Protein 1MPG (pdb70)

Nearest PDB structures (foldseek):
  3cvs-assembly1_B  TM=9.955E-01  e=4.004E-49  unclassified
  3ogd-assembly1_A  TM=9.744E-01  e=3.377E-45  Escherichia coli K-12
  3oh6-assembly1_A  TM=9.743E-01  e=1.324E-44  Escherichia coli K-12
  3i0w-assembly1_A  TM=7.641E-01  e=1.442E-09  Clostridium acetobutylicum
  8bvx-assembly3_C  TM=7.204E-01  e=4.349E-09  Mus musculus

InterPro domains:
  IPR000035 Alkylbase DNA glycosidase, conserved site [PS00516] (214-238)
  IPR003265 HhH-GPD domain [PF00730] (118-239)
  IPR003265 HhH-GPD domain [SM00478] (130-276)
  IPR003265 HhH-GPD domain [cd00056] (114-273)
  IPR010316 DNA-3-methyladenine glycosylase AlkA, N-terminal [PF06029] (3-112)
  IPR010316 DNA-3-methyladenine glycosylase AlkA, N-terminal [SM01009] (1-112)
  IPR011257 DNA glycosylase [SSF48150] (102-274)
  IPR023170 Helix-hairpin-helix, base-excision DNA repair, C-terminal [G3DSA:1.10.1670.10] (231-282)
  IPR037046 DNA-3-methyladenine glycosylase AlkA, N-terminal domain superfamily [G3DSA:3.30.310.20] (1-112)
  IPR051912 Alkylbase DNA Glycosylase/Transcriptional Activator [PTHR43003] (98-274)

B-factor: mean 16.56, std 8.42, range [2.85, 94.2]

Solvent-accessible surface area: 24783 Å² total; per-residue (Å²): 118,66,79,44,94,5,86,55,51,18,42,14,94,19,0,7,38,3,6,51,56,35,26,0,77,37,0,17,53,31,36,149,69,73,3,6,10,0,8,36,26,66,149,99,54,0,15,1,25,1,79,19,55,102,103,49,63,27,0,62,0,62,7,13,86,27,0,66,88,30,11,77,66,0,28,31,22,1,34,95,6,0,5,17,124,3,63,2,93,100,10,33,63,67,12,36,98,21,0,77,80,75,59,4,5,0,0,0,0,10,6,39,4,3,8,6,3,0,31,0,0,1,16,20,166,45,68,61,74,116,15,16,58,10,4,19,135,0,0,100,81,12,14,79,118,6,145,83,72,82,110,22,2,4,20,4,35,30,115,109,0,21,90,9,82,47,102,30,0,90,84,28,50,11,68,62,153,33,0,64,1,0,26,65,2,0,54,4,22,81,137,61,69,2,40,92,99,79,36,94,77,33,102,96,14,11,114,68,4,68,106,17,70,38,14,40,81,48,4,0,9,19,5,0,0,10,4,4,19,2,44,42,8,12,0,0,41,12,195,63,0,78,119,21,0,90,84,45,39,42,13,13,0,71,49,9,1,50,126,23,109,72,63,32,0,2,0,0,0,4,0,24,63,37,155,67,42,134,26,107,170,118,56,68,71,44,91,7,89,55,54,20,37,13,93,19,0,8,37,4,5,50,54,37,26,1,78,30,0,17,50,35,34,146,54,30,3,5,10,1,7,38,25,64,154,98,50,0,15,1,9,0,6,17,27,104,88,49,66,22,0,26,0,18,13,12,84,29,0,69,89,31,12,77,64,0,29,31,23,1,35,91,6,0,5,16,124,4,64,1,103,100,10,31,63,67,12,39,220,25,0,71,86,79,56,4,6,0,0,0,0,10,5,41,4,5,7,5,2,0,31,0,0,1,16,26,172,56,71,63,74,104,13,15,101,8,4,14,111,0,0,97,95,19,14,74,125,5,149,79,79,80,109,22,3,2,18,3,32,29,109,109,0,22,89,11,81,47,99,32,0,89,86,37,51,12,68,66,130,26,0,79,1,0,25,66,4,0,66,5,23,75,132,60,76,2,45,91,97,78,34,94,85,33,96,104,14,8,132,78,7,74,115,33,70,10,9,38,124,42,2,0,17,19,4,0,2,11,3,2,19,2,45,45,9,12,0,11,38,14,196,66,0,83,125,23,0,90,84,46,70,29,76,91,0,138,183,20,0,93,136,25,134,70,61,36,0,2,0,0,1,5,0,24,62,41,162,72,42,131,34,106,177,148

Structure (mmCIF, N/CA/C/O backbone):
data_1MPG
#
_entry.id   1MPG
#
_cell.length_a   58.080
_cell.length_b   75.770
_cell.length_c   60.920
_cell.angle_alpha   90.00
_cell.angle_beta   109.94
_cell.angle_gamma   90.00
#
_symmetry.space_group_name_H-M   'P 1 21 1'
#
loop_
_entity.id
_entity.type
_entity.pdbx_description
1 polymer '3-METHYLADENINE DNA GLYCOSYLASE II'
2 non-polymer GLYCEROL
3 water water
#
loop_
_atom_site.group_PDB
_atom_site.id
_atom_site.type_symbol
_atom_site.label_atom_id
_atom_site.label_alt_id
_atom_site.label_comp_id
_atom_site.label_asym_id
_atom_site.label_entity_id
_atom_site.label_seq_id
_atom_site.pdbx_PDB_ins_code
_atom_site.Cartn_x
_atom_site.Cartn_y
_atom_site.Cartn_z
_atom_site.occupancy
_atom_site.B_iso_or_equiv
_atom_site.auth_seq_id
_atom_site.auth_comp_id
_atom_site.auth_asym_id
_atom_site.auth_atom_id
_atom_site.pdbx_PDB_model_num
ATOM 1 N N . MET A 1 1 ? 12.499 -2.352 6.746 1.00 26.00 1 MET A N 1
ATOM 2 C CA . MET A 1 1 ? 11.632 -2.128 5.549 1.00 23.87 1 MET A CA 1
ATOM 3 C C . MET A 1 1 ? 12.420 -1.524 4.392 1.00 22.56 1 MET A C 1
ATOM 4 O O . MET A 1 1 ? 12.364 -2.023 3.258 1.00 25.62 1 MET A O 1
ATOM 9 N N . TYR A 1 2 ? 13.133 -0.439 4.685 1.00 14.33 2 TYR A N 1
ATOM 10 C CA . TYR A 1 2 ? 13.955 0.256 3.701 1.00 12.06 2 TYR A CA 1
ATOM 11 C C . TYR A 1 2 ? 15.382 0.171 4.211 1.00 12.20 2 TYR A C 1
ATOM 12 O O . TYR A 1 2 ? 15.612 0.108 5.422 1.00 11.21 2 TYR A O 1
ATOM 21 N N . THR A 1 3 ? 16.333 0.167 3.287 1.00 11.47 3 THR A N 1
ATOM 22 C CA . THR A 1 3 ? 17.746 0.078 3.642 1.00 13.28 3 THR A CA 1
ATOM 23 C C . THR A 1 3 ? 18.591 1.088 2.895 1.00 12.06 3 THR A C 1
ATOM 24 O O . THR A 1 3 ? 18.459 1.243 1.689 1.00 13.00 3 THR A O 1
ATOM 28 N N . LEU A 1 4 ? 19.463 1.771 3.618 1.00 11.18 4 LEU A N 1
ATOM 29 C CA . LEU A 1 4 ? 20.352 2.764 3.012 1.00 11.76 4 LEU A CA 1
ATOM 30 C C . LEU A 1 4 ? 21.765 2.375 3.420 1.00 12.35 4 LEU A C 1
ATOM 31 O O . LEU A 1 4 ? 21.991 1.902 4.541 1.00 9.46 4 LEU A O 1
ATOM 36 N N . ASN A 1 5 ? 22.704 2.574 2.509 1.00 10.25 5 ASN A N 1
ATOM 37 C CA . ASN A 1 5 ? 24.091 2.235 2.756 1.00 12.35 5 ASN A CA 1
ATOM 38 C C . ASN A 1 5 ? 24.963 3.402 3.212 1.00 13.24 5 ASN A C 1
ATOM 39 O O . ASN A 1 5 ? 24.640 4.560 2.965 1.00 11.14 5 ASN A O 1
ATOM 44 N N . TRP A 1 6 ? 26.043 3.075 3.923 1.00 11.26 6 TRP A N 1
ATOM 45 C CA . TRP A 1 6 ? 27.030 4.062 4.374 1.00 12.03 6 TRP A CA 1
ATOM 46 C C . TRP A 1 6 ? 28.422 3.429 4.133 1.00 12.68 6 TRP A C 1
ATOM 47 O O . TRP A 1 6 ? 28.547 2.198 3.992 1.00 12.54 6 TRP A O 1
ATOM 58 N N . GLN A 1 7 ? 29.448 4.276 4.057 1.00 10.57 7 GLN A N 1
ATOM 59 C CA . GLN A 1 7 ? 30.823 3.840 3.831 1.00 9.62 7 GLN A CA 1
ATOM 60 C C . GLN A 1 7 ? 31.547 3.766 5.170 1.00 11.44 7 GLN A C 1
ATOM 61 O O . GLN A 1 7 ? 31.583 4.747 5.903 1.00 10.32 7 GLN A O 1
ATOM 67 N N . PRO A 1 8 ? 32.111 2.593 5.527 1.00 13.23 8 PRO A N 1
ATOM 68 C CA . PRO A 1 8 ? 32.820 2.479 6.808 1.00 11.67 8 PRO A CA 1
ATOM 69 C C . PRO A 1 8 ? 34.059 3.371 6.810 1.00 10.76 8 PRO A C 1
ATOM 70 O O . PRO A 1 8 ? 34.638 3.653 5.746 1.00 13.24 8 PRO A O 1
ATOM 74 N N . PRO A 1 9 ? 34.477 3.835 7.994 1.00 9.78 9 PRO A N 1
ATOM 75 C CA . PRO A 1 9 ? 33.841 3.555 9.288 1.00 8.71 9 PRO A CA 1
ATOM 76 C C . PRO A 1 9 ? 32.756 4.560 9.674 1.00 8.53 9 PRO A C 1
ATOM 77 O O . PRO A 1 9 ? 32.722 5.686 9.170 1.00 9.46 9 PRO A O 1
ATOM 81 N N . TYR A 1 10 ? 31.879 4.146 10.579 1.00 9.80 10 TYR A N 1
ATOM 82 C CA . TYR A 1 10 ? 30.799 5.001 11.067 1.00 10.87 10 TYR A CA 1
ATOM 83 C C . TYR A 1 10 ? 30.729 4.725 12.566 1.00 12.02 10 TYR A C 1
ATOM 84 O O . TYR A 1 10 ? 30.548 3.578 12.985 1.00 11.75 10 TYR A O 1
ATOM 93 N N . ASP A 1 11 ? 30.871 5.779 13.368 1.00 10.40 11 ASP A N 1
ATOM 94 C CA . ASP A 1 11 ? 30.837 5.654 14.816 1.00 10.95 11 ASP A CA 1
ATOM 95 C C . ASP A 1 11 ? 29.415 5.878 15.303 1.00 10.55 11 ASP A C 1
ATOM 96 O O . ASP A 1 11 ? 29.035 6.999 15.649 1.00 10.27 11 ASP A O 1
ATOM 101 N N . TRP A 1 12 ? 28.636 4.803 15.333 1.00 9.69 12 TRP A N 1
ATOM 102 C CA . TRP A 1 12 ? 27.246 4.877 15.769 1.00 10.96 12 TRP A CA 1
ATOM 103 C C . TRP A 1 12 ? 27.050 5.188 17.231 1.00 11.37 12 TRP A C 1
ATOM 104 O O . TRP A 1 12 ? 26.068 5.833 17.595 1.00 9.60 12 TRP A O 1
ATOM 115 N N . SER A 1 13 ? 27.991 4.750 18.067 1.00 12.37 13 SER A N 1
ATOM 116 C CA . SER A 1 13 ? 27.900 5.006 19.500 1.00 12.49 13 SER A CA 1
ATOM 117 C C . SER A 1 13 ? 28.012 6.529 19.715 1.00 10.40 13 SER A C 1
ATOM 118 O O . SER A 1 13 ? 27.228 7.113 20.463 1.00 12.50 13 SER A O 1
ATOM 121 N N . TRP A 1 14 ? 28.947 7.164 19.010 1.00 10.55 14 TRP A N 1
ATOM 122 C CA . TRP A 1 14 ? 29.141 8.605 19.123 1.00 11.56 14 TRP A CA 1
ATOM 123 C C . TRP A 1 14 ? 27.928 9.356 18.593 1.00 10.20 14 TRP A C 1
ATOM 124 O O . TRP A 1 14 ? 27.462 10.300 19.236 1.00 8.72 14 TRP A O 1
ATOM 135 N N . MET A 1 15 ? 27.449 8.953 17.417 1.00 9.39 15 MET A N 1
ATOM 136 C CA . MET A 1 15 ? 26.282 9.592 16.803 1.00 8.10 15 MET A CA 1
ATOM 137 C C . MET A 1 15 ? 25.042 9.491 17.683 1.00 9.16 15 MET A C 1
ATOM 138 O O . MET A 1 15 ? 24.382 10.505 17.950 1.00 10.05 15 MET A O 1
ATOM 143 N N . LEU A 1 16 ? 24.709 8.279 18.127 1.00 8.11 16 LEU A N 1
ATOM 144 C CA . LEU A 1 16 ? 23.532 8.098 18.972 1.00 9.40 16 LEU A CA 1
ATOM 145 C C . LEU A 1 16 ? 23.710 8.837 20.290 1.00 8.15 16 LEU A C 1
ATOM 146 O O . LEU A 1 16 ? 22.749 9.382 20.832 1.00 7.77 16 LEU A O 1
ATOM 151 N N . GLY A 1 17 ? 24.952 8.875 20.778 1.00 11.20 17 GLY A N 1
ATOM 152 C CA . GLY A 1 17 ? 25.256 9.582 22.009 1.00 10.14 17 GLY A CA 1
ATOM 153 C C . GLY A 1 17 ? 24.972 11.064 21.813 1.00 9.15 17 GLY A C 1
ATOM 154 O O . GLY A 1 17 ? 24.372 11.695 22.677 1.00 11.35 17 GLY A O 1
ATOM 155 N N . PHE A 1 18 ? 25.411 11.604 20.678 1.00 7.35 18 PHE A N 1
ATOM 156 C CA . PHE A 1 18 ? 25.215 13.013 20.308 1.00 7.68 18 PHE A CA 1
ATOM 157 C C . PHE A 1 18 ? 23.717 13.360 20.319 1.00 6.73 18 PHE A C 1
ATOM 158 O O . PHE A 1 18 ? 23.288 14.299 20.998 1.00 7.35 18 PHE A O 1
ATOM 166 N N . LEU A 1 19 ? 22.935 12.567 19.586 1.00 9.70 19 LEU A N 1
ATOM 167 C CA . LEU A 1 19 ? 21.490 12.739 19.477 1.00 8.00 19 LEU A CA 1
ATOM 168 C C . LEU A 1 19 ? 20.743 12.499 20.784 1.00 10.62 19 LEU A C 1
ATOM 169 O O . LEU A 1 19 ? 19.750 13.171 21.049 1.00 11.46 19 LEU A O 1
ATOM 174 N N . ALA A 1 20 ? 21.222 11.556 21.602 1.00 7.96 20 ALA A N 1
ATOM 175 C CA . ALA A 1 20 ? 20.597 11.244 22.894 1.00 10.89 20 ALA A CA 1
ATOM 176 C C . ALA A 1 20 ? 20.677 12.437 23.853 1.00 10.01 20 ALA A C 1
ATOM 177 O O . ALA A 1 20 ? 19.714 12.754 24.546 1.00 11.71 20 ALA A O 1
ATOM 179 N N . ALA A 1 21 ? 21.824 13.104 23.881 1.00 8.64 21 ALA A N 1
ATOM 180 C CA . ALA A 1 21 ? 22.009 14.269 24.752 1.00 8.43 21 ALA A CA 1
ATOM 181 C C . ALA A 1 21 ? 21.035 15.399 24.367 1.00 8.90 21 ALA A C 1
ATOM 182 O O . ALA A 1 21 ? 20.500 16.098 25.224 1.00 8.07 21 ALA A O 1
ATOM 184 N N . ARG A 1 22 ? 20.776 15.513 23.064 1.00 9.71 22 ARG A N 1
ATOM 185 C CA . ARG A 1 22 ? 19.899 16.530 22.486 1.00 9.89 22 ARG A CA 1
ATOM 186 C C . ARG A 1 22 ? 18.452 16.111 22.228 1.00 11.47 22 ARG A C 1
ATOM 187 O O . ARG A 1 22 ? 17.625 16.941 21.814 1.00 9.79 22 ARG A O 1
ATOM 195 N N . ALA A 1 23 ? 18.137 14.845 22.502 1.00 10.84 23 ALA A N 1
ATOM 196 C CA . ALA A 1 23 ? 16.794 14.309 22.288 1.00 10.07 23 ALA A CA 1
ATOM 197 C C . ALA A 1 23 ? 15.685 15.066 23.017 1.00 10.97 23 ALA A C 1
ATOM 198 O O . ALA A 1 23 ? 15.753 15.284 24.237 1.00 11.66 23 ALA A O 1
ATOM 200 N N . VAL A 1 24 ? 14.679 15.485 22.249 1.00 9.80 24 VAL A N 1
ATOM 201 C CA . VAL A 1 24 ? 13.539 16.214 22.787 1.00 9.56 24 VAL A CA 1
ATOM 202 C C . VAL A 1 24 ? 12.492 15.194 23.244 1.00 11.46 24 VAL A C 1
ATOM 203 O O . VAL A 1 24 ? 12.047 14.353 22.456 1.00 10.86 24 VAL A O 1
ATOM 207 N N . SER A 1 25 ? 12.140 15.254 24.531 1.00 12.42 25 SER A N 1
ATOM 208 C CA . SER A 1 25 ? 11.159 14.344 25.130 1.00 13.25 25 SER A CA 1
ATOM 209 C C . SER A 1 25 ? 9.845 14.381 24.379 1.00 12.37 25 SER A C 1
ATOM 210 O O . SER A 1 25 ? 9.393 15.454 23.968 1.00 11.60 25 SER A O 1
ATOM 213 N N . SER A 1 26 ? 9.264 13.189 24.201 1.00 13.45 26 SER A N 1
ATOM 214 C CA . SER A 1 26 ? 7.997 12.962 23.495 1.00 12.31 26 SER A CA 1
ATOM 215 C C . SER A 1 26 ? 8.106 13.049 21.968 1.00 12.79 26 SER A C 1
ATOM 216 O O . SER A 1 26 ? 7.229 12.589 21.259 1.00 12.82 26 SER A O 1
ATOM 219 N N . VAL A 1 27 ? 9.190 13.637 21.474 1.00 12.65 27 VAL A N 1
ATOM 220 C CA . VAL A 1 27 ? 9.437 13.772 20.035 1.00 11.13 27 VAL A CA 1
ATOM 221 C C . VAL A 1 27 ? 10.423 12.685 19.573 1.00 11.01 27 VAL A C 1
ATOM 222 O O . VAL A 1 27 ? 10.142 11.948 18.623 1.00 10.05 27 VAL A O 1
ATOM 226 N N . GLU A 1 28 ? 11.574 12.597 20.248 1.00 9.52 28 GLU A N 1
ATOM 227 C CA . GLU A 1 28 ? 12.613 11.622 19.913 1.00 10.28 28 GLU A CA 1
ATOM 228 C C . GLU A 1 28 ? 12.899 10.583 21.006 1.00 12.99 28 GLU A C 1
ATOM 229 O O . GLU A 1 28 ? 12.777 10.857 22.205 1.00 11.87 28 GLU A O 1
ATOM 235 N N . THR A 1 29 ? 13.338 9.408 20.557 1.00 12.54 29 THR A N 1
ATOM 236 C CA . THR A 1 29 ? 13.703 8.296 21.427 1.00 13.93 29 THR A CA 1
ATOM 237 C C . THR A 1 29 ? 15.030 7.758 20.880 1.00 12.58 29 THR A C 1
ATOM 238 O O . THR A 1 29 ? 15.095 7.276 19.746 1.00 13.97 29 THR A O 1
ATOM 242 N N . VAL A 1 30 ? 16.087 7.871 21.678 1.00 11.81 30 VAL A N 1
ATOM 243 C CA . VAL A 1 30 ? 17.401 7.398 21.273 1.00 13.34 30 VAL A CA 1
ATOM 244 C C . VAL A 1 30 ? 17.883 6.299 22.225 1.00 15.40 30 VAL A C 1
ATOM 245 O O . VAL A 1 30 ? 17.852 6.456 23.455 1.00 13.34 30 VAL A O 1
ATOM 249 N N . ALA A 1 31 ? 18.332 5.193 21.642 1.00 13.93 31 ALA A N 1
ATOM 250 C CA . ALA A 1 31 ? 18.834 4.065 22.412 1.00 15.74 31 ALA A CA 1
ATOM 251 C C . ALA A 1 31 ? 20.165 3.612 21.815 1.00 15.87 31 ALA A C 1
ATOM 252 O O . ALA A 1 31 ? 20.635 4.162 20.814 1.00 13.86 31 ALA A O 1
ATOM 254 N N . ASP A 1 32 ? 20.784 2.621 22.448 1.00 16.31 32 ASP A N 1
ATOM 255 C CA . ASP A 1 32 ? 22.058 2.089 21.987 1.00 17.80 32 ASP A CA 1
ATOM 256 C C . ASP A 1 32 ? 22.022 1.473 20.594 1.00 15.88 32 ASP A C 1
ATOM 257 O O . ASP A 1 32 ? 22.994 1.566 19.846 1.00 15.87 32 ASP A O 1
ATOM 262 N N . SER A 1 33 ? 20.899 0.852 20.254 1.00 12.90 33 SER A N 1
ATOM 263 C CA . SER A 1 33 ? 20.744 0.179 18.975 1.00 14.55 33 SER A CA 1
ATOM 264 C C . SER A 1 33 ? 19.862 0.830 17.913 1.00 12.36 33 SER A C 1
ATOM 265 O O . SER A 1 33 ? 19.792 0.338 16.787 1.00 11.99 33 SER A O 1
ATOM 268 N N . TYR A 1 34 ? 19.200 1.925 18.260 1.00 11.49 34 TYR A N 1
ATOM 269 C CA . TYR A 1 34 ? 18.333 2.609 17.303 1.00 9.63 34 TYR A CA 1
ATOM 270 C C . TYR A 1 34 ? 18.038 4.050 17.698 1.00 10.76 34 TYR A C 1
ATOM 271 O O . TYR A 1 34 ? 18.310 4.502 18.822 1.00 9.68 34 TYR A O 1
ATOM 280 N N . TYR A 1 35 ? 17.421 4.733 16.743 1.00 9.91 35 TYR A N 1
ATOM 281 C CA . TYR A 1 35 ? 16.995 6.105 16.866 1.00 9.19 35 TYR A CA 1
ATOM 282 C C . TYR A 1 35 ? 15.593 6.107 16.287 1.00 7.52 35 TYR A C 1
ATOM 283 O O . TYR A 1 35 ? 15.366 5.563 15.206 1.00 9.16 35 TYR A O 1
ATOM 292 N N . ALA A 1 36 ? 14.664 6.700 17.026 1.00 8.77 36 ALA A N 1
ATOM 293 C CA . ALA A 1 36 ? 13.265 6.791 16.592 1.00 11.10 36 ALA A CA 1
ATOM 294 C C . ALA A 1 36 ? 12.649 8.154 16.926 1.00 11.04 36 ALA A C 1
ATOM 295 O O . ALA A 1 36 ? 12.979 8.768 17.946 1.00 11.65 36 ALA A O 1
ATOM 297 N N . ARG A 1 37 ? 11.757 8.635 16.059 1.00 10.08 37 ARG A N 1
ATOM 298 C CA . ARG A 1 37 ? 11.094 9.911 16.328 1.00 7.97 37 ARG A CA 1
ATOM 299 C C . ARG A 1 37 ? 9.797 10.096 15.540 1.00 9.14 37 ARG A C 1
ATOM 300 O O . ARG A 1 37 ? 9.535 9.377 14.563 1.00 9.08 37 ARG A O 1
ATOM 308 N N . SER A 1 38 ? 8.961 11.021 16.006 1.00 8.13 38 SER A N 1
ATOM 309 C CA . SER A 1 38 ? 7.721 11.326 15.299 1.00 9.68 38 SER A CA 1
ATOM 310 C C . SER A 1 38 ? 8.200 12.140 14.076 1.00 11.40 38 SER A C 1
ATOM 311 O O . SER A 1 38 ? 9.319 12.698 14.070 1.00 10.58 38 SER A O 1
ATOM 314 N N . LEU A 1 39 ? 7.378 12.184 13.037 1.00 9.65 39 LEU A N 1
ATOM 315 C CA . LEU A 1 39 ? 7.725 12.911 11.833 1.00 12.23 39 LEU A CA 1
ATOM 316 C C . LEU A 1 39 ? 6.462 13.234 11.090 1.00 15.31 39 LEU A C 1
ATOM 317 O O . LEU A 1 39 ? 5.540 12.416 11.044 1.00 15.21 39 LEU A O 1
ATOM 322 N N . ALA A 1 40 ? 6.428 14.442 10.537 1.00 15.48 40 ALA A N 1
ATOM 323 C CA . ALA A 1 40 ? 5.298 14.930 9.751 1.00 15.31 40 ALA A CA 1
ATOM 324 C C . ALA A 1 40 ? 5.880 15.468 8.453 1.00 15.09 40 ALA A C 1
ATOM 325 O O . ALA A 1 40 ? 6.900 16.168 8.453 1.00 16.62 40 ALA A O 1
ATOM 327 N N . VAL A 1 41 ? 5.275 15.076 7.339 1.00 15.08 41 VAL A N 1
ATOM 328 C CA . VAL A 1 41 ? 5.703 15.514 6.018 1.00 14.78 41 VAL A CA 1
ATOM 329 C C . VAL A 1 41 ? 4.384 15.964 5.422 1.00 16.96 41 VAL A C 1
ATOM 330 O O . VAL A 1 41 ? 3.591 15.141 4.941 1.00 18.46 41 VAL A O 1
ATOM 334 N N . GLY A 1 42 ? 4.142 17.273 5.471 1.00 19.24 42 GLY A N 1
ATOM 335 C CA . GLY A 1 42 ? 2.891 17.808 4.963 1.00 19.13 42 GLY A CA 1
ATOM 336 C C . GLY A 1 42 ? 1.829 17.275 5.903 1.00 18.33 42 GLY A C 1
ATOM 337 O O . GLY A 1 42 ? 1.948 17.442 7.122 1.00 19.76 42 GLY A O 1
ATOM 338 N N . GLU A 1 43 ? 0.829 16.590 5.356 1.00 19.01 43 GLU A N 1
ATOM 339 C CA . GLU A 1 43 ? -0.248 16.026 6.169 1.00 18.81 43 GLU A CA 1
ATOM 340 C C . GLU A 1 43 ? -0.017 14.590 6.635 1.00 16.49 43 GLU A C 1
ATOM 341 O O . GLU A 1 43 ? -0.819 14.044 7.408 1.00 15.79 43 GLU A O 1
ATOM 347 N N . TYR A 1 44 ? 1.075 13.985 6.171 1.00 13.89 44 TYR A N 1
ATOM 348 C CA . TYR A 1 44 ? 1.414 12.614 6.557 1.00 13.64 44 TYR A CA 1
ATOM 349 C C . TYR A 1 44 ? 2.202 12.642 7.863 1.00 13.26 44 TYR A C 1
ATOM 350 O O . TYR A 1 44 ? 3.160 13.405 8.000 1.00 14.23 44 TYR A O 1
ATOM 359 N N . ARG A 1 45 ? 1.776 11.814 8.816 1.00 12.56 45 ARG A N 1
ATOM 360 C CA . ARG A 1 45 ? 2.402 11.736 10.135 1.00 13.16 45 ARG A CA 1
ATOM 361 C C . ARG A 1 45 ? 2.603 10.299 10.623 1.00 12.05 45 ARG A C 1
ATOM 362 O O . ARG A 1 45 ? 1.841 9.393 10.269 1.00 12.22 45 ARG A O 1
ATOM 370 N N . GLY A 1 46 ? 3.642 10.102 11.430 1.00 9.94 46 GLY A N 1
ATOM 371 C CA . GLY A 1 46 ? 3.937 8.782 11.966 1.00 9.83 46 GLY A CA 1
ATOM 372 C C . GLY A 1 46 ? 5.251 8.761 12.720 1.00 8.66 46 GLY A C 1
ATOM 373 O O . GLY A 1 46 ? 5.727 9.807 13.155 1.00 8.51 46 GLY A O 1
ATOM 374 N N . VAL A 1 47 ? 5.819 7.571 12.876 1.00 8.00 47 VAL A N 1
ATOM 375 C CA . VAL A 1 47 ? 7.089 7.384 13.579 1.00 9.43 47 VAL A CA 1
ATOM 376 C C . VAL A 1 47 ? 8.096 6.729 12.625 1.00 10.37 47 VAL A C 1
ATOM 377 O O . VAL A 1 47 ? 7.772 5.770 11.913 1.00 9.93 47 VAL A O 1
ATOM 381 N N . VAL A 1 48 ? 9.308 7.277 12.594 1.00 9.92 48 VAL A N 1
ATOM 382 C CA . VAL A 1 48 ? 10.375 6.737 11.758 1.00 10.95 48 VAL A CA 1
ATOM 383 C C . VAL A 1 48 ? 11.377 6.126 12.740 1.00 10.46 48 VAL A C 1
ATOM 384 O O . VAL A 1 48 ? 11.670 6.724 13.791 1.00 6.20 48 VAL A O 1
ATOM 388 N N . THR A 1 49 ? 11.878 4.938 12.398 1.00 10.37 49 THR A N 1
ATOM 389 C CA . THR A 1 49 ? 12.850 4.239 13.227 1.00 10.21 49 THR A CA 1
ATOM 390 C C . THR A 1 49 ? 14.042 3.865 12.355 1.00 11.37 49 THR A C 1
ATOM 391 O O . THR A 1 49 ? 13.866 3.307 11.275 1.00 14.12 49 THR A O 1
ATOM 395 N N . ALA A 1 50 ? 15.247 4.222 12.809 1.00 11.69 50 ALA A N 1
ATOM 396 C CA . ALA A 1 50 ? 16.488 3.930 12.095 1.00 7.61 50 ALA A CA 1
ATOM 397 C C . ALA A 1 50 ? 17.285 2.910 12.919 1.00 10.09 50 ALA A C 1
ATOM 398 O O . ALA A 1 50 ? 17.642 3.156 14.075 1.00 8.24 50 ALA A O 1
ATOM 400 N N . ILE A 1 51 ? 17.569 1.767 12.319 1.00 9.45 51 ILE A N 1
ATOM 401 C CA . ILE A 1 51 ? 18.306 0.714 13.024 1.00 11.82 51 ILE A CA 1
ATOM 402 C C . ILE A 1 51 ? 19.581 0.370 12.263 1.00 11.18 51 ILE A C 1
ATOM 403 O O . ILE A 1 51 ? 19.532 -0.214 11.171 1.00 12.98 51 ILE A O 1
ATOM 408 N N . PRO A 1 52 ? 20.740 0.782 12.792 1.00 10.55 52 PRO A N 1
ATOM 409 C CA . PRO A 1 52 ? 21.956 0.443 12.062 1.00 10.66 52 PRO A CA 1
ATOM 410 C C . PRO A 1 52 ? 22.372 -1.043 12.155 1.00 11.73 52 PRO A C 1
ATOM 411 O O . PRO A 1 52 ? 22.156 -1.713 13.164 1.00 12.14 52 PRO A O 1
ATOM 415 N N . ASP A 1 53 ? 22.902 -1.549 11.053 1.00 13.18 53 ASP A N 1
ATOM 416 C CA . ASP A 1 53 ? 23.410 -2.917 10.943 1.00 13.74 53 ASP A CA 1
ATOM 417 C C . ASP A 1 53 ? 24.898 -2.583 10.692 1.00 14.07 53 ASP A C 1
ATOM 418 O O . ASP A 1 53 ? 25.336 -2.372 9.552 1.00 12.58 53 ASP A O 1
ATOM 423 N N . ILE A 1 54 ? 25.657 -2.507 11.786 1.00 15.41 54 ILE A N 1
ATOM 424 C CA . ILE A 1 54 ? 27.077 -2.159 11.742 1.00 16.95 54 ILE A CA 1
ATOM 425 C C . ILE A 1 54 ? 27.971 -2.963 10.797 1.00 17.14 54 ILE A C 1
ATOM 426 O O . ILE A 1 54 ? 28.650 -2.368 9.954 1.00 16.48 54 ILE A O 1
ATOM 431 N N . ALA A 1 55 ? 27.956 -4.293 10.924 1.00 18.48 55 ALA A N 1
ATOM 432 C CA . ALA A 1 55 ? 28.773 -5.188 10.085 1.00 19.27 55 ALA A CA 1
ATOM 433 C C . ALA A 1 55 ? 28.487 -5.039 8.596 1.00 20.21 55 ALA A C 1
ATOM 434 O O . ALA A 1 55 ? 29.415 -4.985 7.779 1.00 21.38 55 ALA A O 1
ATOM 436 N N . ARG A 1 56 ? 27.203 -4.944 8.252 1.00 18.17 56 ARG A N 1
ATOM 437 C CA . ARG A 1 56 ? 26.795 -4.800 6.862 1.00 16.44 56 ARG A CA 1
ATOM 438 C C . ARG A 1 56 ? 26.726 -3.343 6.378 1.00 15.73 56 ARG A C 1
ATOM 439 O O . ARG A 1 56 ? 26.390 -3.105 5.222 1.00 13.20 56 ARG A O 1
ATOM 441 N N . HIS A 1 57 ? 27.089 -2.389 7.244 1.00 16.16 57 HIS A N 1
ATOM 442 C CA . HIS A 1 57 ? 27.071 -0.931 6.954 1.00 15.67 57 HIS A CA 1
ATOM 443 C C . HIS A 1 57 ? 25.814 -0.495 6.173 1.00 13.23 57 HIS A C 1
ATOM 444 O O . HIS A 1 57 ? 25.865 0.182 5.143 1.00 8.87 57 HIS A O 1
ATOM 451 N N . THR A 1 58 ? 24.684 -0.898 6.743 1.00 14.30 58 THR A N 1
ATOM 452 C CA . THR A 1 58 ? 23.361 -0.651 6.207 1.00 14.61 58 THR A CA 1
ATOM 453 C C . THR A 1 58 ? 22.460 -0.125 7.303 1.00 13.53 58 THR A C 1
ATOM 454 O O . THR A 1 58 ? 22.378 -0.710 8.386 1.00 15.56 58 THR A O 1
ATOM 458 N N . LEU A 1 59 ? 21.795 0.988 7.034 1.00 12.04 59 LEU A N 1
ATOM 459 C CA . LEU A 1 59 ? 20.876 1.577 8.002 1.00 10.45 59 LEU A CA 1
ATOM 460 C C . LEU A 1 59 ? 19.464 1.133 7.597 1.00 9.80 59 LEU A C 1
ATOM 461 O O . LEU A 1 59 ? 19.032 1.384 6.462 1.00 11.32 59 LEU A O 1
ATOM 466 N N . HIS A 1 60 ? 18.779 0.425 8.493 1.00 9.18 60 HIS A N 1
ATOM 467 C CA . HIS A 1 60 ? 17.416 -0.044 8.217 1.00 10.22 60 HIS A CA 1
ATOM 468 C C . HIS A 1 60 ? 16.422 0.973 8.708 1.00 9.08 60 HIS A C 1
ATOM 469 O O . HIS A 1 60 ? 16.488 1.409 9.852 1.00 10.55 60 HIS A O 1
ATOM 476 N N . ILE A 1 61 ? 15.511 1.372 7.821 1.00 8.24 61 ILE A N 1
ATOM 477 C CA . ILE A 1 61 ? 14.505 2.362 8.178 1.00 7.15 61 ILE A CA 1
ATOM 478 C C . ILE A 1 61 ? 13.112 1.737 8.227 1.00 9.09 61 ILE A C 1
ATOM 479 O O . ILE A 1 61 ? 12.684 1.084 7.267 1.00 11.03 61 ILE A O 1
ATOM 484 N N . ASN A 1 62 ? 12.425 1.928 9.351 1.00 8.05 62 ASN A N 1
ATOM 485 C CA . ASN A 1 62 ? 11.072 1.426 9.534 1.00 9.37 62 ASN A CA 1
ATOM 486 C C . ASN A 1 62 ? 10.191 2.662 9.668 1.00 11.34 62 ASN A C 1
ATOM 487 O O . ASN A 1 62 ? 10.556 3.621 10.350 1.00 12.69 62 ASN A O 1
ATOM 492 N N . LEU A 1 63 ? 9.034 2.621 9.004 1.00 12.03 63 LEU A N 1
ATOM 493 C CA . LEU A 1 63 ? 8.061 3.713 8.996 1.00 10.49 63 LEU A CA 1
ATOM 494 C C . LEU A 1 63 ? 6.710 3.192 9.418 1.00 12.53 63 LEU A C 1
ATOM 495 O O . LEU A 1 63 ? 6.322 2.102 8.991 1.00 12.49 63 LEU A O 1
ATOM 500 N N . SER A 1 64 ? 5.992 3.945 10.251 1.00 11.97 64 SER A N 1
ATOM 501 C CA . SER A 1 64 ? 4.650 3.515 10.661 1.00 12.89 64 SER A CA 1
ATOM 502 C C . SER A 1 64 ? 3.756 3.793 9.427 1.00 14.30 64 SER A C 1
ATOM 503 O O . SER A 1 64 ? 4.165 4.528 8.511 1.00 13.78 64 SER A O 1
ATOM 506 N N . ALA A 1 65 ? 2.560 3.207 9.395 1.00 14.16 65 ALA A N 1
ATOM 507 C CA . ALA A 1 65 ? 1.644 3.362 8.265 1.00 14.41 65 ALA A CA 1
ATOM 508 C C . ALA A 1 65 ? 1.404 4.763 7.711 1.00 14.00 65 ALA A C 1
ATOM 509 O O . ALA A 1 65 ? 1.386 4.947 6.491 1.00 14.58 65 ALA A O 1
ATOM 511 N N . GLY A 1 66 ? 1.247 5.746 8.592 1.00 13.16 66 GLY A N 1
ATOM 512 C CA . GLY A 1 66 ? 0.995 7.117 8.157 1.00 13.53 66 GLY A CA 1
ATOM 513 C C . GLY A 1 66 ? 2.016 7.792 7.254 1.00 12.75 66 GLY A C 1
ATOM 514 O O . GLY A 1 66 ? 1.676 8.692 6.473 1.00 12.77 66 GLY A O 1
ATOM 515 N N . LEU A 1 67 ? 3.265 7.346 7.359 1.00 12.74 67 LEU A N 1
ATOM 516 C CA . LEU A 1 67 ? 4.368 7.886 6.585 1.00 8.76 67 LEU A CA 1
ATOM 517 C C . LEU A 1 67 ? 4.699 7.163 5.294 1.00 8.53 67 LEU A C 1
ATOM 518 O O . LEU A 1 67 ? 5.450 7.691 4.474 1.00 9.75 67 LEU A O 1
ATOM 523 N N . GLU A 1 68 ? 4.134 5.972 5.092 1.00 9.65 68 GLU A N 1
ATOM 524 C CA . GLU A 1 68 ? 4.384 5.193 3.879 1.00 9.52 68 GLU A CA 1
ATOM 525 C C . GLU A 1 68 ? 4.167 5.940 2.554 1.00 11.69 68 GLU A C 1
ATOM 526 O O . GLU A 1 68 ? 4.951 5.748 1.612 1.00 13.97 68 GLU A O 1
ATOM 532 N N . PRO A 1 69 ? 3.115 6.778 2.448 1.00 11.19 69 PRO A N 1
ATOM 533 C CA . PRO A 1 69 ? 2.898 7.507 1.192 1.00 10.47 69 PRO A CA 1
ATOM 534 C C . PRO A 1 69 ? 4.075 8.431 0.835 1.00 9.74 69 PRO A C 1
ATOM 535 O O . PRO A 1 69 ? 4.315 8.721 -0.332 1.00 9.46 69 PRO A O 1
ATOM 539 N N . VAL A 1 70 ? 4.804 8.887 1.850 1.00 10.20 70 VAL A N 1
ATOM 540 C CA . VAL A 1 70 ? 5.963 9.765 1.635 1.00 11.87 70 VAL A CA 1
ATOM 541 C C . VAL A 1 70 ? 7.261 9.107 2.111 1.00 11.21 70 VAL A C 1
ATOM 542 O O . VAL A 1 70 ? 8.176 9.786 2.577 1.00 10.70 70 VAL A O 1
ATOM 546 N N . ALA A 1 71 ? 7.344 7.783 1.966 1.00 10.61 71 ALA A N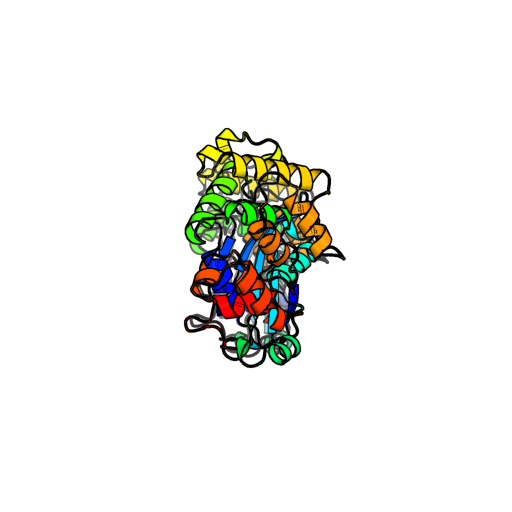 1
ATOM 547 C CA . ALA A 1 71 ? 8.518 7.015 2.389 1.00 9.09 71 ALA A CA 1
ATOM 548 C C . ALA A 1 71 ? 9.876 7.553 1.915 1.00 8.10 71 ALA A C 1
ATOM 549 O O . ALA A 1 71 ? 10.810 7.691 2.720 1.00 8.15 71 ALA A O 1
ATOM 551 N N . ALA A 1 72 ? 9.966 7.884 0.635 1.00 4.16 72 ALA A N 1
ATOM 552 C CA . ALA A 1 72 ? 11.197 8.390 0.047 1.00 7.42 72 ALA A CA 1
ATOM 553 C C . ALA A 1 72 ? 11.690 9.661 0.702 1.00 5.78 72 ALA A C 1
ATOM 554 O O . ALA A 1 72 ? 12.901 9.810 0.923 1.00 7.17 72 ALA A O 1
ATOM 556 N N . GLU A 1 73 ? 10.771 10.580 0.995 1.00 5.00 73 GLU A N 1
ATOM 557 C CA . GLU A 1 73 ? 11.173 11.825 1.641 1.00 6.11 73 GLU A CA 1
ATOM 558 C C . GLU A 1 73 ? 11.641 11.549 3.073 1.00 6.84 73 GLU A C 1
ATOM 559 O O . GLU A 1 73 ? 12.566 12.207 3.552 1.00 6.81 73 GLU A O 1
ATOM 565 N N . CYS A 1 74 ? 11.033 10.566 3.739 1.00 6.36 74 CYS A N 1
ATOM 566 C CA . CYS A 1 74 ? 11.431 10.192 5.109 1.00 7.25 74 CYS A CA 1
ATOM 567 C C . CYS A 1 74 ? 12.841 9.592 5.057 1.00 6.65 74 CYS A C 1
ATOM 568 O O . CYS A 1 74 ? 13.651 9.837 5.958 1.00 6.94 74 CYS A O 1
ATOM 571 N N . LEU A 1 75 ? 13.132 8.815 4.003 1.00 5.53 75 LEU A N 1
ATOM 572 C CA . LEU A 1 75 ? 14.459 8.209 3.836 1.00 5.84 75 LEU A CA 1
ATOM 573 C C . LEU A 1 75 ? 15.476 9.329 3.609 1.00 8.17 75 LEU A C 1
ATOM 574 O O . LEU A 1 75 ? 16.574 9.318 4.183 1.00 5.27 75 LEU A O 1
ATOM 579 N N . ALA A 1 76 ? 15.094 10.315 2.792 1.00 7.64 76 ALA A N 1
ATOM 580 C CA . ALA A 1 76 ? 15.970 11.449 2.503 1.00 8.91 76 ALA A CA 1
ATOM 581 C C . ALA A 1 76 ? 16.278 12.222 3.801 1.00 9.31 76 ALA A C 1
ATOM 582 O O . ALA A 1 76 ? 17.433 12.590 4.033 1.00 9.89 76 ALA A O 1
ATOM 584 N N . LYS A 1 77 ? 15.263 12.428 4.654 1.00 9.59 77 LYS A N 1
ATOM 585 C CA . LYS A 1 77 ? 15.454 13.144 5.926 1.00 8.18 77 LYS A CA 1
ATOM 586 C C . LYS A 1 77 ? 16.423 12.376 6.846 1.00 11.15 77 LYS A C 1
ATOM 587 O O . LYS A 1 77 ? 17.288 12.977 7.498 1.00 6.85 77 LYS A O 1
ATOM 593 N N . MET A 1 78 ? 16.293 11.047 6.874 1.00 8.94 78 MET A N 1
ATOM 594 C CA . MET A 1 78 ? 17.167 10.195 7.677 1.00 7.37 78 MET A CA 1
ATOM 595 C C . MET A 1 78 ? 18.618 10.278 7.187 1.00 7.09 78 MET A C 1
ATOM 596 O O . MET A 1 78 ? 19.557 10.339 7.983 1.00 6.14 78 MET A O 1
ATOM 601 N N . SER A 1 79 ? 18.790 10.274 5.868 1.00 7.44 79 SER A N 1
ATOM 602 C CA . SER A 1 79 ? 20.108 10.331 5.264 1.00 5.67 79 SER A CA 1
ATOM 603 C C . SER A 1 79 ? 20.824 11.608 5.645 1.00 6.89 79 SER A C 1
ATOM 604 O O . SER A 1 79 ? 22.029 11.598 5.862 1.00 7.60 79 SER A O 1
ATOM 607 N N . ARG A 1 80 ? 20.068 12.701 5.725 1.00 6.14 80 ARG A N 1
ATOM 608 C CA . ARG A 1 80 ? 20.626 13.987 6.088 1.00 8.35 80 ARG A CA 1
ATOM 609 C C . ARG A 1 80 ? 20.910 14.059 7.574 1.00 7.21 80 ARG A C 1
ATOM 610 O O . ARG A 1 80 ? 21.861 14.709 7.983 1.00 8.79 80 ARG A O 1
ATOM 618 N N . LEU A 1 81 ? 20.097 13.391 8.380 1.00 7.22 81 LEU A N 1
ATOM 619 C CA . LEU A 1 81 ? 20.318 13.386 9.827 1.00 5.09 81 LEU A CA 1
ATOM 620 C C . LEU A 1 81 ? 21.585 12.585 10.150 1.00 6.78 81 LEU A C 1
ATOM 621 O O . LEU A 1 81 ? 22.386 12.987 10.986 1.00 6.27 81 LEU A O 1
ATOM 626 N N . PHE A 1 82 ? 21.765 11.473 9.448 1.00 5.90 82 PHE A N 1
ATOM 627 C CA . PHE A 1 82 ? 22.888 10.592 9.689 1.00 6.48 82 PHE A CA 1
ATOM 628 C C . PHE A 1 82 ? 24.131 10.728 8.850 1.00 8.12 82 PHE A C 1
ATOM 629 O O . PHE A 1 82 ? 25.085 9.973 9.039 1.00 9.34 82 PHE A O 1
ATOM 637 N N . ASP A 1 83 ? 24.132 11.695 7.930 1.00 7.72 83 ASP A N 1
ATOM 638 C CA . ASP A 1 83 ? 25.290 11.954 7.079 1.00 7.01 83 ASP A CA 1
ATOM 639 C C . ASP A 1 83 ? 25.777 10.692 6.375 1.00 5.23 83 ASP A C 1
ATOM 640 O O . ASP A 1 83 ? 26.971 10.370 6.394 1.00 5.12 83 ASP A O 1
ATOM 645 N N . LEU A 1 84 ? 24.846 9.977 5.745 1.00 8.24 84 LEU A N 1
ATOM 646 C CA . LEU A 1 84 ? 25.172 8.735 5.035 1.00 7.56 84 LEU A CA 1
ATOM 647 C C . LEU A 1 84 ? 26.064 8.932 3.824 1.00 8.01 84 LEU A C 1
ATOM 648 O O . LEU A 1 84 ? 26.749 7.998 3.395 1.00 9.11 84 LEU A O 1
ATOM 653 N N . GLN A 1 85 ? 26.079 10.158 3.290 1.00 8.42 85 GLN A N 1
ATOM 654 C CA . GLN A 1 85 ? 26.896 10.505 2.117 1.00 7.15 85 GLN A CA 1
ATOM 655 C C . GLN A 1 85 ? 28.396 10.578 2.390 1.00 4.40 85 GLN A C 1
ATOM 656 O O . GLN A 1 85 ? 29.208 10.463 1.472 1.00 7.55 85 GLN A O 1
ATOM 662 N N . CYS A 1 86 ? 28.754 10.790 3.647 1.00 5.74 86 CYS A N 1
ATOM 663 C CA . CYS A 1 86 ? 30.156 10.935 4.007 1.00 8.37 86 CYS A CA 1
ATOM 664 C C . CYS A 1 86 ? 31.156 9.893 3.555 1.00 10.20 86 CYS A C 1
ATOM 665 O O . CYS A 1 86 ? 30.933 8.698 3.726 1.00 11.13 86 CYS A O 1
ATOM 668 N N . ASN A 1 87 ? 32.227 10.366 2.915 1.00 11.75 87 ASN A N 1
ATOM 669 C CA . ASN A 1 87 ? 33.317 9.497 2.473 1.00 10.85 87 ASN A CA 1
ATOM 670 C C . ASN A 1 87 ? 34.344 9.828 3.562 1.00 11.49 87 ASN A C 1
ATOM 671 O O . ASN A 1 87 ? 35.045 10.844 3.472 1.00 10.06 87 ASN A O 1
ATOM 676 N N . PRO A 1 88 ? 34.441 8.978 4.601 1.00 11.66 88 PRO A N 1
ATOM 677 C CA . PRO A 1 88 ? 35.385 9.205 5.705 1.00 14.78 88 PRO A CA 1
ATOM 678 C C . PRO A 1 88 ? 36.867 9.238 5.348 1.00 14.28 88 PRO A C 1
ATOM 679 O O . PRO A 1 88 ? 37.639 9.946 5.981 1.00 14.83 88 PRO A O 1
ATOM 683 N N . GLN A 1 89 ? 37.247 8.494 4.318 1.00 15.11 89 GLN A N 1
ATOM 684 C CA . GLN A 1 89 ? 38.627 8.446 3.859 1.00 15.53 89 GLN A CA 1
ATOM 685 C C . GLN A 1 89 ? 39.084 9.821 3.375 1.00 14.37 89 GLN A C 1
ATOM 686 O O . GLN A 1 89 ? 40.202 10.240 3.676 1.00 15.93 89 GLN A O 1
ATOM 692 N N . ILE A 1 90 ? 38.225 10.519 2.634 1.00 12.18 90 ILE A N 1
ATOM 693 C CA . ILE A 1 90 ? 38.550 11.852 2.130 1.00 13.48 90 ILE A CA 1
ATOM 694 C C . ILE A 1 90 ? 38.630 12.863 3.288 1.00 14.84 90 ILE A C 1
ATOM 695 O O . ILE A 1 90 ? 39.569 13.659 3.366 1.00 14.89 90 ILE A O 1
ATOM 700 N N . VAL A 1 91 ? 37.639 12.838 4.177 1.00 14.34 91 VAL A N 1
ATOM 701 C CA . VAL A 1 91 ? 37.622 13.758 5.303 1.00 13.25 91 VAL A CA 1
ATOM 702 C C . VAL A 1 91 ? 38.810 13.493 6.229 1.00 12.22 91 VAL A C 1
ATOM 703 O O . VAL A 1 91 ? 39.539 14.412 6.565 1.00 12.03 91 VAL A O 1
ATOM 707 N N . ASN A 1 92 ? 39.017 12.240 6.615 1.00 13.38 92 ASN A N 1
ATOM 708 C CA . ASN A 1 92 ? 40.137 11.905 7.500 1.00 17.10 92 ASN A CA 1
ATOM 709 C C . ASN A 1 92 ? 41.498 12.114 6.861 1.00 19.63 92 ASN A C 1
ATOM 710 O O . ASN A 1 92 ? 42.478 12.397 7.556 1.00 20.04 92 ASN A O 1
ATOM 715 N N . GLY A 1 93 ? 41.550 12.000 5.535 1.00 18.34 93 GLY A N 1
ATOM 716 C CA . GLY A 1 93 ? 42.793 12.201 4.825 1.00 18.93 93 GLY A CA 1
ATOM 717 C C . GLY A 1 93 ? 43.196 13.658 4.911 1.00 19.00 93 GLY A C 1
ATOM 718 O O . GLY A 1 93 ? 44.376 13.967 5.050 1.00 21.05 93 GLY A O 1
ATOM 719 N N . ALA A 1 94 ? 42.206 14.548 4.854 1.00 16.98 94 ALA A N 1
ATOM 720 C CA . ALA A 1 94 ? 42.433 15.983 4.919 1.00 16.57 94 ALA A CA 1
ATOM 721 C C . ALA A 1 94 ? 42.673 16.491 6.344 1.00 18.29 94 ALA A C 1
ATOM 722 O O . ALA A 1 94 ? 43.612 17.247 6.586 1.00 20.04 94 ALA A O 1
ATOM 724 N N . LEU A 1 95 ? 41.827 16.078 7.283 1.00 17.66 95 LEU A N 1
ATOM 725 C CA . LEU A 1 95 ? 41.956 16.503 8.675 1.00 19.15 95 LEU A CA 1
ATOM 726 C C . LEU A 1 95 ? 43.193 15.945 9.393 1.00 21.36 95 LEU A C 1
ATOM 727 O O . LEU A 1 95 ? 43.672 16.539 10.364 1.00 19.39 95 LEU A O 1
ATOM 732 N N . GLY A 1 96 ? 43.681 14.794 8.924 1.00 23.11 96 GLY A N 1
ATOM 733 C CA . GLY A 1 96 ? 44.854 14.163 9.510 1.00 23.85 96 GLY A CA 1
ATOM 734 C C . GLY A 1 96 ? 44.725 13.768 10.969 1.00 23.98 96 GLY A C 1
ATOM 735 O O . GLY A 1 96 ? 43.757 13.107 11.358 1.00 24.38 96 GLY A O 1
ATOM 736 N N . ARG A 1 97 ? 45.702 14.208 11.768 1.00 22.91 97 ARG A N 1
ATOM 737 C CA . ARG A 1 97 ? 45.779 13.929 13.203 1.00 24.30 97 ARG A CA 1
ATOM 738 C C . ARG A 1 97 ? 44.516 14.253 13.995 1.00 24.05 97 ARG A C 1
ATOM 739 O O . ARG A 1 97 ? 44.149 13.490 14.906 1.00 23.59 97 ARG A O 1
ATOM 741 N N . LEU A 1 98 ? 43.854 15.359 13.641 1.00 22.26 98 LEU A N 1
ATOM 742 C CA . LEU A 1 98 ? 42.624 15.802 14.323 1.00 22.48 98 LEU A CA 1
ATOM 743 C C . LEU A 1 98 ? 41.504 14.754 14.334 1.00 21.27 98 LEU A C 1
ATOM 744 O O . LEU A 1 98 ? 40.774 14.605 15.341 1.00 20.39 98 LEU A O 1
ATOM 749 N N . GLY A 1 99 ? 41.365 14.039 13.220 1.00 20.79 99 GLY A N 1
ATOM 750 C CA . GLY A 1 99 ? 40.326 13.026 13.130 1.00 21.88 99 GLY A CA 1
ATOM 751 C C . GLY A 1 99 ? 40.696 11.613 13.547 1.00 21.04 99 GLY A C 1
ATOM 752 O O . GLY A 1 99 ? 39.818 10.762 13.653 1.00 17.83 99 GLY A O 1
ATOM 753 N N . ALA A 1 100 ? 41.981 11.381 13.816 1.00 21.23 100 ALA A N 1
ATOM 754 C CA . ALA A 1 100 ? 42.501 10.066 14.200 1.00 21.46 100 ALA A CA 1
ATOM 755 C C . ALA A 1 100 ? 41.818 9.341 15.361 1.00 21.06 100 ALA A C 1
ATOM 756 O O . ALA A 1 100 ? 41.709 8.115 15.341 1.00 21.04 100 ALA A O 1
ATOM 758 N N . ALA A 1 101 ? 41.369 10.082 16.371 1.00 21.94 101 ALA A N 1
ATOM 759 C CA . ALA A 1 101 ? 40.712 9.459 17.521 1.00 22.55 101 ALA A CA 1
ATOM 760 C C . ALA A 1 101 ? 39.312 8.962 17.195 1.00 24.00 101 ALA A C 1
ATOM 761 O O . ALA A 1 101 ? 38.854 7.975 17.774 1.00 22.33 101 ALA A O 1
ATOM 763 N N .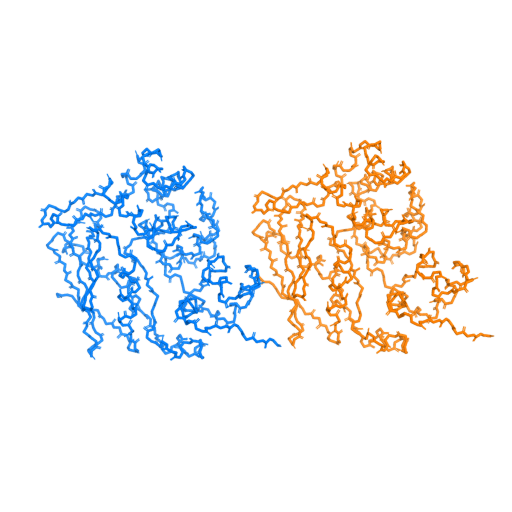 ARG A 1 102 ? 38.637 9.643 16.267 1.00 22.64 102 ARG A N 1
ATOM 764 C CA . ARG A 1 102 ? 37.282 9.263 15.868 1.00 20.64 102 ARG A CA 1
ATOM 765 C C . ARG A 1 102 ? 37.100 9.280 14.346 1.00 18.85 102 ARG A C 1
ATOM 766 O O . ARG A 1 102 ? 36.388 10.130 13.815 1.00 19.09 102 ARG A O 1
ATOM 774 N N . PRO A 1 103 ? 37.738 8.341 13.620 1.00 17.80 103 PRO A N 1
ATOM 775 C CA . PRO A 1 103 ? 37.598 8.312 12.159 1.00 15.80 103 PRO A CA 1
ATOM 776 C C . PRO A 1 103 ? 36.157 8.121 11.651 1.00 14.86 103 PRO A C 1
ATOM 777 O O . PRO A 1 103 ? 35.838 8.514 10.525 1.00 15.20 103 PRO A O 1
ATOM 781 N N . GLY A 1 104 ? 35.302 7.539 12.493 1.00 12.51 104 GLY A N 1
ATOM 782 C CA . GLY A 1 104 ? 33.911 7.299 12.134 1.00 12.24 104 GLY A CA 1
ATOM 783 C C . GLY A 1 104 ? 32.941 8.426 12.462 1.00 13.19 104 GLY A C 1
ATOM 784 O O . GLY A 1 104 ? 31.722 8.279 12.282 1.00 10.64 104 GLY A O 1
ATOM 785 N N . LEU A 1 105 ? 33.472 9.541 12.959 1.00 12.24 105 LEU A N 1
ATOM 786 C CA . LEU A 1 105 ? 32.673 10.721 13.319 1.00 12.35 105 LEU A CA 1
ATOM 787 C C . LEU A 1 105 ? 31.921 11.215 12.065 1.00 10.83 105 LEU A C 1
ATOM 788 O O . LEU A 1 105 ? 32.488 11.236 10.970 1.00 11.43 105 LEU A O 1
ATOM 793 N N . ARG A 1 106 ? 30.649 11.584 12.222 1.00 9.85 106 ARG A N 1
ATOM 794 C CA . ARG A 1 106 ? 29.849 12.091 11.098 1.00 8.69 106 ARG A CA 1
ATOM 795 C C . ARG A 1 106 ? 29.200 13.408 11.521 1.00 9.18 106 ARG A C 1
ATOM 796 O O . ARG A 1 106 ? 29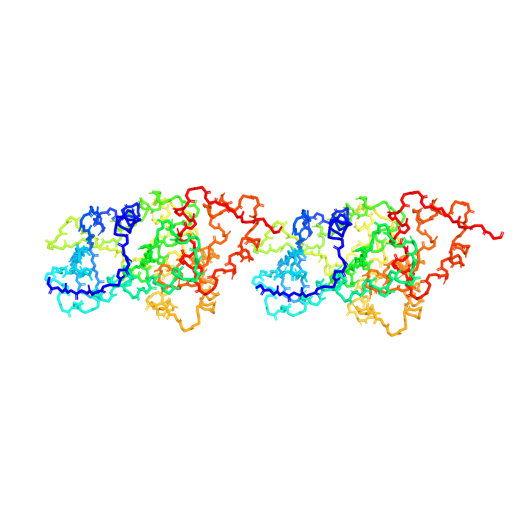.210 13.765 12.708 1.00 6.68 106 ARG A O 1
ATOM 804 N N . LEU A 1 107 ? 28.643 14.126 10.548 1.00 9.51 107 LEU A N 1
ATOM 805 C CA . LEU A 1 107 ? 27.965 15.396 10.833 1.00 11.63 107 LEU A CA 1
ATOM 806 C C . LEU A 1 107 ? 26.482 15.107 11.173 1.00 10.73 107 LEU A C 1
ATOM 807 O O . LEU A 1 107 ? 25.723 14.686 10.300 1.00 8.41 107 LEU A O 1
ATOM 812 N N . PRO A 1 108 ? 26.063 15.285 12.453 1.00 10.39 108 PRO A N 1
ATOM 813 C CA . PRO A 1 108 ? 24.654 15.018 12.798 1.00 10.14 108 PRO A CA 1
ATOM 814 C C . PRO A 1 108 ? 23.805 16.126 12.175 1.00 10.38 108 PRO A C 1
ATOM 815 O O . PRO A 1 108 ? 23.947 17.286 12.554 1.00 11.65 108 PRO A O 1
ATOM 819 N N . GLY A 1 109 ? 22.957 15.781 11.203 1.00 8.96 109 GLY A N 1
ATOM 820 C CA . GLY A 1 109 ? 22.125 16.795 10.566 1.00 7.55 109 GLY A CA 1
ATOM 821 C C . GLY A 1 109 ? 20.787 16.990 11.246 1.00 6.27 109 GLY A C 1
ATOM 822 O O . GLY A 1 109 ? 20.702 17.149 12.465 1.00 8.32 109 GLY A O 1
ATOM 823 N N . CYS A 1 110 ? 19.729 16.982 10.445 1.00 4.33 110 CYS A N 1
ATOM 824 C CA . CYS A 1 110 ? 18.396 17.152 10.970 1.00 5.69 110 CYS A CA 1
ATOM 825 C C . CYS A 1 110 ? 17.400 16.497 10.034 1.00 8.07 110 CYS A C 1
ATOM 826 O O . CYS A 1 110 ? 17.738 16.022 8.949 1.00 8.90 110 CYS A O 1
ATOM 829 N N . VAL A 1 111 ? 16.156 16.496 10.478 1.00 9.37 111 VAL A N 1
ATOM 830 C CA . VAL A 1 111 ? 15.067 15.920 9.725 1.00 11.81 111 VAL A CA 1
ATOM 831 C C . VAL A 1 111 ? 14.217 17.013 9.038 1.00 13.12 111 VAL A C 1
ATOM 832 O O . VAL A 1 111 ? 13.516 16.738 8.063 1.00 11.76 111 VAL A O 1
ATOM 836 N N . ASP A 1 112 ? 14.322 18.255 9.519 1.00 12.19 112 ASP A N 1
ATOM 837 C CA . ASP A 1 112 ? 13.560 19.383 8.972 1.00 11.94 112 ASP A CA 1
ATOM 838 C C . ASP A 1 112 ? 14.283 20.670 9.317 1.00 12.24 112 ASP A C 1
ATOM 839 O O . ASP A 1 112 ? 14.559 20.928 10.491 1.00 10.32 112 ASP A O 1
ATOM 844 N N . ALA A 1 113 ? 14.569 21.483 8.298 1.00 11.66 113 ALA A N 1
ATOM 845 C CA . ALA A 1 113 ? 15.279 22.744 8.504 1.00 9.43 113 ALA A CA 1
ATOM 846 C C . ALA A 1 113 ? 14.539 23.743 9.388 1.00 9.93 113 ALA A C 1
ATOM 847 O O . ALA A 1 113 ? 15.182 24.492 10.122 1.00 11.11 113 ALA A O 1
ATOM 849 N N . PHE A 1 114 ? 13.207 23.779 9.324 1.00 9.28 114 PHE A N 1
ATOM 850 C CA . PHE A 1 114 ? 12.464 24.716 10.170 1.00 10.64 114 PHE A CA 1
ATOM 851 C C . PHE A 1 114 ? 12.678 24.315 11.630 1.00 10.16 114 PHE A C 1
ATOM 852 O O . PHE A 1 114 ? 12.974 25.164 12.473 1.00 10.09 114 PHE A O 1
ATOM 860 N N . GLU A 1 115 ? 12.506 23.027 11.918 1.00 9.86 115 GLU A N 1
ATOM 861 C CA . GLU A 1 115 ? 12.705 22.513 13.269 1.00 9.05 115 GLU A CA 1
ATOM 862 C C . GLU A 1 115 ? 14.149 22.800 13.726 1.00 9.83 115 GLU A C 1
ATOM 863 O O . GLU A 1 115 ? 14.370 23.234 14.862 1.00 9.20 115 GLU A O 1
ATOM 869 N N . GLN A 1 116 ? 15.125 22.586 12.844 1.00 7.90 116 GLN A N 1
ATOM 870 C CA . GLN A 1 116 ? 16.509 22.838 13.235 1.00 8.55 116 GLN A CA 1
ATOM 871 C C . GLN A 1 116 ? 16.757 24.317 13.502 1.00 10.80 116 GLN A C 1
ATOM 872 O O . GLN A 1 116 ? 17.601 24.666 14.333 1.00 8.45 116 GLN A O 1
ATOM 878 N N . GLY A 1 117 ? 16.016 25.175 12.795 1.00 10.63 117 GLY A N 1
ATOM 879 C CA . GLY A 1 117 ? 16.127 26.614 12.979 1.00 10.18 117 GLY A CA 1
ATOM 880 C C . GLY A 1 117 ? 15.641 26.974 14.373 1.00 8.49 117 GLY A C 1
ATOM 881 O O . GLY A 1 117 ? 16.280 27.763 15.072 1.00 7.10 117 GLY A O 1
ATOM 882 N N . VAL A 1 118 ? 14.516 26.385 14.787 1.00 8.71 118 VAL A N 1
ATOM 883 C CA . VAL A 1 118 ? 13.956 26.639 16.119 1.00 9.67 118 VAL A CA 1
ATOM 884 C C . VAL A 1 118 ? 14.949 26.141 17.160 1.00 9.81 118 VAL A C 1
ATOM 885 O O . VAL A 1 118 ? 15.205 26.812 18.166 1.00 8.47 118 VAL A O 1
ATOM 889 N N . ARG A 1 119 ? 15.520 24.968 16.899 1.00 9.01 119 ARG A N 1
ATOM 890 C CA . ARG A 1 119 ? 16.487 24.376 17.807 1.00 8.94 119 ARG A CA 1
ATOM 891 C C . ARG A 1 119 ? 17.756 25.215 17.950 1.00 10.18 119 ARG A C 1
ATOM 892 O O . ARG A 1 119 ? 18.270 25.354 19.054 1.00 10.43 119 ARG A O 1
ATOM 900 N N . ALA A 1 120 ? 18.218 25.806 16.844 1.00 9.40 120 ALA A N 1
ATOM 901 C CA . ALA A 1 120 ? 19.415 26.648 16.827 1.00 8.98 120 ALA A CA 1
ATOM 902 C C . ALA A 1 120 ? 19.175 27.906 17.656 1.00 10.17 120 ALA A C 1
ATOM 903 O O . ALA A 1 120 ? 20.057 28.342 18.387 1.00 11.67 120 ALA A O 1
ATOM 905 N N . ILE A 1 121 ? 17.980 28.485 17.536 1.00 10.38 121 ILE A N 1
ATOM 906 C CA . ILE A 1 121 ? 17.629 29.689 18.286 1.00 11.60 121 ILE A CA 1
ATOM 907 C C . ILE A 1 121 ? 17.530 29.326 19.773 1.00 11.10 121 ILE A C 1
ATOM 908 O O . ILE A 1 121 ? 18.068 30.043 20.617 1.00 13.27 121 ILE A O 1
ATOM 913 N N . LEU A 1 122 ? 16.882 28.205 20.091 1.00 9.87 122 LEU A N 1
ATOM 914 C CA . LEU A 1 122 ? 16.744 27.778 21.485 1.00 11.11 122 LEU A CA 1
ATOM 915 C C . LEU A 1 122 ? 18.060 27.324 22.117 1.00 12.34 122 LEU A C 1
ATOM 916 O O . LEU A 1 122 ? 18.176 27.270 23.345 1.00 13.55 122 LEU A O 1
ATOM 921 N N . GLY A 1 123 ? 19.046 27.020 21.277 1.00 11.34 123 GLY A N 1
ATOM 922 C CA . GLY A 1 123 ? 20.347 26.581 21.765 1.00 13.48 123 GLY A CA 1
ATOM 923 C C . GLY A 1 123 ? 21.266 27.740 22.102 1.00 14.25 123 GLY A C 1
ATOM 924 O O . GLY A 1 123 ? 22.394 27.532 22.545 1.00 16.52 123 GLY A O 1
ATOM 925 N N . GLN A 1 124 ? 20.780 28.962 21.883 1.00 16.66 124 GLN A N 1
ATOM 926 C CA . GLN A 1 124 ? 21.535 30.184 22.159 1.00 19.87 124 GLN A CA 1
ATOM 927 C C . GLN A 1 124 ? 21.775 30.404 23.646 1.00 20.49 124 GLN A C 1
ATOM 928 O O . GLN A 1 124 ? 20.853 30.295 24.460 1.00 22.51 124 GLN A O 1
ATOM 934 N N . LEU A 1 125 ? 23.031 30.701 23.973 1.00 23.01 125 LEU A N 1
ATOM 935 C CA . LEU A 1 125 ? 23.488 30.985 25.334 1.00 24.64 125 LEU A CA 1
ATOM 936 C C . LEU A 1 125 ? 23.080 30.011 26.452 1.00 23.05 125 LEU A C 1
ATOM 937 O O . LEU A 1 125 ? 23.187 30.347 27.631 1.00 23.67 125 LEU A O 1
ATOM 942 N N . VAL A 1 126 ? 22.601 28.825 26.086 1.00 21.51 126 VAL A N 1
ATOM 943 C CA . VAL A 1 126 ? 22.197 27.824 27.077 1.00 20.84 126 VAL A CA 1
ATOM 944 C C . VAL A 1 126 ? 22.860 26.490 26.762 1.00 19.91 126 VAL A C 1
ATOM 945 O O . VAL A 1 126 ? 23.318 26.267 25.642 1.00 21.19 126 VAL A O 1
ATOM 949 N N . SER A 1 127 ? 22.935 25.623 27.766 1.00 17.51 127 SER A N 1
ATOM 950 C CA . SER A 1 127 ? 23.539 24.300 27.626 1.00 15.45 127 SER A CA 1
ATOM 951 C C . SER A 1 127 ? 22.671 23.342 26.786 1.00 15.70 127 SER A C 1
ATOM 952 O O . SER A 1 127 ? 21.480 23.609 26.542 1.00 15.20 127 SER A O 1
ATOM 955 N N . VAL A 1 128 ? 23.265 22.210 26.394 1.00 13.60 128 VAL A N 1
ATOM 956 C CA . VAL A 1 128 ? 22.573 21.180 25.613 1.00 12.14 128 VAL A CA 1
ATOM 957 C C . VAL A 1 128 ? 21.364 20.679 26.406 1.00 10.66 128 VAL A C 1
ATOM 958 O O . VAL A 1 128 ? 20.263 20.590 25.868 1.00 8.71 128 VAL A O 1
ATOM 962 N N . ALA A 1 129 ? 21.564 20.387 27.692 1.00 10.02 129 ALA A N 1
ATOM 963 C CA . ALA A 1 129 ? 20.477 19.903 28.553 1.00 10.46 129 ALA A CA 1
ATOM 964 C C . ALA A 1 129 ? 19.303 20.893 28.689 1.00 10.69 129 ALA A C 1
ATOM 965 O O . ALA A 1 129 ? 18.135 20.499 28.584 1.00 9.31 129 ALA A O 1
ATOM 967 N N . MET A 1 130 ? 19.618 22.171 28.925 1.00 13.36 130 MET A N 1
ATOM 968 C CA . MET A 1 130 ? 18.588 23.205 29.078 1.00 14.79 130 MET A CA 1
ATOM 969 C C . MET A 1 130 ? 17.829 23.434 27.783 1.00 13.83 130 MET A C 1
ATOM 970 O O . MET A 1 130 ? 16.604 23.601 27.809 1.00 10.66 130 MET A O 1
ATOM 975 N N . ALA A 1 131 ? 18.571 23.447 26.668 1.00 11.57 131 ALA A N 1
ATOM 976 C CA . ALA A 1 131 ? 18.001 23.650 25.327 1.00 12.27 131 ALA A CA 1
ATOM 977 C C . ALA A 1 131 ? 16.994 22.543 24.992 1.00 11.45 131 ALA A C 1
ATOM 978 O O . ALA A 1 131 ? 15.915 22.825 24.481 1.00 10.22 131 ALA A O 1
ATOM 980 N N . ALA A 1 132 ? 17.340 21.297 25.317 1.00 8.55 132 ALA A N 1
ATOM 981 C CA . ALA A 1 132 ? 16.466 20.167 25.049 1.00 9.99 132 ALA A CA 1
ATOM 982 C C . ALA A 1 132 ? 15.191 20.273 25.882 1.00 12.34 132 ALA A C 1
ATOM 983 O O . ALA A 1 132 ? 14.104 19.984 25.372 1.00 10.33 132 ALA A O 1
ATOM 985 N N . LYS A 1 133 ? 15.325 20.693 27.152 1.00 12.21 133 LYS A N 1
ATOM 986 C CA . LYS A 1 133 ? 14.176 20.837 28.049 1.00 13.07 133 LYS A CA 1
ATOM 987 C C . LYS A 1 133 ? 13.259 21.961 27.575 1.00 13.68 133 LYS A C 1
ATOM 988 O O . LYS A 1 133 ? 12.045 21.857 27.681 1.00 14.88 133 LYS A O 1
ATOM 990 N N . LEU A 1 134 ? 13.858 23.034 27.063 1.00 14.54 134 LEU A N 1
ATOM 991 C CA . LEU A 1 134 ? 13.125 24.189 26.558 1.00 13.43 134 LEU A CA 1
ATOM 992 C C . LEU A 1 134 ? 12.399 23.808 25.268 1.00 13.95 134 LEU A C 1
ATOM 993 O O . LEU A 1 134 ? 11.230 24.184 25.059 1.00 12.02 134 LEU A O 1
ATOM 998 N N . THR A 1 135 ? 13.081 23.041 24.418 1.00 12.02 135 THR A N 1
ATOM 999 C CA . THR A 1 135 ? 12.494 22.602 23.148 1.00 12.44 135 THR A CA 1
ATOM 1000 C C . THR A 1 135 ? 11.334 21.639 23.420 1.00 12.82 135 THR A C 1
ATOM 1001 O O . THR A 1 135 ? 10.328 21.659 22.711 1.00 12.61 135 THR A O 1
ATOM 1005 N N . ALA A 1 136 ? 11.478 20.814 24.460 1.00 13.23 136 ALA A N 1
ATOM 1006 C CA . ALA A 1 136 ? 10.447 19.851 24.853 1.00 12.18 136 ALA A CA 1
ATOM 1007 C C . ALA A 1 136 ? 9.191 20.631 25.263 1.00 12.67 136 ALA A C 1
ATOM 1008 O O . ALA A 1 136 ? 8.071 20.263 24.889 1.00 10.26 136 ALA A O 1
ATOM 1010 N N . ARG A 1 137 ? 9.382 21.706 26.031 1.00 9.89 137 ARG A N 1
ATOM 1011 C CA . ARG A 1 137 ? 8.264 22.552 26.475 1.00 11.79 137 ARG A CA 1
ATOM 1012 C C . ARG A 1 137 ? 7.537 23.147 25.274 1.00 11.07 137 ARG A C 1
ATOM 1013 O O . ARG A 1 137 ? 6.305 23.171 25.246 1.00 10.78 137 ARG A O 1
ATOM 1021 N N . VAL A 1 138 ? 8.308 23.607 24.284 1.00 10.39 138 VAL A N 1
ATOM 1022 C CA . VAL 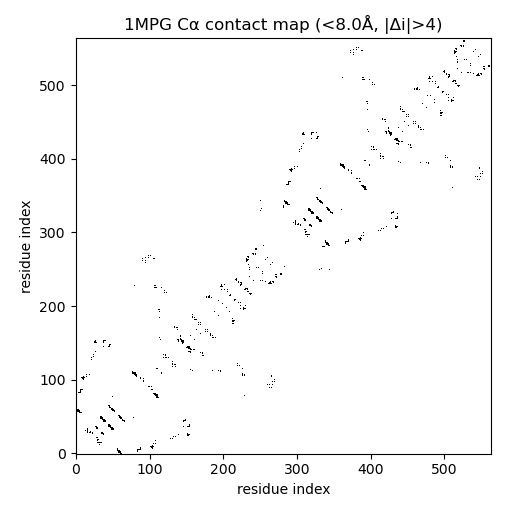A 1 138 ? 7.751 24.196 23.070 1.00 11.08 138 VAL A CA 1
ATOM 1023 C C . VAL A 1 138 ? 6.942 23.134 22.321 1.00 12.55 138 VAL A C 1
ATOM 1024 O O . VAL A 1 138 ? 5.790 23.396 21.955 1.00 11.67 138 VAL A O 1
ATOM 1028 N N . ALA A 1 139 ? 7.510 21.929 22.160 1.00 11.45 139 ALA A N 1
ATOM 1029 C CA . ALA A 1 139 ? 6.821 20.830 21.462 1.00 11.58 139 ALA A CA 1
ATOM 1030 C C . ALA A 1 139 ? 5.554 20.423 22.200 1.00 12.67 139 ALA A C 1
ATOM 1031 O O . ALA A 1 139 ? 4.524 20.201 21.587 1.00 13.62 139 ALA A O 1
ATOM 1033 N N . GLN A 1 140 ? 5.620 20.385 23.526 1.00 12.64 140 GLN A N 1
ATOM 1034 C CA . GLN A 1 140 ? 4.488 20.008 24.358 1.00 13.92 140 GLN A CA 1
ATOM 1035 C C . GLN A 1 140 ? 3.307 20.978 24.227 1.00 14.31 140 GLN A C 1
ATOM 1036 O O . GLN A 1 140 ? 2.149 20.553 24.177 1.00 15.20 140 GLN A O 1
ATOM 1042 N N . LEU A 1 141 ? 3.606 22.273 24.154 1.00 11.71 141 LEU A N 1
ATOM 1043 C CA . LEU A 1 141 ? 2.572 23.293 24.052 1.00 11.79 141 LEU A CA 1
ATOM 1044 C C . LEU A 1 141 ? 2.021 23.500 22.639 1.00 12.20 141 LEU A C 1
ATOM 1045 O O . LEU A 1 141 ? 0.820 23.752 22.476 1.00 15.68 141 LEU A O 1
ATOM 1050 N N . TYR A 1 142 ? 2.878 23.364 21.629 1.00 11.27 142 TYR A N 1
ATOM 1051 C CA . TYR A 1 142 ? 2.466 23.580 20.237 1.00 10.76 142 TYR A CA 1
ATOM 1052 C C . TYR A 1 142 ? 2.477 22.391 19.300 1.00 13.30 142 TYR A C 1
ATOM 1053 O O . TYR A 1 142 ? 2.123 22.536 18.130 1.00 16.94 142 TYR A O 1
ATOM 1062 N N . GLY A 1 143 ? 2.887 21.229 19.798 1.00 12.81 143 GLY A N 1
ATOM 1063 C CA . GLY A 1 143 ? 2.936 20.052 18.958 1.00 14.39 143 GLY A CA 1
ATOM 1064 C C . GLY A 1 143 ? 1.666 19.230 18.961 1.00 15.51 143 GLY A C 1
ATOM 1065 O O . GLY A 1 143 ? 0.876 19.287 19.910 1.00 18.59 143 GLY A O 1
ATOM 1066 N N . GLU A 1 144 ? 1.477 18.461 17.896 1.00 17.69 144 GLU A N 1
ATOM 1067 C CA . GLU A 1 144 ? 0.304 17.605 17.750 1.00 18.67 144 GLU A CA 1
ATOM 1068 C C . GLU A 1 144 ? 0.686 16.156 18.027 1.00 18.19 144 GLU A C 1
ATOM 1069 O O . GLU A 1 144 ? 1.619 15.626 17.412 1.00 17.53 144 GLU A O 1
ATOM 1075 N N . ARG A 1 145 ? -0.018 15.518 18.960 1.00 17.61 145 ARG A N 1
ATOM 1076 C CA . ARG A 1 145 ? 0.273 14.126 19.282 1.00 17.99 145 ARG A CA 1
ATOM 1077 C C . ARG A 1 145 ? -0.207 13.255 18.137 1.00 17.05 145 ARG A C 1
ATOM 1078 O O . ARG A 1 145 ? -1.100 13.639 17.384 1.00 16.73 145 ARG A O 1
ATOM 1086 N N . LEU A 1 146 ? 0.430 12.104 17.981 1.00 17.13 146 LEU A N 1
ATOM 1087 C CA . LEU A 1 146 ? 0.060 11.159 16.943 1.00 17.88 146 LEU A CA 1
ATOM 1088 C C . LEU A 1 146 ? -1.133 10.366 17.488 1.00 19.99 146 LEU A C 1
ATOM 1089 O O . LEU A 1 146 ? -1.151 9.989 18.656 1.00 19.54 146 LEU A O 1
ATOM 1094 N N . ASP A 1 147 ? -2.142 10.142 16.652 1.00 22.34 147 ASP A N 1
ATOM 1095 C CA . ASP A 1 147 ? -3.324 9.392 17.072 1.00 25.35 147 ASP A CA 1
ATOM 1096 C C . ASP A 1 147 ? -3.009 7.913 17.270 1.00 25.89 147 ASP A C 1
ATOM 1097 O O . ASP A 1 147 ? -3.467 7.299 18.242 1.00 26.67 147 ASP A O 1
ATOM 1102 N N . ASP A 1 148 ? -2.238 7.344 16.344 1.00 24.41 148 ASP A N 1
ATOM 1103 C CA . ASP A 1 148 ? -1.874 5.931 16.422 1.00 23.99 148 ASP A CA 1
ATOM 1104 C C . ASP A 1 148 ? -0.750 5.600 17.404 1.00 23.08 148 ASP A C 1
ATOM 1105 O O . ASP A 1 148 ? -0.625 4.449 17.836 1.00 24.46 148 ASP A O 1
ATOM 1110 N N . PHE A 1 149 ? 0.042 6.610 17.771 1.00 21.38 149 PHE A N 1
ATOM 1111 C CA . PHE A 1 149 ? 1.158 6.466 18.713 1.00 21.78 149 PHE A CA 1
ATOM 1112 C C . PHE A 1 149 ? 1.134 7.668 19.660 1.00 22.02 149 PHE A C 1
ATOM 1113 O O . PHE A 1 149 ? 1.956 8.588 19.543 1.00 20.83 149 PHE A O 1
ATOM 1121 N N . PRO A 1 150 ? 0.199 7.648 20.642 1.00 23.38 150 PRO A N 1
ATOM 1122 C CA . PRO A 1 150 ? -0.038 8.675 21.667 1.00 22.94 150 PRO A CA 1
ATOM 1123 C C . PRO A 1 150 ? 1.174 9.135 22.485 1.00 21.57 150 PRO A C 1
ATOM 1124 O O . PRO A 1 150 ? 1.207 10.268 22.962 1.00 20.94 150 PRO A O 1
ATOM 1128 N N . GLU A 1 151 ? 2.160 8.262 22.657 1.00 19.31 151 GLU A N 1
ATOM 1129 C CA . GLU A 1 151 ? 3.356 8.613 23.428 1.00 19.41 151 GLU A CA 1
ATOM 1130 C C . GLU A 1 151 ? 4.256 9.612 22.678 1.00 18.02 151 GLU A C 1
ATOM 1131 O O . GLU A 1 151 ? 5.181 10.178 23.265 1.00 18.03 151 GLU A O 1
ATOM 1137 N N . TYR A 1 152 ? 3.976 9.801 21.385 1.00 14.58 152 TYR A N 1
ATOM 1138 C CA . TYR A 1 152 ? 4.712 10.712 20.523 1.00 12.02 152 TYR A CA 1
ATOM 1139 C C . TYR A 1 152 ? 3.940 11.961 20.139 1.00 14.02 152 TYR A C 1
ATOM 1140 O O . TYR A 1 152 ? 2.751 11.912 19.823 1.00 14.70 152 TYR A O 1
ATOM 1149 N N . ILE A 1 153 ? 4.659 13.073 20.119 1.00 13.82 153 ILE A N 1
ATOM 1150 C CA . ILE A 1 153 ? 4.107 14.360 19.744 1.00 14.61 153 ILE A CA 1
ATOM 1151 C C . ILE A 1 153 ? 5.001 14.863 18.609 1.00 12.88 153 ILE A C 1
ATOM 1152 O O . ILE A 1 153 ? 6.220 14.656 18.627 1.00 12.58 153 ILE A O 1
ATOM 1157 N N . CYS A 1 154 ? 4.385 15.430 17.579 1.00 10.67 154 CYS A N 1
ATOM 1158 C CA . CYS A 1 154 ? 5.129 15.957 16.446 1.00 10.76 154 CYS A CA 1
ATOM 1159 C C . CYS A 1 154 ? 5.670 17.327 16.798 1.00 11.25 154 CYS A C 1
ATOM 1160 O O . CYS A 1 154 ? 5.058 18.063 17.586 1.00 10.45 154 CYS A O 1
ATOM 1163 N N . PHE A 1 155 ? 6.813 17.673 16.208 1.00 11.81 155 PHE A N 1
ATOM 1164 C CA . PHE A 1 155 ? 7.421 18.977 16.462 1.00 10.93 155 PHE A CA 1
ATOM 1165 C C . PHE A 1 155 ? 6.432 20.018 15.915 1.00 11.64 155 PHE A C 1
ATOM 1166 O O . PHE A 1 155 ? 5.764 19.774 14.896 1.00 11.11 155 PHE A O 1
ATOM 1174 N N . PRO A 1 156 ? 6.303 21.168 16.595 1.00 11.17 156 PRO A N 1
ATOM 1175 C CA . PRO A 1 156 ? 5.389 22.228 16.159 1.00 12.08 156 PRO A CA 1
ATOM 1176 C C . PRO A 1 156 ? 5.546 22.629 14.685 1.00 13.91 156 PRO A C 1
ATOM 1177 O O . PRO A 1 156 ? 6.666 22.750 14.170 1.00 12.57 156 PRO A O 1
ATOM 1181 N N . THR A 1 157 ? 4.405 22.806 14.015 1.00 14.44 157 THR A N 1
ATOM 1182 C CA . THR A 1 157 ? 4.376 23.212 12.606 1.00 15.26 157 THR A CA 1
ATOM 1183 C C . THR A 1 157 ? 4.652 24.722 12.540 1.00 13.65 157 THR A C 1
ATOM 1184 O O . THR A 1 157 ? 4.428 25.440 13.519 1.00 12.03 157 THR A O 1
ATOM 1188 N N . PRO A 1 158 ? 5.155 25.220 11.399 1.00 14.55 158 PRO A N 1
ATOM 1189 C CA . PRO A 1 158 ? 5.436 26.656 11.246 1.00 13.59 158 PRO A CA 1
ATOM 1190 C C . PRO A 1 158 ? 4.152 27.469 11.494 1.00 13.48 158 PRO A C 1
ATOM 1191 O O . PRO A 1 158 ? 4.205 28.553 12.056 1.00 14.34 158 PRO A O 1
ATOM 1195 N N . GLN A 1 159 ? 3.013 26.921 11.067 1.00 16.14 159 GLN A N 1
ATOM 1196 C CA . GLN A 1 159 ? 1.700 27.557 11.219 1.00 17.19 159 GLN A CA 1
ATOM 1197 C C . GLN A 1 159 ? 1.318 27.819 12.667 1.00 17.02 159 GLN A C 1
ATOM 1198 O O . GLN A 1 159 ? 0.831 28.897 12.996 1.00 18.07 159 GLN A O 1
ATOM 1204 N N . ARG A 1 160 ? 1.526 26.821 13.522 1.00 15.92 160 ARG A N 1
ATOM 1205 C CA . ARG A 1 160 ? 1.200 26.938 14.943 1.00 16.22 160 ARG A CA 1
ATOM 1206 C C . ARG A 1 160 ? 2.141 27.930 15.634 1.00 16.47 160 ARG A C 1
ATOM 1207 O O . ARG A 1 160 ? 1.699 28.785 16.403 1.00 15.33 160 ARG A O 1
ATOM 1215 N N . LEU A 1 161 ? 3.442 27.821 15.356 1.00 15.47 161 LEU A N 1
ATOM 1216 C CA . LEU A 1 161 ? 4.414 28.730 15.957 1.00 15.29 161 LEU A CA 1
ATOM 1217 C C . LEU A 1 161 ? 4.306 30.175 15.484 1.00 13.86 161 LEU A C 1
ATOM 1218 O O . LEU A 1 161 ? 4.652 31.085 16.224 1.00 14.49 161 LEU A O 1
ATOM 1223 N N . ALA A 1 162 ? 3.846 30.380 14.248 1.00 13.24 162 ALA A N 1
ATOM 1224 C CA . ALA A 1 162 ? 3.680 31.721 13.684 1.00 12.64 162 ALA A CA 1
ATOM 1225 C C . ALA A 1 162 ? 2.583 32.463 14.451 1.00 13.86 162 ALA A C 1
ATOM 1226 O O . ALA A 1 162 ? 2.655 33.678 14.660 1.00 15.11 162 ALA A O 1
ATOM 1228 N N . ALA A 1 163 ? 1.558 31.725 14.865 1.00 15.47 163 ALA A N 1
ATOM 1229 C CA . ALA A 1 163 ? 0.455 32.305 15.605 1.00 15.60 163 ALA A CA 1
ATOM 1230 C C . ALA A 1 163 ? 0.635 32.240 17.115 1.00 16.14 163 ALA A C 1
ATOM 1231 O O . ALA A 1 163 ? -0.298 32.544 17.858 1.00 17.72 163 ALA A O 1
ATOM 1233 N N . ALA A 1 164 ? 1.824 31.853 17.574 1.00 15.06 164 ALA A N 1
ATOM 1234 C CA . ALA A 1 164 ? 2.094 31.751 19.002 1.00 15.25 164 ALA A CA 1
ATOM 1235 C C . ALA A 1 164 ? 2.218 33.106 19.679 1.00 14.34 164 ALA A C 1
ATOM 1236 O O . ALA A 1 164 ? 2.726 34.047 19.091 1.00 15.19 164 ALA A O 1
ATOM 1238 N N . ASP A 1 165 ? 1.736 33.198 20.916 1.00 16.39 165 ASP A N 1
ATOM 1239 C CA . ASP A 1 165 ? 1.816 34.434 21.690 1.00 14.25 165 ASP A CA 1
ATOM 1240 C C . ASP A 1 165 ? 3.275 34.520 22.170 1.00 13.66 165 ASP A C 1
ATOM 1241 O O . ASP A 1 165 ? 3.758 33.588 22.812 1.00 13.10 165 ASP A O 1
ATOM 1246 N N . PRO A 1 166 ? 3.990 35.631 21.863 1.00 14.06 166 PRO A N 1
ATOM 1247 C CA . PRO A 1 166 ? 5.391 35.807 22.279 1.00 14.31 166 PRO A CA 1
ATOM 1248 C C . PRO A 1 166 ? 5.548 35.587 23.786 1.00 13.33 166 PRO A C 1
ATOM 1249 O O . PRO A 1 166 ? 6.554 35.042 24.233 1.00 11.60 166 PRO A O 1
ATOM 1253 N N . GLN A 1 167 ? 4.546 36.021 24.557 1.00 12.54 167 GLN A N 1
ATOM 1254 C CA . GLN A 1 167 ? 4.555 35.859 26.009 1.00 13.98 167 GLN A CA 1
ATOM 1255 C C . GLN A 1 167 ? 4.407 34.378 26.426 1.00 13.45 167 GLN A C 1
ATOM 1256 O O . GLN A 1 167 ? 4.892 33.991 27.505 1.00 12.55 167 GLN A O 1
ATOM 1262 N N . ALA A 1 168 ? 3.730 33.563 25.600 1.00 10.78 168 ALA A N 1
ATOM 1263 C CA . ALA A 1 168 ? 3.568 32.131 25.907 1.00 10.31 168 ALA A CA 1
ATOM 1264 C C . ALA A 1 168 ? 4.948 31.460 25.778 1.00 11.54 168 ALA A C 1
ATOM 1265 O O . ALA A 1 168 ? 5.417 30.769 26.698 1.00 11.95 168 ALA A O 1
ATOM 1267 N N . LEU A 1 169 ? 5.619 31.704 24.653 1.00 13.02 169 LEU A N 1
ATOM 1268 C CA . LEU A 1 169 ? 6.956 31.157 24.422 1.00 11.18 169 LEU A CA 1
ATOM 1269 C C . LEU A 1 169 ? 7.931 31.670 25.507 1.00 12.49 169 LEU A C 1
ATOM 1270 O O . LEU A 1 169 ? 8.725 30.894 26.057 1.00 9.46 169 LEU A O 1
ATOM 1275 N N . LYS A 1 170 ? 7.838 32.960 25.837 1.00 12.36 170 LYS A N 1
ATOM 1276 C CA . LYS A 1 170 ? 8.690 33.568 26.852 1.00 11.09 170 LYS A CA 1
ATOM 1277 C C . LYS A 1 170 ? 8.473 32.851 28.182 1.00 13.30 170 LYS A C 1
ATOM 1278 O O . LYS A 1 170 ? 9.427 32.572 28.904 1.00 14.07 170 LYS A O 1
ATOM 1284 N N . ALA A 1 171 ? 7.211 32.550 28.493 1.00 14.41 171 ALA A N 1
ATOM 1285 C CA . ALA A 1 171 ? 6.850 31.848 29.733 1.00 14.25 171 ALA A CA 1
ATOM 1286 C C . ALA A 1 171 ? 7.557 30.478 29.863 1.00 13.01 171 ALA A C 1
ATOM 1287 O O . ALA A 1 171 ? 7.877 30.035 30.970 1.00 10.86 171 ALA A O 1
ATOM 1289 N N . LEU A 1 172 ? 7.804 29.820 28.727 1.00 11.91 172 LEU A N 1
ATOM 1290 C CA . LEU A 1 172 ? 8.461 28.507 28.701 1.00 12.45 172 LEU A CA 1
ATOM 1291 C C . LEU A 1 172 ? 9.933 28.555 29.135 1.00 14.00 172 LEU A C 1
ATOM 1292 O O . LEU A 1 172 ? 10.560 27.505 29.348 1.00 15.61 172 LEU A O 1
ATOM 1297 N N . GLY A 1 173 ? 10.479 29.767 29.267 1.00 12.92 173 GLY A N 1
ATOM 1298 C CA . GLY A 1 173 ? 11.856 29.922 29.705 1.00 12.82 173 GLY A CA 1
ATOM 1299 C C . GLY A 1 173 ? 12.855 30.512 28.741 1.00 14.87 173 GLY A C 1
ATOM 1300 O O . GLY A 1 173 ? 13.972 30.015 28.630 1.00 14.63 173 GLY A O 1
ATOM 1301 N N . MET A 1 174 ? 12.467 31.573 28.046 1.00 14.93 174 MET A N 1
ATOM 1302 C CA . MET A 1 174 ? 13.362 32.221 27.090 1.00 15.25 174 MET A CA 1
ATOM 1303 C C . MET A 1 174 ? 13.057 33.725 27.093 1.00 14.77 174 MET A C 1
ATOM 1304 O O . MET A 1 174 ? 11.953 34.134 27.474 1.00 15.87 174 MET A O 1
ATOM 1309 N N . PRO A 1 175 ? 14.033 34.572 26.685 1.00 14.63 175 PRO A N 1
ATOM 1310 C CA . PRO A 1 175 ? 13.820 36.026 26.654 1.00 14.16 175 PRO A CA 1
ATOM 1311 C C . PRO A 1 175 ? 12.747 36.343 25.600 1.00 14.85 175 PRO A C 1
ATOM 1312 O O . PRO A 1 175 ? 12.523 35.541 24.678 1.00 14.49 175 PRO A O 1
ATOM 1316 N N . LEU A 1 176 ? 12.088 37.495 25.720 1.00 13.83 176 LEU A N 1
ATOM 1317 C CA . LEU A 1 176 ? 11.058 37.860 24.753 1.00 15.65 176 LEU A CA 1
ATOM 1318 C C . LEU A 1 176 ? 11.602 37.920 23.332 1.00 15.20 176 LEU A C 1
ATOM 1319 O O . LEU A 1 176 ? 10.947 37.437 22.414 1.00 15.49 176 LEU A O 1
ATOM 1324 N N . LYS A 1 177 ? 12.795 38.498 23.151 1.00 16.67 177 LYS A N 1
ATOM 1325 C CA . LYS A 1 177 ? 13.411 38.602 21.818 1.00 16.89 177 LYS A CA 1
ATOM 1326 C C . LYS A 1 177 ? 13.592 37.224 21.161 1.00 17.76 177 LYS A C 1
ATOM 1327 O O . LYS A 1 177 ? 13.472 37.085 19.938 1.00 17.54 177 LYS A O 1
ATOM 1333 N N . ARG A 1 178 ? 13.874 36.209 21.977 1.00 14.75 178 ARG A N 1
ATOM 1334 C CA . ARG A 1 178 ? 14.061 34.859 21.467 1.00 14.54 178 ARG A CA 1
ATOM 1335 C C . ARG A 1 178 ? 12.714 34.314 20.993 1.00 15.58 178 ARG A C 1
ATOM 1336 O O . ARG A 1 178 ? 12.636 33.684 19.919 1.00 12.60 178 ARG A O 1
ATOM 1344 N N . ALA A 1 179 ? 11.660 34.573 21.780 1.00 13.61 179 ALA A N 1
ATOM 1345 C CA . ALA A 1 179 ? 10.306 34.130 21.436 1.00 12.30 179 ALA A CA 1
ATOM 1346 C C . ALA A 1 179 ? 9.923 34.789 20.099 1.00 12.10 179 ALA A C 1
ATOM 1347 O O . ALA A 1 179 ? 9.362 34.145 19.221 1.00 12.08 179 ALA A O 1
ATOM 1349 N N . GLU A 1 180 ? 10.259 36.072 19.954 1.00 13.94 180 GLU A N 1
ATOM 1350 C CA . GLU A 1 180 ? 9.987 36.833 18.731 1.00 13.35 180 GLU A CA 1
ATOM 1351 C C . GLU A 1 180 ? 10.778 36.260 17.543 1.00 14.30 180 GLU A C 1
ATOM 1352 O O . GLU A 1 180 ? 10.268 36.199 16.414 1.00 15.56 180 GLU A O 1
ATOM 1358 N N . ALA A 1 181 ? 12.019 35.844 17.795 1.00 13.20 181 ALA A N 1
ATOM 1359 C CA . ALA A 1 181 ? 12.859 35.267 16.746 1.00 12.96 181 ALA A CA 1
ATOM 1360 C C . ALA A 1 181 ? 12.195 33.990 16.210 1.00 13.46 181 ALA A C 1
ATOM 1361 O O . ALA A 1 181 ? 12.157 33.780 15.001 1.00 16.88 181 ALA A O 1
ATOM 1363 N N . LEU A 1 182 ? 11.655 33.156 17.105 1.00 11.46 182 LEU A N 1
ATOM 1364 C CA . LEU A 1 182 ? 10.993 31.910 16.702 1.00 11.62 182 LEU A CA 1
ATOM 1365 C C . LEU A 1 182 ? 9.783 32.159 15.819 1.00 11.42 182 LEU A C 1
ATOM 1366 O O . LEU A 1 182 ? 9.585 31.465 14.823 1.00 12.62 182 LEU A O 1
ATOM 1371 N N . ILE A 1 183 ? 8.950 33.117 16.223 1.00 12.42 1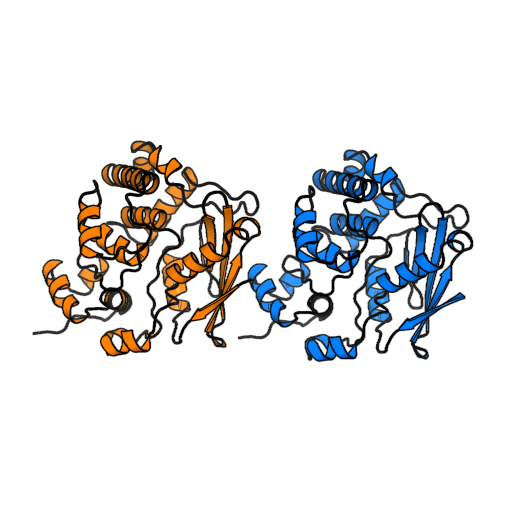83 ILE A N 1
ATOM 1372 C CA . ILE A 1 183 ? 7.749 33.474 15.471 1.00 12.32 183 ILE A CA 1
ATOM 1373 C C . ILE A 1 183 ? 8.128 33.983 14.077 1.00 12.79 183 ILE A C 1
ATOM 1374 O O . ILE A 1 183 ? 7.473 33.638 13.094 1.00 13.01 183 ILE A O 1
ATOM 1379 N N . HIS A 1 184 ? 9.186 34.789 13.994 1.00 13.53 184 HIS A N 1
ATOM 1380 C CA . HIS A 1 184 ? 9.631 35.298 12.699 1.00 15.51 184 HIS A CA 1
ATOM 1381 C C . HIS A 1 184 ? 10.117 34.134 11.827 1.00 16.03 184 HIS A C 1
ATOM 1382 O O . HIS A 1 184 ? 9.789 34.060 10.638 1.00 14.57 184 HIS A O 1
ATOM 1389 N N . LEU A 1 185 ? 10.906 33.238 12.424 1.00 15.09 185 LEU A N 1
ATOM 1390 C CA . LEU A 1 185 ? 11.427 32.081 11.697 1.00 16.30 185 LEU A CA 1
ATOM 1391 C C . LEU A 1 185 ? 10.258 31.223 11.163 1.00 16.07 185 LEU A C 1
ATOM 1392 O O . LEU A 1 185 ? 10.329 30.698 10.053 1.00 17.71 185 LEU A O 1
ATOM 1397 N N . ALA A 1 186 ? 9.193 31.090 11.960 1.00 15.88 186 ALA A N 1
ATOM 1398 C CA . ALA A 1 186 ? 8.008 30.324 11.574 1.00 16.04 186 ALA A CA 1
ATOM 1399 C C . ALA A 1 186 ? 7.407 30.941 10.306 1.00 17.07 186 ALA A C 1
ATOM 1400 O O . ALA A 1 186 ? 7.119 30.226 9.343 1.00 16.26 186 ALA A O 1
ATOM 1402 N N . ASN A 1 187 ? 7.246 32.270 10.306 1.00 15.89 187 ASN A N 1
ATOM 1403 C CA . ASN A 1 187 ? 6.701 32.985 9.152 1.00 17.35 187 ASN A CA 1
ATOM 1404 C C . ASN A 1 187 ? 7.578 32.798 7.923 1.00 17.32 187 ASN A C 1
ATOM 1405 O O . ASN A 1 187 ? 7.056 32.615 6.830 1.00 15.54 187 ASN A O 1
ATOM 1410 N N . ALA A 1 188 ? 8.903 32.807 8.111 1.00 17.89 188 ALA A N 1
ATOM 1411 C CA . ALA A 1 188 ? 9.857 32.629 7.006 1.00 18.00 188 ALA A CA 1
ATOM 1412 C C . ALA A 1 188 ? 9.725 31.243 6.354 1.00 18.02 188 ALA A C 1
ATOM 1413 O O . ALA A 1 188 ? 9.960 31.079 5.151 1.00 15.93 188 ALA A O 1
ATOM 1415 N N . ALA A 1 189 ? 9.346 30.251 7.155 1.00 16.86 189 ALA A N 1
ATOM 1416 C CA . ALA A 1 189 ? 9.165 28.894 6.660 1.00 16.46 189 ALA A CA 1
ATOM 1417 C C . ALA A 1 189 ? 7.868 28.821 5.850 1.00 18.50 189 ALA A C 1
ATOM 1418 O O . ALA A 1 189 ? 7.801 28.127 4.834 1.00 21.43 189 ALA A O 1
ATOM 1420 N N . LEU A 1 190 ? 6.840 29.531 6.310 1.00 17.06 190 LEU A N 1
ATOM 1421 C CA . LEU A 1 190 ? 5.550 29.555 5.631 1.00 17.58 190 LEU A CA 1
ATOM 1422 C C . LEU A 1 190 ? 5.702 30.232 4.265 1.00 18.53 190 LEU A C 1
ATOM 1423 O O . LEU A 1 190 ? 5.200 29.742 3.252 1.00 19.22 190 LEU A O 1
ATOM 1428 N N . GLU A 1 191 ? 6.439 31.338 4.247 1.00 18.46 191 GLU A N 1
ATOM 1429 C CA . GLU A 1 191 ? 6.690 32.112 3.026 1.00 19.90 191 GLU A CA 1
ATOM 1430 C C . GLU A 1 191 ? 7.696 31.510 2.049 1.00 19.13 191 GLU A C 1
ATOM 1431 O O . GLU A 1 191 ? 7.700 31.863 0.874 1.00 18.54 191 GLU A O 1
ATOM 1437 N N . GLY A 1 192 ? 8.551 30.614 2.533 1.00 18.69 192 GLY A N 1
ATOM 1438 C CA . GLY A 1 192 ? 9.570 30.004 1.688 1.00 18.46 192 GLY A CA 1
ATOM 1439 C C . GLY A 1 192 ? 10.903 30.760 1.723 1.00 17.87 192 GLY A C 1
ATOM 1440 O O . GLY A 1 192 ? 11.814 30.463 0.939 1.00 19.13 192 GLY A O 1
ATOM 1441 N N . THR A 1 193 ? 11.012 31.722 2.645 1.00 18.21 193 THR A N 1
ATOM 1442 C CA . THR A 1 193 ? 12.204 32.572 2.842 1.00 20.95 193 THR A CA 1
ATOM 1443 C C . THR A 1 193 ? 13.384 31.834 3.480 1.00 20.60 193 THR A C 1
ATOM 1444 O O . THR A 1 193 ? 14.545 32.173 3.236 1.00 20.47 193 THR A O 1
ATOM 1448 N N . LEU A 1 194 ? 13.065 30.866 4.340 1.00 20.64 194 LEU A N 1
ATOM 1449 C CA . LEU A 1 194 ? 14.068 30.060 5.046 1.00 18.05 194 LEU A CA 1
ATOM 1450 C C . LEU A 1 194 ? 14.474 28.892 4.159 1.00 16.19 194 LEU A C 1
ATOM 1451 O O . LEU A 1 194 ? 13.650 28.014 3.884 1.00 14.92 194 LEU A O 1
ATOM 1456 N N . PRO A 1 195 ? 15.746 28.856 3.707 1.00 15.43 195 PRO A N 1
ATOM 1457 C CA . PRO A 1 195 ? 16.194 27.749 2.844 1.00 14.43 195 PRO A CA 1
ATOM 1458 C C . PRO A 1 195 ? 16.025 26.408 3.575 1.00 14.69 195 PRO A C 1
ATOM 1459 O O . PRO A 1 195 ? 16.576 26.205 4.666 1.00 15.35 195 PRO A O 1
ATOM 1463 N N . MET A 1 196 ? 15.219 25.522 2.991 1.00 14.55 196 MET A N 1
ATOM 1464 C CA . MET A 1 196 ? 14.957 24.213 3.578 1.00 16.76 196 MET A CA 1
ATOM 1465 C C . MET A 1 196 ? 15.984 23.159 3.192 1.00 16.48 196 MET A C 1
ATOM 1466 O O . MET A 1 196 ? 15.986 22.053 3.720 1.00 18.22 196 MET A O 1
ATOM 1471 N N . THR A 1 197 ? 16.863 23.532 2.277 1.00 17.74 197 THR A N 1
ATOM 1472 C CA . THR A 1 197 ? 17.919 22.672 1.772 1.00 18.32 197 THR A CA 1
ATOM 1473 C C . THR A 1 197 ? 19.100 23.605 1.586 1.00 14.15 197 THR A C 1
ATOM 1474 O O . THR A 1 197 ? 18.911 24.811 1.398 1.00 13.96 197 THR A O 1
ATOM 1478 N N . ILE A 1 198 ? 20.310 23.050 1.644 1.00 14.20 198 ILE A N 1
ATOM 1479 C CA . ILE A 1 198 ? 21.531 23.833 1.497 1.00 12.96 198 ILE A CA 1
ATOM 1480 C C . ILE A 1 198 ? 21.559 24.603 0.192 1.00 16.18 198 ILE A C 1
ATOM 1481 O O . ILE A 1 198 ? 21.349 24.038 -0.889 1.00 18.06 198 ILE A O 1
ATOM 1486 N N . PRO A 1 199 ? 21.722 25.929 0.284 1.00 16.06 199 PRO A N 1
ATOM 1487 C CA . PRO A 1 199 ? 21.762 26.734 -0.936 1.00 17.41 199 PRO A CA 1
ATOM 1488 C C . PRO A 1 199 ? 23.113 26.587 -1.645 1.00 17.49 199 PRO A C 1
ATOM 1489 O O . PRO A 1 199 ? 24.075 26.035 -1.086 1.00 16.89 199 PRO A O 1
ATOM 1493 N N . GLY A 1 200 ? 23.173 27.083 -2.878 1.00 18.13 200 GLY A N 1
ATOM 1494 C CA . GLY A 1 200 ? 24.395 27.008 -3.655 1.00 17.84 200 GLY A CA 1
ATOM 1495 C C . GLY A 1 200 ? 25.501 27.871 -3.087 1.00 16.76 200 GLY A C 1
ATOM 1496 O O . GLY A 1 200 ? 26.688 27.600 -3.297 1.00 16.12 200 GLY A O 1
ATOM 1497 N N . ASP A 1 201 ? 25.111 28.896 -2.341 1.00 14.93 201 ASP A N 1
ATOM 1498 C CA . ASP A 1 201 ? 26.071 29.806 -1.738 1.00 18.20 201 ASP A CA 1
ATOM 1499 C C . ASP A 1 201 ? 25.738 29.920 -0.260 1.00 17.06 201 ASP A C 1
ATOM 1500 O O . ASP A 1 201 ? 24.908 30.739 0.142 1.00 16.32 201 ASP A O 1
ATOM 1505 N N . VAL A 1 202 ? 26.417 29.102 0.540 1.00 18.81 202 VAL A N 1
ATOM 1506 C CA . VAL A 1 202 ? 26.210 29.051 1.981 1.00 18.62 202 VAL A CA 1
ATOM 1507 C C . VAL A 1 202 ? 26.495 30.364 2.696 1.00 20.50 202 VAL A C 1
ATOM 1508 O O . VAL A 1 202 ? 25.699 30.793 3.537 1.00 18.98 202 VAL A O 1
ATOM 1512 N N . GLU A 1 203 ? 27.619 30.993 2.364 1.00 20.16 203 GLU A N 1
ATOM 1513 C CA . GLU A 1 203 ? 28.000 32.255 2.991 1.00 21.93 203 GLU A CA 1
ATOM 1514 C C . GLU A 1 203 ? 26.978 33.372 2.735 1.00 20.25 203 GLU A C 1
ATOM 1515 O O . GLU A 1 203 ? 26.635 34.111 3.656 1.00 17.98 203 GLU A O 1
ATOM 1521 N N . GLN A 1 204 ? 26.488 33.483 1.499 1.00 21.63 204 GLN A N 1
ATOM 1522 C CA . GLN A 1 204 ? 25.483 34.503 1.159 1.00 19.63 204 GLN A CA 1
ATOM 1523 C C . GLN A 1 204 ? 24.216 34.273 1.957 1.00 17.85 204 GLN A C 1
ATOM 1524 O O . GLN A 1 204 ? 23.606 35.217 2.459 1.00 17.69 204 GLN A O 1
ATOM 1530 N N . ALA A 1 205 ? 23.820 33.004 2.040 1.00 16.67 205 ALA A N 1
ATOM 1531 C CA . ALA A 1 205 ? 22.617 32.606 2.759 1.00 17.16 205 ALA A CA 1
ATOM 1532 C C . ALA A 1 205 ? 22.703 32.852 4.268 1.00 17.31 205 ALA A C 1
ATOM 1533 O O . ALA A 1 205 ? 21.706 33.252 4.867 1.00 16.09 205 ALA A O 1
ATOM 1535 N N . MET A 1 206 ? 23.874 32.631 4.882 1.00 17.69 206 MET A N 1
ATOM 1536 C CA . MET A 1 206 ? 24.020 32.876 6.328 1.00 20.38 206 MET A CA 1
ATOM 1537 C C . MET A 1 206 ? 23.966 34.374 6.631 1.00 19.75 206 MET A C 1
ATOM 1538 O O . MET A 1 206 ? 23.474 34.785 7.677 1.00 20.17 206 MET A O 1
ATOM 1543 N N . LYS A 1 207 ? 24.491 35.175 5.708 1.00 21.82 207 LYS A N 1
ATOM 1544 C CA . LYS A 1 207 ? 24.508 36.631 5.828 1.00 22.51 207 LYS A CA 1
ATOM 1545 C C . LYS A 1 207 ? 23.045 37.094 5.840 1.00 23.02 207 LYS A C 1
ATOM 1546 O O . LYS A 1 207 ? 22.651 37.948 6.631 1.00 23.94 207 LYS A O 1
ATOM 1552 N N . THR A 1 208 ? 22.246 36.491 4.966 1.00 23.07 208 THR A N 1
ATOM 1553 C CA . THR A 1 208 ? 20.823 36.794 4.843 1.00 25.09 208 THR A CA 1
ATOM 1554 C C . THR A 1 208 ? 20.061 36.357 6.109 1.00 26.71 208 THR A C 1
ATOM 1555 O O . THR A 1 208 ? 19.102 37.013 6.511 1.00 26.79 208 THR A O 1
ATOM 1559 N N . LEU A 1 209 ? 20.488 35.251 6.725 1.00 26.60 209 LEU A N 1
ATOM 1560 C CA . LEU A 1 209 ? 19.849 34.747 7.942 1.00 25.66 209 LEU A CA 1
ATOM 1561 C C . LEU A 1 209 ? 20.026 35.715 9.095 1.00 23.81 209 LEU A C 1
ATOM 1562 O O . LEU A 1 209 ? 19.127 35.889 9.917 1.00 21.92 209 LEU A O 1
ATOM 1567 N N . GLN A 1 210 ? 21.197 36.337 9.147 1.00 23.25 210 GLN A N 1
ATOM 1568 C CA . GLN A 1 210 ? 21.513 37.285 10.199 1.00 25.77 210 GLN A CA 1
ATOM 1569 C C . GLN A 1 210 ? 20.776 38.627 10.127 1.00 26.94 210 GLN A C 1
ATOM 1570 O O . GLN A 1 210 ? 20.991 39.495 10.981 1.00 30.39 210 GLN A O 1
ATOM 1576 N N . THR A 1 211 ? 19.909 38.785 9.119 1.00 25.07 211 THR A N 1
ATOM 1577 C CA . THR A 1 211 ? 19.110 40.003 8.953 1.00 25.52 211 THR A CA 1
ATOM 1578 C C . THR A 1 211 ? 17.737 39.727 9.587 1.00 26.87 211 THR A C 1
ATOM 1579 O O . THR A 1 211 ? 16.884 40.614 9.648 1.00 29.26 211 THR A O 1
ATOM 1583 N N . PHE A 1 212 ? 17.527 38.471 9.999 1.00 25.70 212 PHE A N 1
ATOM 1584 C CA . PHE A 1 212 ? 16.298 38.015 10.657 1.00 23.80 212 PHE A CA 1
ATOM 1585 C C . PHE A 1 212 ? 16.465 38.459 12.103 1.00 21.84 212 PHE A C 1
ATOM 1586 O O . PHE A 1 212 ? 17.579 38.412 12.643 1.00 22.51 212 PHE A O 1
ATOM 1594 N N . PRO A 1 213 ? 15.379 38.910 12.755 1.00 22.23 213 PRO A N 1
ATOM 1595 C CA . PRO A 1 213 ? 15.538 39.335 14.154 1.00 20.34 213 PRO A CA 1
ATOM 1596 C C . PRO A 1 213 ? 15.942 38.185 15.081 1.00 19.50 213 PRO A C 1
ATOM 1597 O O . PRO A 1 213 ? 15.464 37.052 14.942 1.00 20.91 213 PRO A O 1
ATOM 1601 N N . GLY A 1 214 ? 16.866 38.468 15.987 1.00 17.13 214 GLY A N 1
ATOM 1602 C CA . GLY A 1 214 ? 17.310 37.458 16.932 1.00 18.13 214 GLY A CA 1
ATOM 1603 C C . GLY A 1 214 ? 18.192 36.316 16.451 1.00 17.27 214 GLY A C 1
ATOM 1604 O O . GLY A 1 214 ? 18.299 35.304 17.144 1.00 16.39 214 GLY A O 1
ATOM 1605 N N . ILE A 1 215 ? 18.801 36.451 15.275 1.00 15.34 215 ILE A N 1
ATOM 1606 C CA . ILE A 1 215 ? 19.688 35.411 14.767 1.00 17.41 215 ILE A CA 1
ATOM 1607 C C . ILE A 1 215 ? 21.083 36.009 14.622 1.00 19.70 215 ILE A C 1
ATOM 1608 O O . ILE A 1 215 ? 21.343 36.822 13.720 1.00 23.81 215 ILE A O 1
ATOM 1613 N N . GLY A 1 216 ? 21.961 35.637 15.549 1.00 20.31 216 GLY A N 1
ATOM 1614 C CA . GLY A 1 216 ? 23.330 36.133 15.528 1.00 19.11 216 GLY A CA 1
ATOM 1615 C C . GLY A 1 216 ? 24.227 35.234 14.704 1.00 18.87 216 GLY A C 1
ATOM 1616 O O . GLY A 1 216 ? 23.743 34.294 14.069 1.00 19.69 216 GLY A O 1
ATOM 1617 N N . ARG A 1 217 ? 25.532 35.497 14.738 1.00 17.68 217 ARG A N 1
ATOM 1618 C CA . ARG A 1 217 ? 26.504 34.712 13.974 1.00 16.34 217 ARG A CA 1
ATOM 1619 C C . ARG A 1 217 ? 26.545 33.230 14.387 1.00 14.47 217 ARG A C 1
ATOM 1620 O O . ARG A 1 217 ? 26.534 32.360 13.513 1.00 14.24 217 ARG A O 1
ATOM 1628 N N . TRP A 1 218 ? 26.558 32.938 15.691 1.00 12.98 218 TRP A N 1
ATOM 1629 C CA . TRP A 1 218 ? 26.591 31.543 16.158 1.00 15.20 218 TRP A CA 1
ATOM 1630 C C . TRP A 1 218 ? 25.364 30.751 15.671 1.00 13.23 218 TRP A C 1
ATOM 1631 O O . TRP A 1 218 ? 25.507 29.639 15.187 1.00 13.67 218 TRP A O 1
ATOM 1642 N N . THR A 1 219 ? 24.171 31.320 15.827 1.00 10.81 219 THR A N 1
ATOM 1643 C CA . THR A 1 219 ? 22.940 30.659 15.396 1.00 11.19 219 THR A CA 1
ATOM 1644 C C . THR A 1 219 ? 22.941 30.411 13.894 1.00 9.85 219 THR A C 1
ATOM 1645 O O . THR A 1 219 ? 22.565 29.333 13.448 1.00 11.07 219 THR A O 1
ATOM 1649 N N . ALA A 1 220 ? 23.371 31.399 13.115 1.00 8.83 220 ALA A N 1
ATOM 1650 C CA . ALA A 1 220 ? 23.413 31.252 11.665 1.00 10.56 220 ALA A CA 1
ATOM 1651 C C . ALA A 1 220 ? 24.406 30.159 11.266 1.00 11.23 220 ALA A C 1
ATOM 1652 O O . ALA A 1 220 ? 24.113 29.353 10.385 1.00 10.50 220 ALA A O 1
ATOM 1654 N N . ASN A 1 221 ? 25.562 30.129 11.939 1.00 11.76 221 ASN A N 1
ATOM 1655 C CA . ASN A 1 221 ? 26.618 29.137 11.677 1.00 11.59 221 ASN A CA 1
ATOM 1656 C C . ASN A 1 221 ? 26.157 27.733 12.045 1.00 9.23 221 ASN A C 1
ATOM 1657 O O . ASN A 1 221 ? 26.339 26.790 11.283 1.00 8.94 221 ASN A O 1
ATOM 1662 N N . TYR A 1 222 ? 25.575 27.612 13.236 1.00 9.06 222 TYR A N 1
ATOM 1663 C CA . TYR A 1 222 ? 25.101 26.326 13.741 1.00 8.60 222 TYR A CA 1
ATOM 1664 C C . TYR A 1 222 ? 23.915 25.809 12.921 1.00 10.04 222 TYR A C 1
ATOM 1665 O O . TYR A 1 222 ? 23.790 24.595 12.698 1.00 6.65 222 TYR A O 1
ATOM 1674 N N . PHE A 1 223 ? 23.047 26.723 12.482 1.00 9.32 223 PHE A N 1
ATOM 1675 C CA . PHE A 1 223 ? 21.911 26.325 11.659 1.00 10.68 223 PHE A CA 1
ATOM 1676 C C . PHE A 1 223 ? 22.445 25.817 10.303 1.00 8.60 223 PHE A C 1
ATOM 1677 O O . PHE A 1 223 ? 21.986 24.793 9.814 1.00 7.90 223 PHE A O 1
ATOM 1685 N N . ALA A 1 224 ? 23.390 26.531 9.691 1.00 9.05 224 ALA A N 1
ATOM 1686 C CA . ALA A 1 224 ? 23.957 26.097 8.410 1.00 9.46 224 ALA A CA 1
ATOM 1687 C C . ALA A 1 224 ? 24.580 24.701 8.554 1.00 9.86 224 ALA A C 1
ATOM 1688 O O . ALA A 1 224 ? 24.407 23.839 7.688 1.00 9.37 224 ALA A O 1
ATOM 1690 N N . LEU A 1 225 ? 25.299 24.495 9.658 1.00 10.16 225 LEU A N 1
ATOM 1691 C CA . LEU A 1 225 ? 25.963 23.228 9.946 1.00 11.29 225 LEU A CA 1
ATOM 1692 C C . LEU A 1 225 ? 25.002 22.047 10.095 1.00 8.56 225 LEU A C 1
ATOM 1693 O O . LEU A 1 225 ? 25.180 21.033 9.451 1.00 11.72 225 LEU A O 1
ATOM 1698 N N . ARG A 1 226 ? 23.989 22.184 10.937 1.00 9.32 226 ARG A N 1
ATOM 1699 C CA . ARG A 1 226 ? 23.023 21.110 11.172 1.00 8.39 226 ARG A CA 1
ATOM 1700 C C . ARG A 1 226 ? 21.820 21.146 10.250 1.00 9.99 226 ARG A C 1
ATOM 1701 O O . ARG A 1 226 ? 21.415 20.111 9.737 1.00 10.37 226 ARG A O 1
ATOM 1709 N N . GLY A 1 227 ? 21.262 22.344 10.051 1.00 9.80 227 GLY A N 1
ATOM 1710 C CA . GLY A 1 227 ? 20.081 22.554 9.209 1.00 8.11 227 GLY A CA 1
ATOM 1711 C C . GLY A 1 227 ? 20.308 22.337 7.738 1.00 6.66 227 GLY A C 1
ATOM 1712 O O . GLY A 1 227 ? 19.413 21.842 7.063 1.00 7.31 227 GLY A O 1
ATOM 1713 N N . TRP A 1 228 ? 21.481 22.727 7.236 1.00 7.17 228 TRP A N 1
ATOM 1714 C CA . TRP A 1 228 ? 21.823 22.546 5.827 1.00 7.95 228 TRP A CA 1
ATOM 1715 C C . TRP A 1 228 ? 22.909 21.509 5.627 1.00 6.59 228 TRP A C 1
ATOM 1716 O O . TRP A 1 228 ? 23.182 21.114 4.510 1.00 7.24 228 TRP A O 1
ATOM 1727 N N . GLN A 1 229 ? 23.508 21.063 6.725 1.00 7.82 229 GLN A N 1
ATOM 1728 C CA . GLN A 1 229 ? 24.602 20.096 6.737 1.00 7.16 229 GLN A CA 1
ATOM 1729 C C . GLN A 1 229 ? 25.769 20.655 5.941 1.00 7.12 229 GLN A C 1
ATOM 1730 O O . GLN A 1 229 ? 26.456 19.938 5.203 1.00 6.32 229 GLN A O 1
ATOM 1736 N N . ALA A 1 230 ? 25.954 21.973 6.066 1.00 5.38 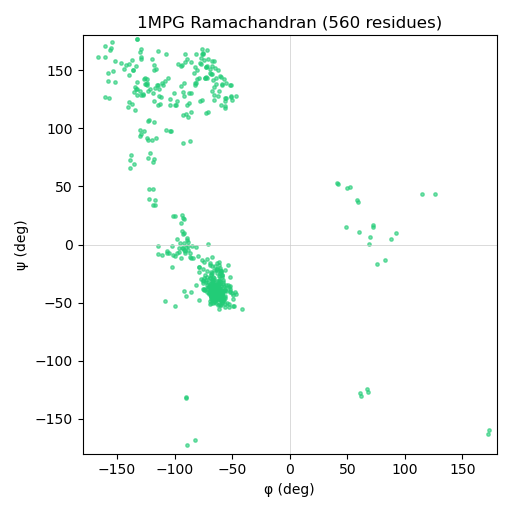230 ALA A N 1
ATOM 1737 C CA . ALA A 1 230 ? 27.049 22.680 5.407 1.00 6.92 230 ALA A CA 1
ATOM 1738 C C . ALA A 1 230 ? 28.325 22.070 6.017 1.00 7.91 230 ALA A C 1
ATOM 1739 O O . ALA A 1 230 ? 28.473 22.004 7.240 1.00 11.28 230 ALA A O 1
ATOM 1741 N N . LYS A 1 231 ? 29.239 21.619 5.166 1.00 9.25 231 LYS A N 1
ATOM 1742 C CA . LYS A 1 231 ? 30.458 20.976 5.650 1.00 9.74 231 LYS A CA 1
ATOM 1743 C C . LYS A 1 231 ? 31.659 21.854 5.945 1.00 9.20 231 LYS A C 1
ATOM 1744 O O . LYS A 1 231 ? 32.654 21.351 6.472 1.00 8.54 231 LYS A O 1
ATOM 1750 N N . ASP A 1 232 ? 31.564 23.147 5.647 1.00 9.57 232 ASP A N 1
ATOM 1751 C CA . ASP A 1 232 ? 32.698 24.020 5.894 1.00 11.19 232 ASP A CA 1
ATOM 1752 C C . ASP A 1 232 ? 32.417 25.194 6.818 1.00 10.46 232 ASP A C 1
ATOM 1753 O O . ASP A 1 232 ? 32.803 26.328 6.538 1.00 10.38 232 ASP A O 1
ATOM 1758 N N . VAL A 1 233 ? 31.775 24.920 7.941 1.00 10.45 233 VAL A N 1
ATOM 1759 C CA . VAL A 1 233 ? 31.480 25.984 8.876 1.00 12.98 233 VAL A CA 1
ATOM 1760 C C . VAL A 1 233 ? 32.043 25.681 10.271 1.00 14.60 233 VAL A C 1
ATOM 1761 O O . VAL A 1 233 ? 31.968 24.560 10.768 1.00 16.88 233 VAL A O 1
ATOM 1765 N N . PHE A 1 234 ? 32.636 26.687 10.892 1.00 15.15 234 PHE A N 1
ATOM 1766 C CA . PHE A 1 234 ? 33.189 26.528 12.236 1.00 12.90 234 PHE A CA 1
ATOM 1767 C C . PHE A 1 234 ? 32.350 27.426 13.146 1.00 10.42 234 PHE A C 1
ATOM 1768 O O . PHE A 1 234 ? 31.583 28.260 12.659 1.00 9.80 234 PHE A O 1
ATOM 1776 N N . LEU A 1 235 ? 32.489 27.249 14.460 1.00 10.41 235 LEU A N 1
ATOM 1777 C CA . LEU A 1 235 ? 31.749 28.041 15.446 1.00 11.20 235 LEU A CA 1
ATOM 1778 C C . LEU A 1 235 ? 32.716 28.751 16.410 1.00 10.73 235 LEU A C 1
ATOM 1779 O O . LEU A 1 235 ? 32.834 28.369 17.578 1.00 9.28 235 LEU A O 1
ATOM 1784 N N . PRO A 1 236 ? 33.384 29.821 15.944 1.00 11.60 236 PRO A N 1
ATOM 1785 C CA . PRO A 1 236 ? 34.334 30.581 16.760 1.00 12.95 236 PRO A CA 1
ATOM 1786 C C . PRO A 1 236 ? 33.765 31.286 17.994 1.00 16.32 236 PRO A C 1
ATOM 1787 O O . PRO A 1 236 ? 34.530 31.694 18.872 1.00 16.43 236 PRO A O 1
ATOM 1791 N N . ASP A 1 237 ? 32.431 31.422 18.052 1.00 17.33 237 ASP A N 1
ATOM 1792 C CA . ASP A 1 237 ? 31.724 32.064 19.174 1.00 17.44 237 ASP A CA 1
ATOM 1793 C C . ASP A 1 237 ? 31.186 31.033 20.161 1.00 17.50 237 ASP A C 1
ATOM 1794 O O . ASP A 1 237 ? 30.681 31.397 21.227 1.00 18.35 237 ASP A O 1
ATOM 1799 N N . ASP A 1 238 ? 31.295 29.753 19.808 1.00 15.91 238 ASP A N 1
ATOM 1800 C CA . ASP A 1 238 ? 30.806 28.662 20.645 1.00 15.97 238 ASP A CA 1
ATOM 1801 C C . ASP A 1 238 ? 31.497 28.614 21.989 1.00 18.10 238 ASP A C 1
ATOM 1802 O O . ASP A 1 238 ? 32.721 28.654 22.067 1.00 16.13 238 ASP A O 1
ATOM 1807 N N . TYR A 1 239 ? 30.684 28.487 23.034 1.00 19.32 239 TYR A N 1
ATOM 1808 C CA . TYR A 1 239 ? 31.151 28.443 24.415 1.00 21.18 239 TYR A CA 1
ATOM 1809 C C . TYR A 1 239 ? 32.228 27.398 24.650 1.00 15.69 239 TYR A C 1
ATOM 1810 O O . TYR A 1 239 ? 33.278 27.719 25.201 1.00 15.58 239 TYR A O 1
ATOM 1819 N N . LEU A 1 240 ? 31.980 26.159 24.230 1.00 15.29 240 LEU A N 1
ATOM 1820 C CA . LEU A 1 240 ? 32.967 25.086 24.407 1.00 14.18 240 LEU A CA 1
ATOM 1821 C C . LEU A 1 240 ? 34.202 25.296 23.533 1.00 15.09 240 LEU A C 1
ATOM 1822 O O . LEU A 1 240 ? 35.306 24.974 23.961 1.00 17.31 240 LEU A O 1
ATOM 1827 N N . ILE A 1 241 ? 34.023 25.829 22.320 1.00 14.10 241 ILE A N 1
ATOM 1828 C CA . ILE A 1 241 ? 35.156 26.083 21.416 1.00 12.98 241 ILE A CA 1
ATOM 1829 C C . ILE A 1 241 ? 36.090 27.124 22.057 1.00 13.25 241 ILE A C 1
ATOM 1830 O O . ILE A 1 241 ? 37.312 27.001 21.963 1.00 11.94 241 ILE A O 1
ATOM 1835 N N . LYS A 1 242 ? 35.517 28.125 22.727 1.00 13.46 242 LYS A N 1
ATOM 1836 C CA . LYS A 1 242 ? 36.329 29.156 23.388 1.00 16.62 242 LYS A CA 1
ATOM 1837 C C . LYS A 1 242 ? 37.204 28.503 24.459 1.00 17.35 242 LYS A C 1
ATOM 1838 O O . LYS A 1 242 ? 38.308 28.971 24.723 1.00 18.67 242 LYS A O 1
ATOM 1844 N N . GLN A 1 243 ? 36.707 27.424 25.064 1.00 16.62 243 GLN A N 1
ATOM 1845 C CA . GLN A 1 243 ? 37.462 26.718 26.084 1.00 19.56 243 GLN A CA 1
ATOM 1846 C C . GLN A 1 243 ? 38.574 25.874 25.456 1.00 17.77 243 GLN A C 1
ATOM 1847 O O . GLN A 1 243 ? 39.626 25.669 26.077 1.00 18.85 243 GLN A O 1
ATOM 1853 N N . ARG A 1 244 ? 38.339 25.368 24.241 1.00 13.62 244 ARG A N 1
ATOM 1854 C CA . ARG A 1 244 ? 39.332 24.560 23.525 1.00 10.17 244 ARG A CA 1
ATOM 1855 C C . ARG A 1 244 ? 40.468 25.432 22.994 1.00 9.71 244 ARG A C 1
ATOM 1856 O O . ARG A 1 244 ? 41.577 24.941 22.788 1.00 11.56 244 ARG A O 1
ATOM 1864 N N . PHE A 1 245 ? 40.177 26.718 22.761 1.00 10.17 245 PHE A N 1
ATOM 1865 C CA . PHE A 1 245 ? 41.149 27.721 22.263 1.00 11.55 245 PHE A CA 1
ATOM 1866 C C . PHE A 1 245 ? 41.207 28.782 23.372 1.00 14.25 245 PHE A C 1
ATOM 1867 O O . PHE A 1 245 ? 40.727 29.911 23.186 1.00 16.08 245 PHE A O 1
ATOM 1875 N N . PRO A 1 246 ? 41.819 28.440 24.531 1.00 17.60 246 PRO A N 1
ATOM 1876 C CA . PRO A 1 246 ? 41.974 29.292 25.718 1.00 17.24 246 PRO A CA 1
ATOM 1877 C C . PRO A 1 246 ? 42.538 30.670 25.452 1.00 15.96 246 PRO A C 1
ATOM 1878 O O . PRO A 1 246 ? 43.627 30.806 24.889 1.00 15.21 246 PRO A O 1
ATOM 1882 N N . GLY A 1 247 ? 41.786 31.680 25.882 1.00 19.19 247 GLY A N 1
ATOM 1883 C CA . GLY A 1 247 ? 42.189 33.063 25.712 1.00 21.40 247 GLY A CA 1
ATOM 1884 C C . GLY A 1 247 ? 42.183 33.620 24.297 1.00 22.90 247 GLY A C 1
ATOM 1885 O O . GLY A 1 247 ? 42.649 34.743 24.079 1.00 27.60 247 GLY A O 1
ATOM 1886 N N . MET A 1 248 ? 41.695 32.851 23.329 1.00 19.72 248 MET A N 1
ATOM 1887 C CA . MET A 1 248 ? 41.647 33.329 21.960 1.00 18.41 248 MET A CA 1
ATOM 1888 C C . MET A 1 248 ? 40.297 33.952 21.637 1.00 17.14 248 MET A C 1
ATOM 1889 O O . MET A 1 248 ? 39.246 33.432 22.008 1.00 15.85 248 MET A O 1
ATOM 1894 N N . THR A 1 249 ? 40.342 35.089 20.949 1.00 14.70 249 THR A N 1
ATOM 1895 C CA . THR A 1 249 ? 39.136 35.789 20.561 1.00 12.87 249 THR A CA 1
ATOM 1896 C C . THR A 1 249 ? 38.507 35.029 19.390 1.00 12.05 249 THR A C 1
ATOM 1897 O O . THR A 1 249 ? 39.148 34.165 18.785 1.00 12.48 249 THR A O 1
ATOM 1901 N N . PRO A 1 250 ? 37.235 35.319 19.080 1.00 13.31 250 PRO A N 1
ATOM 1902 C CA . PRO A 1 250 ? 36.547 34.656 17.967 1.00 13.14 250 PRO A CA 1
ATOM 1903 C C . PRO A 1 250 ? 37.332 34.811 16.645 1.00 12.95 250 PRO A C 1
ATOM 1904 O O . PRO A 1 250 ? 37.350 33.897 15.820 1.00 13.65 250 PRO A O 1
ATOM 1908 N N . ALA A 1 251 ? 37.987 35.964 16.462 1.00 11.77 251 ALA A N 1
ATOM 1909 C CA . ALA A 1 251 ? 38.777 36.243 15.256 1.00 10.65 251 ALA A CA 1
ATOM 1910 C C . ALA A 1 251 ? 40.014 35.337 15.189 1.00 10.01 251 ALA A C 1
ATOM 1911 O O . ALA A 1 251 ? 40.365 34.834 14.122 1.00 9.74 251 ALA A O 1
ATOM 1913 N N . GLN A 1 252 ? 40.676 35.136 16.327 1.00 12.36 252 GLN A N 1
ATOM 1914 C CA . GLN A 1 252 ? 41.862 34.265 16.395 1.00 11.86 252 GLN A CA 1
ATOM 1915 C C . GLN A 1 252 ? 41.481 32.808 16.116 1.00 10.15 252 GLN A C 1
ATOM 1916 O O . GLN A 1 252 ? 42.217 32.096 15.448 1.00 11.13 252 GLN A O 1
ATOM 1922 N N . ILE A 1 253 ? 40.321 32.389 16.628 1.00 12.19 253 ILE A N 1
ATOM 1923 C CA . ILE A 1 253 ? 39.804 31.019 16.446 1.00 11.91 253 ILE A CA 1
ATOM 1924 C C . ILE A 1 253 ? 39.460 30.776 14.976 1.00 12.85 253 ILE A C 1
ATOM 1925 O O . ILE A 1 253 ? 39.809 29.740 14.416 1.00 9.14 253 ILE A O 1
ATOM 1930 N N . ARG A 1 254 ? 38.817 31.767 14.359 1.00 13.67 254 ARG A N 1
ATOM 1931 C CA . ARG A 1 254 ? 38.427 31.721 12.948 1.00 15.68 254 ARG A CA 1
ATOM 1932 C C . ARG A 1 254 ? 39.685 31.568 12.048 1.00 14.68 254 ARG A C 1
ATOM 1933 O O . ARG A 1 254 ? 39.711 30.761 11.107 1.00 12.55 254 ARG A O 1
ATOM 1941 N N . ARG A 1 255 ? 40.730 32.335 12.351 1.00 14.46 255 ARG A N 1
ATOM 1942 C CA . ARG A 1 255 ? 41.965 32.264 11.581 1.00 16.75 255 ARG A CA 1
ATOM 1943 C C . ARG A 1 255 ? 42.597 30.880 11.738 1.00 15.39 255 ARG A C 1
ATOM 1944 O O . ARG A 1 255 ? 43.045 30.273 10.761 1.00 17.49 255 ARG A O 1
ATOM 1952 N N . TYR A 1 256 ? 42.641 30.388 12.972 1.00 13.12 256 TYR A N 1
ATOM 1953 C CA . TYR A 1 256 ? 43.226 29.083 13.231 1.00 13.02 256 TYR A CA 1
ATOM 1954 C C . TYR A 1 256 ? 42.485 27.985 12.452 1.00 12.73 256 TYR A C 1
ATOM 1955 O O . TYR A 1 256 ? 43.118 27.154 11.796 1.00 11.68 256 TYR A O 1
ATOM 1964 N N . ALA A 1 257 ? 41.151 28.004 12.530 1.00 12.16 257 ALA A N 1
ATOM 1965 C CA . ALA A 1 257 ? 40.299 27.012 11.860 1.00 13.14 257 ALA A CA 1
ATOM 1966 C C . ALA A 1 257 ? 40.406 26.930 10.338 1.00 13.39 257 ALA A C 1
ATOM 1967 O O . ALA A 1 257 ? 40.076 25.899 9.751 1.00 14.41 257 ALA A O 1
ATOM 1969 N N . GLU A 1 258 ? 40.882 27.999 9.703 1.00 14.33 258 GLU A N 1
ATOM 1970 C CA . GLU A 1 258 ? 41.031 28.018 8.244 1.00 17.31 258 GLU A CA 1
ATOM 1971 C C . GLU A 1 258 ? 41.894 26.886 7.699 1.00 14.84 258 GLU A C 1
ATOM 1972 O O . GLU A 1 258 ? 41.786 26.529 6.521 1.00 16.05 258 GLU A O 1
ATOM 1978 N N . ARG A 1 259 ? 42.744 26.321 8.551 1.00 14.11 259 ARG A N 1
ATOM 1979 C CA . ARG A 1 259 ? 43.608 25.212 8.154 1.00 16.35 259 ARG A CA 1
ATOM 1980 C C . ARG A 1 259 ? 42.795 23.943 7.861 1.00 16.01 259 ARG A C 1
ATOM 1981 O O . ARG A 1 259 ? 43.285 23.033 7.196 1.00 15.07 259 ARG A O 1
ATOM 1989 N N . TRP A 1 260 ? 41.550 23.899 8.348 1.00 15.99 260 TRP A N 1
ATOM 1990 C CA . TRP A 1 260 ? 40.680 22.750 8.140 1.00 10.88 260 TRP A CA 1
ATOM 1991 C C . TRP A 1 260 ? 39.747 22.825 6.930 1.00 11.06 260 TRP A C 1
ATOM 1992 O O . TRP A 1 260 ? 39.023 21.877 6.634 1.00 11.81 260 TRP A O 1
ATOM 2003 N N . LYS A 1 261 ? 39.777 23.950 6.225 1.00 12.08 261 LYS A N 1
ATOM 2004 C CA . LYS A 1 261 ? 38.981 24.154 5.015 1.00 16.59 261 LYS A CA 1
ATOM 2005 C C . LYS A 1 261 ? 39.367 23.015 4.033 1.00 15.73 261 LYS A C 1
ATOM 2006 O O . LYS A 1 261 ? 40.534 22.625 3.971 1.00 17.28 261 LYS A O 1
ATOM 2012 N N . PRO A 1 262 ? 38.403 22.469 3.256 1.00 16.06 262 PRO A N 1
ATOM 2013 C CA . PRO A 1 262 ? 36.975 22.780 3.171 1.00 14.53 262 PRO A CA 1
ATOM 2014 C C . PRO A 1 262 ? 36.085 21.920 4.085 1.00 13.41 262 PRO A C 1
ATOM 2015 O O . PRO A 1 262 ? 34.889 21.791 3.825 1.00 12.57 262 PRO A O 1
ATOM 2019 N N . TRP A 1 263 ? 36.663 21.356 5.150 1.00 12.12 263 TRP A N 1
ATOM 2020 C CA . TRP A 1 263 ? 35.918 20.500 6.084 1.00 10.74 263 TRP A CA 1
ATOM 2021 C C . TRP A 1 263 ? 35.842 21.036 7.509 1.00 9.39 263 TRP A C 1
ATOM 2022 O O . TRP A 1 263 ? 35.887 20.259 8.468 1.00 8.34 263 TRP A O 1
ATOM 2033 N N . ARG A 1 264 ? 35.682 22.346 7.654 1.00 9.01 264 ARG A N 1
ATOM 2034 C CA . ARG A 1 264 ? 35.608 22.945 8.985 1.00 8.81 264 ARG A CA 1
ATOM 2035 C C . ARG A 1 264 ? 34.499 22.406 9.886 1.00 7.96 264 ARG A C 1
ATOM 2036 O O . ARG A 1 264 ? 34.679 22.359 11.113 1.00 4.93 264 ARG A O 1
ATOM 2044 N N . SER A 1 265 ? 33.380 21.967 9.297 1.00 5.33 265 SER A N 1
ATOM 2045 C CA . SER A 1 265 ? 32.286 21.420 10.115 1.00 8.62 265 SER A CA 1
ATOM 2046 C C . SER A 1 265 ? 32.707 20.108 10.788 1.00 5.92 265 SER A C 1
ATOM 2047 O O . SER A 1 265 ? 32.359 19.863 11.951 1.00 7.28 265 SER A O 1
ATOM 2050 N N . TYR A 1 266 ? 33.436 19.266 10.057 1.00 8.62 266 TYR A N 1
ATOM 2051 C CA . TYR A 1 266 ? 33.909 18.002 10.634 1.00 9.86 266 TYR A CA 1
ATOM 2052 C C . TYR A 1 266 ? 34.956 18.301 11.713 1.00 10.52 266 TYR A C 1
ATOM 2053 O O . TYR A 1 266 ? 34.961 17.668 12.770 1.00 8.52 266 TYR A O 1
ATOM 2062 N N . ALA A 1 267 ? 35.808 19.293 11.442 1.00 9.60 267 ALA A N 1
ATOM 2063 C CA . ALA A 1 267 ? 36.850 19.720 12.370 1.00 9.72 267 ALA A CA 1
ATOM 2064 C C . ALA A 1 267 ? 36.214 20.225 13.681 1.00 11.71 267 ALA A C 1
ATOM 2065 O O . ALA A 1 267 ? 36.700 19.920 14.774 1.00 12.05 267 ALA A O 1
ATOM 2067 N N . LEU A 1 268 ? 35.109 20.966 13.567 1.00 10.18 268 LEU A N 1
ATOM 2068 C CA . LEU A 1 268 ? 34.414 21.486 14.728 1.00 10.98 268 LEU A CA 1
ATOM 2069 C C . LEU A 1 268 ? 33.981 20.348 15.647 1.00 11.73 268 LEU A C 1
ATOM 2070 O O . LEU A 1 268 ? 34.202 20.413 16.847 1.00 11.50 268 LEU A O 1
ATOM 2075 N N . LEU A 1 269 ? 33.350 19.325 15.067 1.00 11.72 269 LEU A N 1
ATOM 2076 C CA . LEU A 1 269 ? 32.861 18.173 15.818 1.00 11.45 269 LEU A CA 1
ATOM 2077 C C . LEU A 1 269 ? 33.967 17.427 16.534 1.00 11.27 269 LEU A C 1
ATOM 2078 O O . LEU A 1 269 ? 33.822 17.106 17.715 1.00 11.47 269 LEU A O 1
ATOM 2083 N N . HIS A 1 270 ? 35.079 17.188 15.839 1.00 11.53 270 HIS A N 1
ATOM 2084 C CA . HIS A 1 270 ? 36.224 16.506 16.436 1.00 14.34 270 HIS A CA 1
ATOM 2085 C C . HIS A 1 270 ? 36.797 17.300 17.628 1.00 16.25 270 HIS A C 1
ATOM 2086 O O . HIS A 1 270 ? 37.114 16.722 18.666 1.00 15.76 270 HIS A O 1
ATOM 2093 N N . ILE A 1 271 ? 36.907 18.619 17.493 1.00 14.73 271 ILE A N 1
ATOM 2094 C CA . ILE A 1 271 ? 37.430 19.446 18.586 1.00 16.19 271 ILE A CA 1
ATOM 2095 C C . ILE A 1 271 ? 36.466 19.427 19.774 1.00 14.41 271 ILE A C 1
ATOM 2096 O O . ILE A 1 271 ? 36.892 19.318 20.921 1.00 14.35 271 ILE A O 1
ATOM 2101 N N . TRP A 1 272 ? 35.168 19.527 19.495 1.00 13.25 272 TRP A N 1
ATOM 2102 C CA . TRP A 1 272 ? 34.161 19.488 20.542 1.00 13.95 272 TRP A CA 1
ATOM 2103 C C . TRP A 1 272 ? 34.314 18.172 21.326 1.00 17.02 272 TRP A C 1
ATOM 2104 O O . TRP A 1 272 ? 34.221 18.138 22.566 1.00 16.00 272 TRP A O 1
ATOM 2115 N N . TYR A 1 273 ? 34.583 17.098 20.581 1.00 16.98 273 TYR A N 1
ATOM 2116 C CA . TYR A 1 273 ? 34.726 15.777 21.159 1.00 17.15 273 TYR A CA 1
ATOM 2117 C C . TYR A 1 273 ? 36.123 15.244 21.409 1.00 17.20 273 TYR A C 1
ATOM 2118 O O . TYR A 1 273 ? 36.332 14.041 21.454 1.00 18.53 273 TYR A O 1
ATOM 2127 N N . THR A 1 274 ? 37.083 16.149 21.569 1.00 16.66 274 THR A N 1
ATOM 2128 C CA . THR A 1 274 ? 38.456 15.753 21.873 1.00 18.86 274 THR A CA 1
ATOM 2129 C C . THR A 1 274 ? 38.746 16.514 23.168 1.00 20.62 274 THR A C 1
ATOM 2130 O O . THR A 1 274 ? 39.142 17.685 23.148 1.00 18.06 274 THR A O 1
ATOM 2134 N N . GLU A 1 275 ? 38.471 15.837 24.285 1.00 19.99 275 GLU A N 1
ATOM 2135 C CA . GLU A 1 275 ? 38.653 16.359 25.642 1.00 23.62 275 GLU A CA 1
ATOM 2136 C C . GLU A 1 275 ? 39.936 17.153 25.881 1.00 22.52 275 GLU A C 1
ATOM 2137 O O . GLU A 1 275 ? 39.893 18.304 26.340 1.00 20.12 275 GLU A O 1
ATOM 2143 N N . GLY A 1 276 ? 41.069 16.518 25.589 1.00 20.27 276 GLY A N 1
ATOM 2144 C CA . GLY A 1 276 ? 42.355 17.167 25.785 1.00 21.71 276 GLY A CA 1
ATOM 2145 C C . GLY A 1 276 ? 42.940 17.926 24.602 1.00 21.34 276 GLY A C 1
ATOM 2146 O O . GLY A 1 276 ? 44.159 18.132 24.554 1.00 22.08 276 GLY A O 1
ATOM 2147 N N . TRP A 1 277 ? 42.097 18.338 23.653 1.00 18.38 277 TRP A N 1
ATOM 2148 C CA . TRP A 1 277 ? 42.586 19.073 22.495 1.00 18.46 277 TRP A CA 1
ATOM 2149 C C . TRP A 1 277 ? 43.062 20.463 22.899 1.00 17.27 277 TRP A C 1
ATOM 2150 O O . TRP A 1 277 ? 42.534 21.083 23.826 1.00 21.16 277 TRP A O 1
ATOM 2161 N N . GLN A 1 278 ? 44.072 20.936 22.190 1.00 18.84 278 GLN A N 1
ATOM 2162 C CA . GLN A 1 278 ? 44.630 22.253 22.410 1.00 19.64 278 GLN A CA 1
ATOM 2163 C C . GLN A 1 278 ? 45.325 22.631 21.118 1.00 18.51 278 GLN A C 1
ATOM 2164 O O . GLN A 1 278 ? 45.827 21.773 20.403 1.00 19.55 278 GLN A O 1
ATOM 2170 N N . PRO A 1 279 ? 45.336 23.924 20.779 1.00 19.89 279 PRO A N 1
ATOM 2171 C CA . PRO A 1 279 ? 45.991 24.361 19.540 1.00 22.42 279 PRO A CA 1
ATOM 2172 C C . PRO A 1 279 ? 47.528 24.244 19.463 1.00 25.65 279 PRO A C 1
ATOM 2173 O O . PRO A 1 279 ? 48.226 24.246 20.495 1.00 24.39 279 PRO A O 1
ATOM 2177 N N . ASP A 1 280 ? 48.024 24.107 18.228 1.00 27.51 280 ASP A N 1
ATOM 2178 C CA . ASP A 1 280 ? 49.457 24.010 17.924 1.00 33.17 280 ASP A CA 1
ATOM 2179 C C . ASP A 1 280 ? 50.063 25.385 18.137 1.00 36.78 280 ASP A C 1
ATOM 2180 O O . ASP A 1 280 ? 49.381 26.408 17.998 1.00 38.33 280 ASP A O 1
ATOM 2185 N N . GLU A 1 281 ? 51.353 25.410 18.440 1.00 42.14 281 GLU A N 1
ATOM 2186 C CA . GLU A 1 281 ? 52.060 26.669 18.653 1.00 47.40 281 GLU A CA 1
ATOM 2187 C C . GLU A 1 281 ? 52.826 26.997 17.395 1.00 50.02 281 GLU A C 1
ATOM 2188 O O . GLU A 1 281 ? 53.523 26.140 16.842 1.00 52.82 281 GLU A O 1
ATOM 2194 N N . ALA A 1 282 ? 52.658 28.234 16.933 1.00 52.88 282 ALA A N 1
ATOM 2195 C CA . ALA A 1 282 ? 53.300 28.729 15.715 1.00 54.95 282 ALA A CA 1
ATOM 2196 C C . ALA A 1 282 ? 54.828 28.761 15.740 1.00 56.44 282 ALA A C 1
ATOM 2197 O O . ALA A 1 282 ? 55.387 29.109 16.799 1.00 58.63 282 ALA A O 1
ATOM 2199 N N . MET B 1 1 ? 38.269 36.660 6.001 1.00 27.66 1 MET B N 1
ATOM 2200 C CA . MET B 1 1 ? 39.704 36.673 6.401 1.00 24.33 1 MET B CA 1
ATOM 2201 C C . MET B 1 1 ? 40.588 36.899 5.160 1.00 21.75 1 MET B C 1
ATOM 2202 O O . MET B 1 1 ? 40.480 36.218 4.135 1.00 20.94 1 MET B O 1
ATOM 2207 N N . TYR B 1 2 ? 41.457 37.888 5.284 1.00 16.22 2 TYR B N 1
ATOM 2208 C CA . TYR B 1 2 ? 42.375 38.294 4.240 1.00 13.08 2 TYR B CA 1
ATOM 2209 C C . TYR B 1 2 ? 43.785 38.124 4.753 1.00 12.55 2 TYR B C 1
ATOM 2210 O O . TYR B 1 2 ? 44.007 38.071 5.956 1.00 10.34 2 TYR B O 1
ATOM 2219 N N . THR B 1 3 ? 44.737 38.041 3.834 1.00 12.88 3 THR B N 1
ATOM 2220 C CA . THR B 1 3 ? 46.132 37.869 4.220 1.00 15.13 3 THR B CA 1
ATOM 2221 C C . THR B 1 3 ? 47.016 38.818 3.439 1.00 13.81 3 THR B C 1
ATOM 2222 O O . THR B 1 3 ? 46.861 39.001 2.223 1.00 13.47 3 THR B O 1
ATOM 2226 N N . LEU B 1 4 ? 47.935 39.439 4.157 1.00 13.19 4 LEU B N 1
ATOM 2227 C CA . LEU B 1 4 ? 48.870 40.375 3.551 1.00 11.52 4 LEU B CA 1
ATOM 2228 C C . LEU B 1 4 ? 50.273 39.930 3.943 1.00 12.72 4 LEU B C 1
ATOM 2229 O O . LEU B 1 4 ? 50.488 39.467 5.051 1.00 12.20 4 LEU B O 1
ATOM 2234 N N . ASN B 1 5 ? 51.214 40.068 3.017 1.00 13.28 5 ASN B N 1
ATOM 2235 C CA . ASN B 1 5 ? 52.600 39.680 3.247 1.00 14.51 5 ASN B CA 1
ATOM 2236 C C . ASN B 1 5 ? 53.514 40.815 3.734 1.00 15.03 5 ASN B C 1
ATOM 2237 O O . ASN B 1 5 ? 53.254 41.993 3.477 1.00 13.13 5 ASN B O 1
ATOM 2242 N N . TRP B 1 6 ? 54.575 40.426 4.444 1.00 14.33 6 TRP B N 1
ATOM 2243 C CA . TRP B 1 6 ? 55.597 41.344 4.949 1.00 16.26 6 TRP B CA 1
ATOM 2244 C C . TRP B 1 6 ? 56.941 40.620 4.744 1.00 18.08 6 TRP B C 1
ATOM 2245 O O . TRP B 1 6 ? 56.994 39.383 4.667 1.00 15.93 6 TRP B O 1
ATOM 2256 N N . GLN B 1 7 ? 58.008 41.404 4.635 1.00 17.65 7 GLN B N 1
ATOM 2257 C CA . GLN B 1 7 ? 59.360 40.886 4.439 1.00 19.26 7 GLN B CA 1
ATOM 2258 C C . GLN B 1 7 ? 60.109 40.878 5.779 1.00 18.53 7 GLN B C 1
ATOM 2259 O O . GLN B 1 7 ? 60.249 41.922 6.410 1.00 15.28 7 GLN B O 1
ATOM 2265 N N . PRO B 1 8 ? 60.557 39.689 6.252 1.00 19.32 8 PRO B N 1
ATOM 2266 C CA . PRO B 1 8 ? 61.293 39.584 7.526 1.00 17.12 8 PRO B CA 1
ATOM 2267 C C . PRO B 1 8 ? 62.615 40.372 7.448 1.00 15.43 8 PRO B C 1
ATOM 2268 O O . PRO B 1 8 ? 63.211 40.501 6.367 1.00 14.47 8 PRO B O 1
ATOM 2272 N N . PRO B 1 9 ? 63.089 40.898 8.590 1.00 13.84 9 PRO B N 1
ATOM 2273 C CA . PRO B 1 9 ? 62.462 40.789 9.907 1.00 14.06 9 PRO B CA 1
ATOM 2274 C C . PRO B 1 9 ? 61.414 41.861 10.175 1.00 13.40 9 PRO B C 1
ATOM 2275 O O . PRO B 1 9 ? 61.430 42.936 9.573 1.00 13.31 9 PRO B O 1
ATOM 2279 N N . TYR B 1 10 ? 60.512 41.542 11.091 1.00 14.08 10 TYR B N 1
ATOM 2280 C CA . TYR B 1 10 ? 59.450 42.454 11.500 1.00 12.40 10 TYR B CA 1
ATOM 2281 C C . TYR B 1 10 ? 59.342 42.256 13.006 1.00 11.40 10 TYR B C 1
ATOM 2282 O O . TYR B 1 10 ? 59.040 41.155 13.488 1.00 12.43 10 TYR B O 1
ATOM 2291 N N . ASP B 1 11 ? 59.599 43.321 13.754 1.00 10.19 11 ASP B N 1
ATOM 2292 C CA . ASP B 1 11 ? 59.528 43.240 15.196 1.00 11.42 11 ASP B CA 1
ATOM 2293 C C . ASP B 1 11 ? 58.093 43.509 15.646 1.00 10.93 11 ASP B C 1
ATOM 2294 O O . ASP B 1 11 ? 57.708 44.646 15.943 1.00 10.77 11 ASP B O 1
ATOM 2299 N N . TRP B 1 12 ? 57.311 42.437 15.723 1.00 11.74 12 TRP B N 1
ATOM 2300 C CA . TRP B 1 12 ? 55.914 42.544 16.127 1.00 11.46 12 TRP B CA 1
ATOM 2301 C C . TRP B 1 12 ? 55.686 42.907 17.561 1.00 12.04 12 TRP B C 1
ATOM 2302 O O . TRP B 1 12 ? 54.731 43.632 17.859 1.00 14.74 12 TRP B O 1
ATOM 2313 N N . SER B 1 13 ? 56.541 42.420 18.461 1.00 10.95 13 SER B N 1
ATOM 2314 C CA . SER B 1 13 ? 56.370 42.750 19.870 1.00 14.17 13 SER B CA 1
ATOM 2315 C C . SER B 1 13 ? 56.614 44.259 20.086 1.00 11.16 13 SER B C 1
ATOM 2316 O O . SER B 1 13 ? 55.928 44.886 20.887 1.00 13.98 13 SER B O 1
ATOM 2319 N N . TRP B 1 14 ? 57.572 44.827 19.352 1.00 11.74 14 TRP B N 1
ATOM 2320 C CA . TRP B 1 14 ? 57.896 46.253 19.448 1.00 12.78 14 TRP B CA 1
ATOM 2321 C C . TRP B 1 14 ? 56.742 47.079 18.874 1.00 12.15 14 TRP B C 1
ATOM 2322 O O . TRP B 1 14 ? 56.304 48.051 19.493 1.00 9.99 14 TRP B O 1
ATOM 2333 N N . MET B 1 15 ? 56.281 46.695 17.682 1.00 12.64 15 MET B N 1
ATOM 2334 C CA . MET B 1 15 ? 55.179 47.386 17.008 1.00 11.19 15 MET B CA 1
ATOM 2335 C C . MET B 1 15 ? 53.924 47.365 17.887 1.00 11.75 15 MET B C 1
ATOM 2336 O O . MET B 1 15 ? 53.295 48.411 18.129 1.00 10.37 15 MET B O 1
ATOM 2341 N N . LEU B 1 16 ? 53.567 46.181 18.386 1.00 10.02 16 LEU B N 1
ATOM 2342 C CA . LEU B 1 16 ? 52.400 46.067 19.241 1.00 10.70 16 LEU B CA 1
ATOM 2343 C C . LEU B 1 16 ? 52.628 46.843 20.520 1.00 9.15 16 LEU B C 1
ATOM 2344 O O . LEU B 1 16 ? 51.690 47.421 21.048 1.00 10.22 16 LEU B O 1
ATOM 2349 N N . GLY B 1 17 ? 53.874 46.854 21.008 1.00 8.39 17 GLY B N 1
ATOM 2350 C CA . GLY B 1 17 ? 54.202 47.589 22.215 1.00 7.47 17 GLY B CA 1
ATOM 2351 C C . GLY B 1 17 ? 53.991 49.075 21.994 1.00 6.83 17 GLY B C 1
ATOM 2352 O O . GLY B 1 17 ? 53.434 49.764 22.839 1.00 7.86 17 GLY B O 1
ATOM 2353 N N . PHE B 1 18 ? 54.426 49.550 20.834 1.00 9.16 18 PHE B N 1
ATOM 2354 C CA . PHE B 1 18 ? 54.306 50.949 20.430 1.00 8.41 18 PHE B CA 1
ATOM 2355 C C . PHE B 1 18 ? 52.828 51.344 20.388 1.00 9.50 18 PHE B C 1
ATOM 2356 O O . PHE B 1 18 ? 52.430 52.345 20.986 1.00 7.88 18 PHE B O 1
ATOM 2364 N N . LEU B 1 19 ? 52.016 50.558 19.679 1.00 7.98 19 LEU B N 1
ATOM 2365 C CA . LEU B 1 19 ? 50.575 50.844 19.576 1.00 8.69 19 LEU B CA 1
ATOM 2366 C C . LEU B 1 19 ? 49.818 50.692 20.899 1.00 9.58 19 LEU B C 1
ATOM 2367 O O . LEU B 1 19 ? 48.858 51.417 21.147 1.00 9.85 19 LEU B O 1
ATOM 2372 N N . ALA B 1 20 ? 50.262 49.777 21.762 1.00 9.95 20 ALA B N 1
ATOM 2373 C CA . ALA B 1 20 ? 49.607 49.563 23.050 1.00 12.30 20 ALA B CA 1
ATOM 2374 C C . ALA B 1 20 ? 49.749 50.780 23.965 1.00 9.74 20 ALA B C 1
ATOM 2375 O O . ALA B 1 20 ? 48.810 51.128 24.678 1.00 11.00 20 ALA B O 1
ATOM 2377 N N . ALA B 1 21 ? 50.917 51.423 23.940 1.00 8.91 21 ALA B N 1
ATOM 2378 C CA . ALA B 1 21 ? 51.160 52.595 24.767 1.00 8.78 21 ALA B CA 1
ATOM 2379 C C . ALA B 1 21 ? 50.233 53.739 24.359 1.00 9.87 21 ALA B C 1
ATOM 2380 O O . ALA B 1 21 ? 49.732 54.480 25.204 1.00 10.08 21 ALA B O 1
ATOM 2382 N N . ARG B 1 22 ? 49.998 53.843 23.051 1.00 10.80 22 ARG B N 1
ATOM 2383 C CA . ARG B 1 22 ? 49.155 54.875 22.447 1.00 9.53 22 ARG B CA 1
ATOM 2384 C C . ARG B 1 22 ? 47.686 54.506 22.241 1.00 10.28 22 ARG B C 1
ATOM 2385 O O . ARG B 1 22 ? 46.878 55.347 21.820 1.00 9.33 22 ARG B O 1
ATOM 2393 N N . ALA B 1 23 ? 47.334 53.265 22.580 1.00 9.59 23 ALA B N 1
ATOM 2394 C CA . ALA B 1 23 ? 45.972 52.773 22.410 1.00 7.55 23 ALA B CA 1
ATOM 2395 C C . ALA B 1 23 ? 44.927 53.630 23.090 1.00 9.61 23 ALA B C 1
ATOM 2396 O O . ALA B 1 23 ? 45.027 53.940 24.286 1.00 10.13 23 ALA B O 1
ATOM 2398 N N . VAL B 1 24 ? 43.937 54.037 22.305 1.00 7.26 24 VAL B N 1
ATOM 2399 C CA . VAL B 1 24 ? 42.851 54.855 22.807 1.00 8.41 24 VAL B CA 1
ATOM 2400 C C . VAL B 1 24 ? 41.751 53.917 23.318 1.00 11.74 24 VAL B C 1
ATOM 2401 O O . VAL B 1 24 ? 41.228 53.094 22.552 1.00 12.78 24 VAL B O 1
ATOM 2405 N N . SER B 1 25 ? 41.421 54.013 24.612 1.00 11.56 25 SER B N 1
ATOM 2406 C CA . SER B 1 25 ? 40.380 53.156 25.195 1.00 13.66 25 SER B CA 1
ATOM 2407 C C . SER B 1 25 ? 39.044 53.357 24.481 1.00 13.32 25 SER B C 1
ATOM 2408 O O . SER B 1 25 ? 38.666 54.493 24.167 1.00 12.55 25 SER B O 1
ATOM 2411 N N . SER B 1 26 ? 38.361 52.233 24.248 1.00 14.18 26 SER B N 1
ATOM 2412 C CA . SER B 1 26 ? 37.065 52.131 23.570 1.00 15.26 26 SER B CA 1
ATOM 2413 C C . SER B 1 26 ? 37.202 52.134 22.052 1.00 15.09 26 SER B C 1
ATOM 2414 O O . SER B 1 26 ? 36.261 51.806 21.337 1.00 15.57 26 SER B O 1
ATOM 2417 N N . VAL B 1 27 ? 38.379 52.493 21.563 1.00 12.37 27 VAL B N 1
ATOM 2418 C CA . VAL B 1 27 ? 38.627 52.535 20.131 1.00 12.29 27 VAL B CA 1
ATOM 2419 C C . VAL B 1 27 ? 39.546 51.396 19.676 1.00 13.88 27 VAL B C 1
ATOM 2420 O O . VAL B 1 27 ? 39.242 50.687 18.716 1.00 12.89 27 VAL B O 1
ATOM 2424 N N . GLU B 1 28 ? 40.656 51.226 20.389 1.00 12.74 28 GLU B N 1
ATOM 2425 C CA . GLU B 1 28 ? 41.648 50.208 20.081 1.00 10.84 28 GLU B CA 1
ATOM 2426 C C . GLU B 1 28 ? 41.833 49.185 21.186 1.00 11.62 28 GLU B C 1
ATOM 2427 O O . GLU B 1 28 ? 41.629 49.470 22.367 1.00 10.38 28 GLU B O 1
ATOM 2433 N N . THR B 1 29 ? 42.277 48.003 20.779 1.00 12.98 29 THR B N 1
ATOM 2434 C CA . THR B 1 29 ? 42.552 46.888 21.680 1.00 12.26 29 THR B CA 1
ATOM 2435 C C . THR B 1 29 ? 43.880 46.302 21.190 1.00 12.04 29 THR B C 1
ATOM 2436 O O . THR B 1 29 ? 44.024 45.916 20.017 1.00 12.77 29 THR B O 1
ATOM 2440 N N . VAL B 1 30 ? 44.878 46.285 22.064 1.00 12.06 30 VAL B N 1
ATOM 2441 C CA . VAL B 1 30 ? 46.166 45.742 21.666 1.00 12.62 30 VAL B CA 1
ATOM 2442 C C . VAL B 1 30 ? 46.547 44.616 22.607 1.00 14.00 30 VAL B C 1
ATOM 2443 O O . VAL B 1 30 ? 46.460 44.766 23.830 1.00 13.23 30 VAL B O 1
ATOM 2447 N N . ALA B 1 31 ? 46.967 43.498 22.022 1.00 12.96 31 ALA B N 1
ATOM 2448 C CA . ALA B 1 31 ? 47.380 42.326 22.785 1.00 15.11 31 ALA B CA 1
ATOM 2449 C C . ALA B 1 31 ? 48.703 41.808 22.239 1.00 14.87 31 ALA B C 1
ATOM 2450 O O . ALA B 1 31 ? 49.243 42.318 21.257 1.00 13.71 31 ALA B O 1
ATOM 2452 N N . ASP B 1 32 ? 49.228 40.783 22.894 1.00 18.13 32 ASP B N 1
ATOM 2453 C CA . ASP B 1 32 ? 50.487 40.172 22.478 1.00 18.16 32 ASP B CA 1
ATOM 2454 C C . ASP B 1 32 ? 50.414 39.556 21.090 1.00 15.25 32 ASP B C 1
ATOM 2455 O O . ASP B 1 32 ? 51.372 39.640 20.329 1.00 12.56 32 ASP B O 1
ATOM 2460 N N . SER B 1 33 ? 49.263 38.975 20.753 1.00 14.12 33 SER B N 1
ATOM 2461 C CA . SER B 1 33 ? 49.091 38.316 19.465 1.00 15.14 33 SER B CA 1
ATOM 2462 C C . SER B 1 33 ? 48.236 39.007 18.391 1.00 16.06 33 SER B C 1
ATOM 2463 O O . SER B 1 33 ? 48.176 38.546 17.250 1.00 14.42 33 SER B O 1
ATOM 2466 N N . TYR B 1 34 ? 47.569 40.099 18.747 1.00 14.00 34 TYR B N 1
ATOM 2467 C CA . TYR B 1 34 ? 46.744 40.792 17.771 1.00 11.97 34 TYR B CA 1
ATOM 2468 C C . TYR B 1 34 ? 46.534 42.263 18.114 1.00 12.20 34 TYR B C 1
ATOM 2469 O O . TYR B 1 34 ? 46.816 42.720 19.230 1.00 9.82 34 TYR B O 1
ATOM 2478 N N . TYR B 1 35 ? 46.011 42.976 17.121 1.00 11.54 35 TYR B N 1
ATOM 2479 C CA . TYR B 1 35 ? 45.686 44.382 17.213 1.00 12.30 35 TYR B CA 1
ATOM 2480 C C . TYR B 1 35 ? 44.284 44.467 16.627 1.00 11.58 35 TYR B C 1
ATOM 2481 O O . TYR B 1 35 ? 44.023 43.895 15.565 1.00 13.00 35 TYR B O 1
ATOM 2490 N N . ALA B 1 36 ? 43.394 45.179 17.309 1.00 8.85 36 ALA B N 1
ATOM 2491 C CA . ALA B 1 36 ? 42.022 45.337 16.833 1.00 10.89 36 ALA B CA 1
ATOM 2492 C C . ALA B 1 36 ? 41.513 46.732 17.155 1.00 8.32 36 ALA B C 1
ATOM 2493 O O . ALA B 1 36 ? 41.957 47.353 18.114 1.00 10.65 36 ALA B O 1
ATOM 2495 N N . ARG B 1 37 ? 40.593 47.234 16.338 1.00 8.60 37 ARG B N 1
ATOM 2496 C CA . ARG B 1 37 ? 40.032 48.552 16.581 1.00 8.05 37 ARG B CA 1
ATOM 2497 C C . ARG B 1 37 ? 38.790 48.784 15.740 1.00 10.31 37 ARG B C 1
ATOM 2498 O O . ARG B 1 37 ? 38.560 48.096 14.730 1.00 9.69 37 ARG B O 1
ATOM 2506 N N . SER B 1 38 ? 38.003 49.765 16.173 1.00 10.32 38 SER B N 1
ATOM 2507 C CA . SER B 1 38 ? 36.801 50.155 15.467 1.00 10.23 38 SER B CA 1
ATOM 2508 C C . SER B 1 38 ? 37.285 50.894 14.208 1.00 10.17 38 SER B C 1
ATOM 2509 O O . SER B 1 38 ? 38.380 51.491 14.177 1.00 8.71 38 SER B O 1
ATOM 2512 N N . LEU B 1 39 ? 36.474 50.856 13.165 1.00 9.10 39 LEU B N 1
ATOM 2513 C CA . LEU B 1 39 ? 36.851 51.514 11.931 1.00 8.02 39 LEU B CA 1
ATOM 2514 C C . LEU B 1 39 ? 35.621 51.942 11.172 1.00 9.37 39 LEU B C 1
ATOM 2515 O O . LEU B 1 39 ? 34.622 51.239 11.147 1.00 11.70 39 LEU B O 1
ATOM 2520 N N . ALA B 1 40 ? 35.684 53.125 10.590 1.00 10.84 40 ALA B N 1
ATOM 2521 C CA . ALA B 1 40 ? 34.568 53.621 9.813 1.00 13.68 40 ALA B CA 1
ATOM 2522 C C . ALA B 1 40 ? 35.132 54.072 8.481 1.00 14.63 40 ALA B C 1
ATOM 2523 O O . ALA B 1 40 ? 36.145 54.775 8.426 1.00 14.59 40 ALA B O 1
ATOM 2525 N N . VAL B 1 41 ? 34.524 53.592 7.403 1.00 14.75 41 VAL B N 1
ATOM 2526 C CA . VAL B 1 41 ? 34.933 53.954 6.051 1.00 13.93 41 VAL B CA 1
ATOM 2527 C C . VAL B 1 41 ? 33.637 54.451 5.409 1.00 16.57 41 VAL B C 1
ATOM 2528 O O . VAL B 1 41 ? 32.809 53.656 4.961 1.00 14.95 41 VAL B O 1
ATOM 2532 N N . GLY B 1 42 ? 33.462 55.774 5.392 1.00 16.78 42 GLY B N 1
ATOM 2533 C CA . GLY B 1 42 ? 32.255 56.354 4.847 1.00 16.93 42 GLY B CA 1
ATOM 2534 C C . GLY B 1 42 ? 31.168 55.945 5.820 1.00 19.29 42 GLY B C 1
ATOM 2535 O O . GLY B 1 42 ? 31.319 56.148 7.029 1.00 21.38 42 GLY B O 1
ATOM 2536 N N . GLU B 1 43 ? 30.101 55.332 5.313 1.00 18.22 43 GLU B N 1
ATOM 2537 C CA . GLU B 1 43 ? 29.000 54.892 6.167 1.00 19.30 43 GLU B CA 1
ATOM 2538 C C . GLU B 1 43 ? 29.153 53.469 6.690 1.00 15.37 43 GLU B C 1
ATOM 2539 O O . GLU B 1 43 ? 28.309 52.995 7.454 1.00 15.55 43 GLU B O 1
ATOM 2545 N N . TYR B 1 44 ? 30.229 52.795 6.279 1.00 12.74 44 TYR B N 1
ATOM 2546 C CA . TYR B 1 44 ? 30.509 51.418 6.719 1.00 11.29 44 TYR B CA 1
ATOM 2547 C C . TYR B 1 44 ? 31.303 51.455 8.009 1.00 10.76 44 TYR B C 1
ATOM 2548 O O . TYR B 1 44 ? 32.307 52.160 8.100 1.00 10.75 44 TYR B O 1
ATOM 2557 N N . ARG B 1 45 ? 30.843 50.682 8.995 1.00 13.35 45 ARG B N 1
ATOM 2558 C CA . ARG B 1 45 ? 31.477 50.624 10.318 1.00 14.18 45 ARG B CA 1
ATOM 2559 C C . ARG B 1 45 ? 31.608 49.202 10.851 1.00 12.92 45 ARG B C 1
ATOM 2560 O O . ARG B 1 45 ? 30.804 48.328 10.536 1.00 13.33 45 ARG B O 1
ATOM 2568 N N . GLY B 1 46 ? 32.640 48.982 11.659 1.00 10.77 46 GLY B N 1
ATOM 2569 C CA . GLY B 1 46 ? 32.872 47.676 12.242 1.00 8.96 46 GLY B CA 1
ATOM 2570 C C . GLY B 1 46 ? 34.200 47.628 12.965 1.00 10.17 46 GLY B C 1
ATOM 2571 O O . GLY B 1 46 ? 34.806 48.664 13.271 1.00 9.51 46 GLY B O 1
ATOM 2572 N N . VAL B 1 47 ? 34.654 46.410 13.220 1.00 9.95 47 VAL B N 1
ATOM 2573 C CA . VAL B 1 47 ? 35.926 46.162 13.909 1.00 10.63 47 VAL B CA 1
ATOM 2574 C C . VAL B 1 47 ? 36.881 45.424 12.968 1.00 10.17 47 VAL B C 1
ATOM 2575 O O . VAL B 1 47 ? 36.478 44.482 12.273 1.00 8.43 47 VAL B O 1
ATOM 2579 N N . VAL B 1 48 ? 38.138 45.877 12.931 1.00 10.10 48 VAL B N 1
ATOM 2580 C CA . VAL B 1 48 ? 39.161 45.245 12.109 1.00 9.91 48 VAL B CA 1
ATOM 2581 C C . VAL B 1 48 ? 40.111 44.599 13.118 1.00 9.89 48 VAL B C 1
ATOM 2582 O O . VAL B 1 48 ? 40.396 45.180 14.165 1.00 9.15 48 VAL B O 1
ATOM 2586 N N . THR B 1 49 ? 40.561 43.389 12.799 1.00 10.87 49 THR B N 1
ATOM 2587 C CA . THR B 1 49 ? 41.480 42.634 13.645 1.00 10.68 49 THR B CA 1
ATOM 2588 C C . THR B 1 49 ? 42.669 42.191 12.798 1.00 11.19 49 THR B C 1
ATOM 2589 O O . THR B 1 49 ? 42.496 41.614 11.734 1.00 11.69 49 THR B O 1
ATOM 2593 N N . ALA B 1 50 ? 43.874 42.463 13.286 1.00 11.07 50 ALA B N 1
ATOM 2594 C CA . ALA B 1 50 ? 45.107 42.108 12.589 1.00 12.16 50 ALA B CA 1
ATOM 2595 C C . ALA B 1 50 ? 45.823 41.066 13.438 1.00 13.55 50 ALA B C 1
ATOM 2596 O O . ALA B 1 50 ? 46.169 41.320 14.595 1.00 12.30 50 ALA B O 1
ATOM 2598 N N . ILE B 1 51 ? 46.041 39.896 12.857 1.00 11.88 51 ILE B N 1
ATOM 2599 C CA . ILE B 1 51 ? 46.694 38.799 13.572 1.00 13.30 51 ILE B CA 1
ATOM 2600 C C . ILE B 1 51 ? 47.920 38.358 12.795 1.00 13.03 51 ILE B C 1
ATOM 2601 O O . ILE B 1 51 ? 47.803 37.757 11.719 1.00 9.83 51 ILE B O 1
ATOM 2606 N N . PRO B 1 52 ? 49.115 38.715 13.293 1.00 13.30 52 PRO B N 1
ATOM 2607 C CA . PRO B 1 52 ? 50.337 38.322 12.597 1.00 14.39 52 PRO B CA 1
ATOM 2608 C C . PRO B 1 52 ? 50.696 36.832 12.739 1.00 14.01 52 PRO B C 1
ATOM 2609 O O . PRO B 1 52 ? 50.447 36.210 13.766 1.00 15.50 52 PRO B O 1
ATOM 2613 N N . ASP B 1 53 ? 51.230 36.275 11.662 1.00 16.48 53 ASP B N 1
ATOM 2614 C CA . ASP B 1 53 ? 51.660 34.878 11.588 1.00 17.96 53 ASP B CA 1
ATOM 2615 C C . ASP B 1 53 ? 53.160 35.000 11.271 1.00 17.52 53 ASP B C 1
ATOM 2616 O O . ASP B 1 53 ? 53.588 35.046 10.111 1.00 15.99 53 ASP B O 1
ATOM 2621 N N . ILE B 1 54 ? 53.943 35.059 12.345 1.00 18.31 54 ILE B N 1
ATOM 2622 C CA . ILE B 1 54 ? 55.391 35.215 12.293 1.00 17.67 54 ILE B CA 1
ATOM 2623 C C . ILE B 1 54 ? 56.177 34.285 11.373 1.00 17.80 54 ILE B C 1
ATOM 2624 O O . ILE B 1 54 ? 56.956 34.767 10.552 1.00 17.06 54 ILE B O 1
ATOM 2629 N N . ALA B 1 55 ? 55.982 32.973 11.509 1.00 20.80 55 ALA B N 1
ATOM 2630 C CA . ALA B 1 55 ? 56.696 31.997 10.679 1.00 21.81 55 ALA B CA 1
ATOM 2631 C C . ALA B 1 55 ? 56.433 32.147 9.179 1.00 20.84 55 ALA B C 1
ATOM 2632 O O . ALA B 1 55 ? 57.374 32.106 8.377 1.00 20.94 55 ALA B O 1
ATOM 2634 N N . ARG B 1 56 ? 55.169 32.339 8.807 1.00 18.65 56 ARG B N 1
ATOM 2635 C CA . ARG B 1 56 ? 54.804 32.498 7.402 1.00 18.19 56 ARG B CA 1
ATOM 2636 C C . ARG B 1 56 ? 54.858 33.964 6.930 1.00 18.59 56 ARG B C 1
ATOM 2637 O O . ARG B 1 56 ? 54.510 34.261 5.778 1.00 15.24 56 ARG B O 1
ATOM 2639 N N . HIS B 1 57 ? 55.333 34.859 7.806 1.00 17.97 57 HIS B N 1
ATOM 2640 C CA . HIS B 1 57 ? 55.434 36.307 7.542 1.00 17.17 57 HIS B CA 1
ATOM 2641 C C . HIS B 1 57 ? 54.215 36.879 6.799 1.00 14.83 57 HIS B C 1
ATOM 2642 O O . HIS B 1 57 ? 54.328 37.541 5.766 1.00 15.17 57 HIS B O 1
ATOM 2649 N N . THR B 1 58 ? 53.045 36.607 7.357 1.00 13.32 58 THR B N 1
ATOM 2650 C CA . THR B 1 58 ? 51.793 37.064 6.780 1.00 14.59 58 THR B CA 1
ATOM 2651 C C . THR B 1 58 ? 50.918 37.679 7.853 1.00 12.34 58 THR B C 1
ATOM 2652 O O . THR B 1 58 ? 50.854 37.178 8.970 1.00 16.13 58 THR B O 1
ATOM 2656 N N . LEU B 1 59 ? 50.250 38.772 7.525 1.00 10.88 59 LEU B N 1
ATOM 2657 C CA . LEU B 1 59 ? 49.353 39.425 8.473 1.00 9.93 59 LEU B CA 1
ATOM 2658 C C . LEU B 1 59 ? 47.928 39.072 8.056 1.00 9.20 59 LEU B C 1
ATOM 2659 O O . LEU B 1 59 ? 47.525 39.361 6.933 1.00 9.22 59 LEU B O 1
ATOM 2664 N N . HIS B 1 60 ? 47.187 38.425 8.951 1.00 10.50 60 HIS B N 1
ATOM 2665 C CA . HIS B 1 60 ? 45.802 38.048 8.671 1.00 11.85 60 HIS B CA 1
ATOM 2666 C C . HIS B 1 60 ? 44.880 39.143 9.160 1.00 8.33 60 HIS B C 1
ATOM 2667 O O . HIS B 1 60 ? 45.017 39.634 10.268 1.00 9.95 60 HIS B O 1
ATOM 2674 N N . ILE B 1 61 ? 43.956 39.543 8.300 1.00 8.25 61 ILE B N 1
ATOM 2675 C CA . ILE B 1 61 ? 43.007 40.582 8.630 1.00 7.60 61 ILE B CA 1
ATOM 2676 C C . ILE B 1 61 ? 41.586 40.024 8.701 1.00 8.96 61 ILE B C 1
ATOM 2677 O O . ILE B 1 61 ? 41.122 39.367 7.777 1.00 10.52 61 ILE B O 1
ATOM 2682 N N . ASN B 1 62 ? 40.915 40.289 9.811 1.00 6.83 62 ASN B N 1
ATOM 2683 C CA . ASN B 1 62 ? 39.542 39.862 10.008 1.00 10.30 62 ASN B CA 1
ATOM 2684 C C . ASN B 1 62 ? 38.713 41.138 10.069 1.00 11.51 62 ASN B C 1
ATOM 2685 O O . ASN B 1 62 ? 39.117 42.120 10.703 1.00 12.23 62 ASN B O 1
ATOM 2690 N N . LEU B 1 63 ? 37.563 41.118 9.399 1.00 10.46 63 LEU B N 1
ATOM 2691 C CA . LEU B 1 63 ? 36.651 42.248 9.386 1.00 10.44 63 LEU B CA 1
ATOM 2692 C C . LEU B 1 63 ? 35.281 41.787 9.861 1.00 13.28 63 LEU B C 1
ATOM 2693 O O . LEU B 1 63 ? 34.864 40.660 9.564 1.00 14.48 63 LEU B O 1
ATOM 2698 N N . SER B 1 64 ? 34.597 42.641 10.619 1.00 10.69 64 SER B N 1
ATOM 2699 C CA . SER B 1 64 ? 33.249 42.329 11.077 1.00 10.88 64 SER B CA 1
ATOM 2700 C C . SER B 1 64 ? 32.402 42.583 9.815 1.00 13.00 64 SER B C 1
ATOM 2701 O O . SER B 1 64 ? 32.854 43.281 8.887 1.00 11.87 64 SER B O 1
ATOM 2704 N N . ALA B 1 65 ? 31.197 42.011 9.777 1.00 12.21 65 ALA B N 1
ATOM 2705 C CA . ALA B 1 65 ? 30.302 42.130 8.628 1.00 11.39 65 ALA B CA 1
ATOM 2706 C C . ALA B 1 65 ? 30.089 43.528 8.047 1.00 11.99 65 ALA B C 1
ATOM 2707 O O . ALA B 1 65 ? 30.073 43.688 6.825 1.00 9.44 65 ALA B O 1
ATOM 2709 N N . GLY B 1 66 ? 29.950 44.529 8.916 1.00 10.37 66 GLY B N 1
ATOM 2710 C CA . GLY B 1 66 ? 29.732 45.899 8.473 1.00 10.97 66 GLY B CA 1
ATOM 2711 C C . GLY B 1 66 ? 30.800 46.547 7.606 1.00 9.56 66 GLY B C 1
ATOM 2712 O O . GLY B 1 66 ? 30.512 47.515 6.890 1.00 11.55 66 GLY B O 1
ATOM 2713 N N . LEU B 1 67 ? 32.014 46.001 7.655 1.00 9.32 67 LEU B N 1
ATOM 2714 C CA . LEU B 1 67 ? 33.159 46.498 6.898 1.00 8.82 67 LEU B CA 1
ATOM 2715 C C . LEU B 1 67 ? 33.482 45.703 5.642 1.00 9.46 67 LEU B C 1
ATOM 2716 O O . LEU B 1 67 ? 34.320 46.131 4.837 1.00 9.84 67 LEU B O 1
ATOM 2721 N N . GLU B 1 68 ? 32.829 44.555 5.464 1.00 8.68 68 GLU B N 1
ATOM 2722 C CA . GLU B 1 68 ? 33.080 43.731 4.285 1.00 9.50 68 GLU B CA 1
ATOM 2723 C C . GLU B 1 68 ? 32.900 44.433 2.929 1.00 9.42 68 GLU B C 1
ATOM 2724 O O . GLU B 1 68 ? 33.701 44.204 2.030 1.00 10.84 68 GLU B O 1
ATOM 2730 N N . PRO B 1 69 ? 31.864 45.299 2.767 1.00 9.49 69 PRO B N 1
ATOM 2731 C CA . PRO B 1 69 ? 31.666 45.997 1.486 1.00 8.26 69 PRO B CA 1
ATOM 2732 C C . PRO B 1 69 ? 32.884 46.874 1.121 1.00 9.44 69 PRO B C 1
ATOM 2733 O O . PRO B 1 69 ? 33.108 47.188 -0.041 1.00 10.79 69 PRO B O 1
ATOM 2737 N N . VAL B 1 70 ? 33.652 47.288 2.127 1.00 9.16 70 VAL B N 1
ATOM 2738 C CA . VAL B 1 70 ? 34.848 48.103 1.899 1.00 8.09 70 VAL B CA 1
ATOM 2739 C C . VAL B 1 70 ? 36.120 47.392 2.389 1.00 8.39 70 VAL B C 1
ATOM 2740 O O . VAL B 1 70 ? 37.093 48.033 2.811 1.00 8.38 70 VAL B O 1
ATOM 2744 N N . ALA B 1 71 ? 36.123 46.064 2.267 1.00 7.08 71 ALA B N 1
ATOM 2745 C CA . ALA B 1 71 ? 37.249 45.232 2.698 1.00 7.52 71 ALA B CA 1
ATOM 2746 C C . ALA B 1 71 ? 38.628 45.685 2.224 1.00 7.65 71 ALA B C 1
ATOM 2747 O O . ALA B 1 71 ? 39.539 45.842 3.048 1.00 5.98 71 ALA B O 1
ATOM 2749 N N . ALA B 1 72 ? 38.773 45.890 0.912 1.00 3.72 72 ALA B N 1
ATOM 2750 C CA . ALA B 1 72 ? 40.036 46.311 0.316 1.00 4.79 72 ALA B CA 1
ATOM 2751 C C . ALA B 1 72 ? 40.595 47.602 0.919 1.00 7.11 72 ALA B C 1
ATOM 2752 O O . ALA B 1 72 ? 41.816 47.710 1.099 1.00 7.71 72 ALA B O 1
ATOM 2754 N N . GLU B 1 73 ? 39.727 48.577 1.217 1.00 5.58 73 GLU B N 1
ATOM 2755 C CA . GLU B 1 73 ? 40.193 49.826 1.823 1.00 8.87 73 GLU B CA 1
ATOM 2756 C C . GLU B 1 73 ? 40.640 49.569 3.278 1.00 8.75 73 GLU B C 1
ATOM 2757 O O . GLU B 1 73 ? 41.597 50.179 3.749 1.00 5.45 73 GLU B O 1
ATOM 2763 N N . CYS B 1 74 ? 39.954 48.665 3.982 1.00 7.36 74 CYS B N 1
ATOM 2764 C CA . CYS B 1 74 ? 40.344 48.329 5.354 1.00 7.37 74 CYS B CA 1
ATOM 2765 C C . CYS B 1 74 ? 41.733 47.684 5.283 1.00 6.74 74 CYS B C 1
ATOM 2766 O O . CYS B 1 74 ? 42.591 47.966 6.122 1.00 4.61 74 CYS B O 1
ATOM 2769 N N . LEU B 1 75 ? 41.962 46.854 4.256 1.00 5.38 75 LEU B N 1
ATOM 2770 C CA . LEU B 1 75 ? 43.260 46.186 4.088 1.00 5.65 75 LEU B CA 1
ATOM 2771 C C . LEU B 1 75 ? 44.346 47.238 3.827 1.00 7.23 75 LEU B C 1
ATOM 2772 O O . LEU B 1 75 ? 45.421 47.173 4.420 1.00 4.97 75 LEU B O 1
ATOM 2777 N N . ALA B 1 76 ? 44.055 48.210 2.957 1.00 5.54 76 ALA B N 1
ATOM 2778 C CA . ALA B 1 76 ? 45.021 49.274 2.648 1.00 6.94 76 ALA B CA 1
ATOM 2779 C C . ALA B 1 76 ? 45.377 50.070 3.922 1.00 7.46 76 ALA B C 1
ATOM 2780 O O . ALA B 1 76 ? 46.557 50.331 4.184 1.00 6.97 76 ALA B O 1
ATOM 2782 N N . LYS B 1 77 ? 44.367 50.421 4.717 1.00 6.16 77 LYS B N 1
ATOM 2783 C CA . LYS B 1 77 ? 44.584 51.167 5.960 1.00 7.75 77 LYS B CA 1
ATOM 2784 C C . LYS B 1 77 ? 45.455 50.337 6.920 1.00 10.79 77 LYS B C 1
ATOM 2785 O O . LYS B 1 77 ? 46.332 50.886 7.591 1.00 7.55 77 LYS B O 1
ATOM 2791 N N . MET B 1 78 ? 45.232 49.019 6.960 1.00 9.79 78 MET B N 1
ATOM 2792 C CA . MET B 1 78 ? 46.022 48.129 7.818 1.00 11.63 78 MET B CA 1
ATOM 2793 C C . MET B 1 78 ? 47.480 48.074 7.345 1.00 9.21 78 MET B C 1
ATOM 2794 O O . MET B 1 78 ? 48.396 48.075 8.160 1.00 8.65 78 MET B O 1
ATOM 2799 N N . SER B 1 79 ? 47.688 48.065 6.033 1.00 8.53 79 SER B N 1
ATOM 2800 C CA . SER B 1 79 ? 49.037 48.015 5.468 1.00 6.61 79 SER B CA 1
ATOM 2801 C C . SER B 1 79 ? 49.814 49.301 5.775 1.00 8.58 79 SER B C 1
ATOM 2802 O O . SER B 1 79 ? 51.031 49.270 5.939 1.00 9.93 79 SER B O 1
ATOM 2805 N N . ARG B 1 80 ? 49.103 50.429 5.831 1.00 7.50 80 ARG B N 1
ATOM 2806 C CA . ARG B 1 80 ? 49.728 51.712 6.122 1.00 9.08 80 ARG B CA 1
ATOM 2807 C C . ARG B 1 80 ? 50.063 51.810 7.605 1.00 7.06 80 ARG B C 1
ATOM 2808 O O . ARG B 1 80 ? 51.111 52.335 7.966 1.00 10.28 80 ARG B O 1
ATOM 2816 N N . LEU B 1 81 ? 49.183 51.290 8.454 1.00 6.41 81 LEU B N 1
ATOM 2817 C CA . LEU B 1 81 ? 49.404 51.286 9.910 1.00 6.66 81 LEU B CA 1
ATOM 2818 C C . LEU B 1 81 ? 50.611 50.410 10.277 1.00 7.71 81 LEU B C 1
ATOM 2819 O O . LEU B 1 81 ? 51.393 50.761 11.160 1.00 9.29 81 LEU B O 1
ATOM 2824 N N . PHE B 1 82 ? 50.750 49.277 9.586 1.00 6.89 82 PHE B N 1
ATOM 2825 C CA . PHE B 1 82 ? 51.824 48.339 9.866 1.00 7.60 82 PHE B CA 1
ATOM 2826 C C . PHE B 1 82 ? 53.064 48.380 9.012 1.00 10.08 82 PHE B C 1
ATOM 2827 O O . PHE B 1 82 ? 53.962 47.555 9.184 1.00 8.92 82 PHE B O 1
ATOM 2835 N N . ASP B 1 83 ? 53.120 49.353 8.101 1.00 9.27 83 ASP B N 1
ATOM 2836 C CA . ASP B 1 83 ? 54.272 49.544 7.226 1.00 11.44 83 ASP B CA 1
ATOM 2837 C C . ASP B 1 83 ? 54.676 48.233 6.547 1.00 11.49 83 ASP B C 1
ATOM 2838 O O . ASP B 1 83 ? 55.854 47.851 6.548 1.00 10.85 83 ASP B O 1
ATOM 2843 N N . LEU B 1 84 ? 53.698 47.543 5.969 1.00 11.61 84 LEU B N 1
ATOM 2844 C CA . LEU B 1 84 ? 53.981 46.266 5.309 1.00 9.79 84 LEU B CA 1
ATOM 2845 C C . LEU B 1 84 ? 54.918 46.335 4.114 1.00 7.67 84 LEU B C 1
ATOM 2846 O O . LEU B 1 84 ? 55.574 45.353 3.803 1.00 10.22 84 LEU B O 1
ATOM 2851 N N . GLN B 1 85 ? 54.993 47.498 3.467 1.00 8.15 85 GLN B N 1
ATOM 2852 C CA . GLN B 1 85 ? 55.853 47.713 2.297 1.00 7.11 85 GLN B CA 1
ATOM 2853 C C . GLN B 1 85 ? 57.361 47.703 2.586 1.00 7.61 85 GLN B C 1
ATOM 2854 O O . GLN B 1 85 ? 58.179 47.402 1.717 1.00 8.53 85 GLN B O 1
ATOM 2860 N N . CYS B 1 86 ? 57.717 48.032 3.818 1.00 7.94 86 CYS B N 1
ATOM 2861 C CA . CYS B 1 86 ? 59.113 48.113 4.201 1.00 10.44 86 CYS B CA 1
ATOM 2862 C C . CYS B 1 86 ? 60.047 46.988 3.801 1.00 10.82 86 CYS B C 1
ATOM 2863 O O . CYS B 1 86 ? 59.748 45.820 4.017 1.00 12.53 86 CYS B O 1
ATOM 2866 N N . ASN B 1 87 ? 61.154 47.367 3.165 1.00 11.28 87 ASN B N 1
ATOM 2867 C CA . ASN B 1 87 ? 62.184 46.421 2.775 1.00 10.30 87 ASN B CA 1
ATOM 2868 C C . ASN B 1 87 ? 63.236 46.733 3.855 1.00 10.29 87 ASN B C 1
ATOM 2869 O O . ASN B 1 87 ? 63.991 47.707 3.738 1.00 10.06 87 ASN B O 1
ATOM 2874 N N . PRO B 1 88 ? 63.274 45.937 4.930 1.00 11.41 88 PRO B N 1
ATOM 2875 C CA . PRO B 1 88 ? 64.244 46.170 6.005 1.00 13.43 88 PRO B CA 1
ATOM 2876 C C . PRO B 1 88 ? 65.732 46.089 5.647 1.00 13.24 88 PRO B C 1
ATOM 2877 O O . PRO B 1 88 ? 66.545 46.768 6.273 1.00 13.15 88 PRO B O 1
ATOM 2881 N N . GLN B 1 89 ? 66.072 45.314 4.618 1.00 14.27 89 GLN B N 1
ATOM 2882 C CA . GLN B 1 89 ? 67.460 45.159 4.170 1.00 16.57 89 GLN B CA 1
ATOM 2883 C C . GLN B 1 89 ? 68.004 46.496 3.686 1.00 16.07 89 GLN B C 1
ATOM 2884 O O . GLN B 1 89 ? 69.130 46.882 4.012 1.00 15.97 89 GLN B O 1
ATOM 2890 N N . ILE B 1 90 ? 67.189 47.201 2.908 1.00 14.06 90 ILE B N 1
ATOM 2891 C CA . ILE B 1 90 ? 67.555 48.496 2.362 1.00 14.57 90 ILE B CA 1
ATOM 2892 C C . ILE B 1 90 ? 67.679 49.557 3.462 1.00 14.62 90 ILE B C 1
ATOM 2893 O O . ILE B 1 90 ? 68.688 50.280 3.501 1.00 15.17 90 ILE B O 1
ATOM 2898 N N . VAL B 1 91 ? 66.691 49.638 4.359 1.00 12.22 91 VAL B N 1
ATOM 2899 C CA . VAL B 1 91 ? 66.727 50.626 5.444 1.00 13.71 91 VAL B CA 1
ATOM 2900 C C . VAL B 1 91 ? 67.936 50.377 6.343 1.00 16.09 91 VAL B C 1
ATOM 2901 O O . VAL B 1 91 ? 68.772 51.276 6.517 1.00 15.10 91 VAL B O 1
ATOM 2905 N N . ASN B 1 92 ? 68.045 49.150 6.861 1.00 18.02 92 ASN B N 1
ATOM 2906 C CA . ASN B 1 92 ? 69.155 48.776 7.736 1.00 18.33 92 ASN B CA 1
ATOM 2907 C C . ASN B 1 92 ? 70.517 48.924 7.077 1.00 17.93 92 ASN B C 1
ATOM 2908 O O . ASN B 1 92 ? 71.486 49.300 7.736 1.00 17.76 92 ASN B O 1
ATOM 2913 N N . GLY B 1 93 ? 70.589 48.643 5.781 1.00 19.77 93 GLY B N 1
ATOM 2914 C CA . GLY B 1 93 ? 71.845 48.788 5.068 1.00 22.23 93 GLY B CA 1
ATOM 2915 C C . GLY B 1 93 ? 72.310 50.245 5.101 1.00 23.16 93 GLY B C 1
ATOM 2916 O O . GLY B 1 93 ? 73.498 50.527 5.288 1.00 24.32 93 GLY B O 1
ATOM 2917 N N . ALA B 1 94 ? 71.360 51.165 4.945 1.00 21.20 94 ALA B N 1
ATOM 2918 C CA . ALA B 1 94 ? 71.619 52.598 4.946 1.00 20.29 94 ALA B CA 1
ATOM 2919 C C . ALA B 1 94 ? 71.901 53.172 6.341 1.00 21.67 94 ALA B C 1
ATOM 2920 O O . ALA B 1 94 ? 72.759 54.045 6.495 1.00 21.11 94 ALA B O 1
ATOM 2922 N N . LEU B 1 95 ? 71.172 52.692 7.349 1.00 20.54 95 LEU B N 1
ATOM 2923 C CA . LEU B 1 95 ? 71.342 53.172 8.724 1.00 20.57 95 LEU B CA 1
ATOM 2924 C C . LEU B 1 95 ? 72.554 52.576 9.457 1.00 22.88 95 LEU B C 1
ATOM 2925 O O . LEU B 1 95 ? 73.024 53.149 10.453 1.00 24.25 95 LEU B O 1
ATOM 2930 N N . GLY B 1 96 ? 73.058 51.444 8.958 1.00 22.47 96 GLY B N 1
ATOM 2931 C CA . GLY B 1 96 ? 74.206 50.788 9.567 1.00 19.39 96 GLY B CA 1
ATOM 2932 C C . GLY B 1 96 ? 73.970 50.339 10.995 1.00 19.48 96 GLY B C 1
ATOM 2933 O O . GLY B 1 96 ? 72.947 49.725 11.301 1.00 18.43 96 GLY B O 1
ATOM 2934 N N . ARG B 1 97 ? 74.896 50.690 11.883 1.00 18.27 97 ARG B N 1
ATOM 2935 C CA . ARG B 1 97 ? 74.808 50.310 13.293 1.00 21.84 97 ARG B CA 1
ATOM 2936 C C . ARG B 1 97 ? 73.646 50.901 14.086 1.00 19.73 97 ARG B C 1
ATOM 2937 O O . ARG B 1 97 ? 73.291 50.372 15.138 1.00 21.60 97 ARG B O 1
ATOM 2945 N N . LEU B 1 98 ? 73.045 51.979 13.581 1.00 19.82 98 LEU B N 1
ATOM 2946 C CA . LEU B 1 98 ? 71.918 52.626 14.261 1.00 18.39 98 LEU B CA 1
ATOM 2947 C C . LEU B 1 98 ? 70.714 51.694 14.392 1.00 17.17 98 LEU B C 1
ATOM 2948 O O . LEU B 1 98 ? 70.018 51.714 15.404 1.00 17.61 98 LEU B O 1
ATOM 2953 N N . GLY B 1 99 ? 70.475 50.883 13.365 1.00 19.62 99 GLY B N 1
ATOM 2954 C CA . GLY B 1 99 ? 69.344 49.973 13.402 1.00 21.41 99 GLY B CA 1
ATOM 2955 C C . GLY B 1 99 ? 69.628 48.516 13.706 1.00 23.81 99 GLY B C 1
ATOM 2956 O O . GLY B 1 99 ? 68.691 47.722 13.786 1.00 23.81 99 GLY B O 1
ATOM 2957 N N . ALA B 1 100 ? 70.900 48.173 13.899 1.00 22.59 100 ALA B N 1
ATOM 2958 C CA . ALA B 1 100 ? 71.322 46.799 14.182 1.00 23.77 100 ALA B CA 1
ATOM 2959 C C . ALA B 1 100 ? 70.726 46.128 15.426 1.00 23.03 100 ALA B C 1
ATOM 2960 O O . ALA B 1 100 ? 70.633 44.901 15.476 1.00 25.09 100 ALA B O 1
ATOM 2962 N N . ALA B 1 101 ? 70.329 46.923 16.418 1.00 23.54 101 ALA B N 1
ATOM 2963 C CA . ALA B 1 101 ? 69.735 46.402 17.659 1.00 22.86 101 ALA B CA 1
ATOM 2964 C C . ALA B 1 101 ? 68.266 45.975 17.499 1.00 22.00 101 ALA B C 1
ATOM 2965 O O . ALA B 1 101 ? 67.799 45.082 18.204 1.00 21.64 101 ALA B O 1
ATOM 2967 N N . ARG B 1 102 ? 67.544 46.628 16.590 1.00 20.81 102 ARG B N 1
ATOM 2968 C CA . ARG B 1 102 ? 66.134 46.315 16.325 1.00 19.65 102 ARG B CA 1
ATOM 2969 C C . ARG B 1 102 ? 65.932 46.380 14.813 1.00 18.18 102 ARG B C 1
ATOM 2970 O O . ARG B 1 102 ? 65.203 47.248 14.314 1.00 18.61 102 ARG B O 1
ATOM 2978 N N . PRO B 1 103 ? 66.575 45.464 14.057 1.00 16.27 103 PRO B N 1
ATOM 2979 C CA . PRO B 1 103 ? 66.434 45.464 12.598 1.00 15.51 103 PRO B CA 1
ATOM 2980 C C . PRO B 1 103 ? 64.997 45.244 12.070 1.00 12.20 103 PRO B C 1
ATOM 2981 O O . PRO B 1 103 ? 64.726 45.519 10.905 1.00 14.35 103 PRO B O 1
ATOM 2985 N N . GLY B 1 104 ? 64.095 44.771 12.935 1.00 10.47 104 GLY B N 1
ATOM 2986 C CA . GLY B 1 104 ? 62.711 44.541 12.541 1.00 9.64 104 GLY B CA 1
ATOM 2987 C C . GLY B 1 104 ? 61.788 45.725 12.838 1.00 11.74 104 GLY B C 1
ATOM 2988 O O . GLY B 1 104 ? 60.557 45.615 12.761 1.00 10.94 104 GLY B O 1
ATOM 2989 N N . LEU B 1 105 ? 62.379 46.868 13.178 1.00 12.46 105 LEU B N 1
ATOM 2990 C CA . LEU B 1 105 ? 61.598 48.062 13.484 1.00 13.04 105 LEU B CA 1
ATOM 2991 C C . LEU B 1 105 ? 60.875 48.562 12.218 1.00 14.60 105 LEU B C 1
ATOM 2992 O O . LEU B 1 105 ? 61.418 48.492 11.111 1.00 13.17 105 LEU B O 1
ATOM 2997 N N . ARG B 1 106 ? 59.635 49.024 12.399 1.00 13.45 106 ARG B N 1
ATOM 2998 C CA . ARG B 1 106 ? 58.797 49.538 11.312 1.00 13.32 106 ARG B CA 1
ATOM 2999 C C . ARG B 1 106 ? 58.212 50.886 11.692 1.00 11.92 106 ARG B C 1
ATOM 3000 O O . ARG B 1 106 ? 58.215 51.266 12.865 1.00 9.18 106 ARG B O 1
ATOM 3008 N N . LEU B 1 107 ? 57.689 51.592 10.691 1.00 11.88 107 LEU B N 1
ATOM 3009 C CA . LEU B 1 107 ? 57.081 52.891 10.923 1.00 10.84 107 LEU B CA 1
ATOM 3010 C C . LEU B 1 107 ? 55.593 52.687 11.227 1.00 10.80 107 LEU B C 1
ATOM 3011 O O . LEU B 1 107 ? 54.831 52.237 10.366 1.00 9.20 107 LEU B O 1
ATOM 3016 N N . PRO B 1 108 ? 55.171 52.975 12.476 1.00 8.53 108 PRO B N 1
ATOM 3017 C CA . PRO B 1 108 ? 53.765 52.817 12.865 1.00 7.31 108 PRO B CA 1
ATOM 3018 C C . PRO B 1 108 ? 52.979 53.940 12.189 1.00 8.21 108 PRO B C 1
ATOM 3019 O O . PRO B 1 108 ? 53.206 55.111 12.478 1.00 8.40 108 PRO B O 1
ATOM 3023 N N . GLY B 1 109 ? 52.109 53.584 11.249 1.00 9.54 109 GLY B N 1
ATOM 3024 C CA . GLY B 1 109 ? 51.322 54.594 10.562 1.00 10.23 109 GLY B CA 1
ATOM 3025 C C . GLY B 1 109 ? 50.001 54.889 11.253 1.00 11.15 109 GLY B C 1
ATOM 3026 O O . GLY B 1 109 ? 49.919 55.082 12.464 1.00 8.14 109 GLY B O 1
ATOM 3027 N N . CYS B 1 110 ? 48.940 54.908 10.461 1.00 10.79 110 CYS B N 1
ATOM 3028 C CA . CYS B 1 110 ? 47.616 55.175 10.992 1.00 10.55 110 CYS B CA 1
ATOM 3029 C C . CYS B 1 110 ? 46.596 54.560 10.056 1.00 10.33 110 CYS B C 1
ATOM 3030 O O . CYS B 1 110 ? 46.939 54.133 8.944 1.00 10.09 110 CYS B O 1
ATOM 3033 N N . VAL B 1 111 ? 45.346 54.522 10.508 1.00 9.74 111 VAL B N 1
ATOM 3034 C CA . VAL B 1 111 ? 44.283 53.974 9.676 1.00 10.66 111 VAL B CA 1
ATOM 3035 C C . VAL B 1 111 ? 43.487 55.091 9.006 1.00 12.73 111 VAL B C 1
ATOM 3036 O O . VAL B 1 111 ? 42.694 54.823 8.109 1.00 10.30 111 VAL B O 1
ATOM 3040 N N . ASP B 1 112 ? 43.720 56.342 9.422 1.00 11.79 112 ASP B N 1
ATOM 3041 C CA . ASP B 1 112 ? 43.017 57.492 8.856 1.00 12.68 112 ASP B CA 1
ATOM 3042 C C . ASP B 1 112 ? 43.794 58.759 9.157 1.00 10.27 112 ASP B C 1
ATOM 3043 O O . ASP B 1 112 ? 44.102 59.035 10.312 1.00 8.85 112 ASP B O 1
ATOM 3048 N N . ALA B 1 113 ? 44.082 59.534 8.113 1.00 11.52 113 ALA B N 1
ATOM 3049 C CA . ALA B 1 113 ? 44.840 60.776 8.243 1.00 11.25 113 ALA B CA 1
ATOM 3050 C C . ALA B 1 113 ? 44.178 61.845 9.103 1.00 9.99 113 ALA B C 1
ATOM 3051 O O . ALA B 1 113 ? 44.862 62.584 9.817 1.00 9.23 113 ALA B O 1
ATOM 3053 N N . PHE B 1 114 ? 42.852 61.935 9.050 1.00 11.85 114 PHE B N 1
ATOM 3054 C CA . PHE B 1 114 ? 42.183 62.937 9.861 1.00 12.05 114 PHE B CA 1
ATOM 3055 C C . PHE B 1 114 ? 42.392 62.587 11.339 1.00 12.09 114 PHE B C 1
ATOM 3056 O O . PHE B 1 114 ? 42.799 63.450 12.131 1.00 10.95 114 PHE B O 1
ATOM 3064 N N . GLU B 1 115 ? 42.129 61.323 11.686 1.00 9.51 115 GLU B N 1
ATOM 3065 C CA . GLU B 1 115 ? 42.299 60.836 13.048 1.00 8.58 115 GLU B CA 1
ATOM 3066 C C . GLU B 1 115 ? 43.742 61.092 13.529 1.00 9.57 115 GLU B C 1
ATOM 3067 O O . GLU B 1 115 ? 43.954 61.579 14.647 1.00 9.38 115 GLU B O 1
ATOM 3073 N N . GLN B 1 116 ? 44.722 60.769 12.683 1.00 9.54 116 GLN B N 1
ATOM 3074 C CA . GLN B 1 116 ? 46.124 60.968 13.034 1.00 10.95 116 GLN B CA 1
ATOM 3075 C C . GLN B 1 116 ? 46.455 62.468 13.185 1.00 11.48 116 GLN B C 1
ATOM 3076 O O . GLN B 1 116 ? 47.338 62.824 13.946 1.00 9.28 116 GLN B O 1
ATOM 3082 N N . GLY B 1 117 ? 45.737 63.336 12.466 1.00 11.49 117 GLY B N 1
ATOM 3083 C CA . GLY B 1 117 ? 45.965 64.772 12.589 1.00 12.02 117 GLY B CA 1
ATOM 3084 C C . GLY B 1 117 ? 45.483 65.214 13.971 1.00 10.87 117 GLY B C 1
ATOM 3085 O O . GLY B 1 117 ? 46.134 66.011 14.653 1.00 7.58 117 GLY B O 1
ATOM 3086 N N . VAL B 1 118 ? 44.337 64.671 14.381 1.00 9.24 118 VAL B N 1
ATOM 3087 C CA . VAL B 1 118 ? 43.750 64.969 15.686 1.00 10.64 118 VAL B CA 1
ATOM 3088 C C . VAL B 1 118 ? 44.724 64.466 16.764 1.00 11.74 118 VAL B C 1
ATOM 3089 O O . VAL B 1 118 ? 45.021 65.181 17.730 1.00 9.83 118 VAL B O 1
ATOM 3093 N N . ARG B 1 119 ? 45.232 63.249 16.579 1.00 8.13 119 ARG B N 1
ATOM 3094 C CA . ARG B 1 119 ? 46.170 62.663 17.522 1.00 8.35 119 ARG B CA 1
ATOM 3095 C C . ARG B 1 119 ? 47.458 63.471 17.615 1.00 8.97 119 ARG B C 1
ATOM 3096 O O . ARG B 1 119 ? 47.964 63.698 18.712 1.00 11.20 119 ARG B O 1
ATOM 3104 N N . ALA B 1 120 ? 47.938 63.951 16.469 1.00 10.18 120 ALA B N 1
ATOM 3105 C CA . ALA B 1 120 ? 49.160 64.744 16.390 1.00 9.92 120 ALA B CA 1
ATOM 3106 C C . ALA B 1 120 ? 49.002 66.040 17.202 1.00 11.07 120 ALA B C 1
ATOM 3107 O O . ALA B 1 120 ? 49.889 66.402 17.968 1.00 9.83 120 ALA B O 1
ATOM 3109 N N . ILE B 1 121 ? 47.872 66.723 17.045 1.00 10.37 121 ILE B N 1
ATOM 3110 C CA . ILE B 1 121 ? 47.601 67.962 17.777 1.00 9.54 121 ILE B CA 1
ATOM 3111 C C . ILE B 1 121 ? 47.530 67.657 19.278 1.00 11.85 121 ILE B C 1
ATOM 3112 O O . ILE B 1 121 ? 48.154 68.355 20.085 1.00 11.10 121 ILE B O 1
ATOM 3117 N N . LEU B 1 122 ? 46.796 66.605 19.652 1.00 10.27 122 LEU B N 1
ATOM 3118 C CA . LEU B 1 122 ? 46.663 66.233 21.058 1.00 9.96 122 LEU B CA 1
ATOM 3119 C C . LEU B 1 122 ? 47.946 65.698 21.684 1.00 11.44 122 LEU B C 1
ATOM 3120 O O . LEU B 1 122 ? 48.124 65.775 22.902 1.00 12.33 122 LEU B O 1
ATOM 3125 N N . GLY B 1 123 ? 48.845 65.182 20.853 1.00 12.04 123 GLY B N 1
ATOM 3126 C CA . GLY B 1 123 ? 50.094 64.644 21.353 1.00 15.46 123 GLY B CA 1
ATOM 3127 C C . GLY B 1 123 ? 51.170 65.671 21.643 1.00 18.84 123 GLY B C 1
ATOM 3128 O O . GLY B 1 123 ? 52.260 65.311 22.117 1.00 20.02 123 GLY B O 1
ATOM 3129 N N . GLN B 1 124 ? 50.894 66.943 21.369 1.00 20.10 124 GLN B N 1
ATOM 3130 C CA . GLN B 1 124 ? 51.907 67.958 21.626 1.00 24.94 124 GLN B CA 1
ATOM 3131 C C . GLN B 1 124 ? 51.979 68.442 23.072 1.00 25.01 124 GLN B C 1
ATOM 3132 O O . GLN B 1 124 ? 50.966 68.602 23.756 1.00 24.54 124 GLN B O 1
ATOM 3138 N N . LEU B 1 125 ? 53.222 68.617 23.516 1.00 26.65 125 LEU B N 1
ATOM 3139 C CA . LEU B 1 125 ? 53.602 69.079 24.855 1.00 28.71 125 LEU B CA 1
ATOM 3140 C C . LEU B 1 125 ? 53.140 68.195 26.023 1.00 27.09 125 LEU B C 1
ATOM 3141 O O . LEU B 1 125 ? 53.245 68.592 27.193 1.00 23.32 125 LEU B O 1
ATOM 3146 N N . VAL B 1 126 ? 52.642 67.000 25.689 1.00 27.05 126 VAL B N 1
ATOM 3147 C CA . VAL B 1 126 ? 52.165 66.032 26.680 1.00 27.31 126 VAL B CA 1
ATOM 3148 C C . VAL B 1 126 ? 52.791 64.653 26.450 1.00 25.10 126 VAL B C 1
ATOM 3149 O O . VAL B 1 126 ? 53.330 64.378 25.378 1.00 26.60 126 VAL B O 1
ATOM 3153 N N . SER B 1 127 ? 52.738 63.810 27.481 1.00 21.30 127 SER B N 1
ATOM 3154 C CA . SER B 1 127 ? 53.264 62.447 27.433 1.00 17.39 127 SER B CA 1
ATOM 3155 C C . SER B 1 127 ? 52.302 61.547 26.639 1.00 16.77 127 SER B C 1
ATOM 3156 O O . SER B 1 127 ? 51.142 61.911 26.413 1.00 13.91 127 SER B O 1
ATOM 3159 N N . VAL B 1 128 ? 52.796 60.377 26.231 1.00 14.78 128 VAL B N 1
ATOM 3160 C CA . VAL B 1 128 ? 52.020 59.386 25.478 1.00 13.16 128 VAL B CA 1
ATOM 3161 C C . VAL B 1 128 ? 50.764 58.959 26.251 1.00 13.55 128 VAL B C 1
ATOM 3162 O O . VAL B 1 128 ? 49.675 58.920 25.697 1.00 11.53 128 VAL B O 1
ATOM 3166 N N . ALA B 1 129 ? 50.935 58.640 27.534 1.00 13.33 129 ALA B N 1
ATOM 3167 C CA . ALA B 1 129 ? 49.844 58.213 28.401 1.00 14.57 129 ALA B CA 1
ATOM 3168 C C . ALA B 1 129 ? 48.757 59.289 28.528 1.00 15.01 129 ALA B C 1
ATOM 3169 O O . ALA B 1 129 ? 47.571 58.981 28.405 1.00 12.57 129 ALA B O 1
ATOM 3171 N N . MET B 1 130 ? 49.161 60.544 28.754 1.00 14.49 130 MET B N 1
ATOM 3172 C CA . MET B 1 130 ? 48.190 61.635 28.893 1.00 15.59 130 MET B CA 1
ATOM 3173 C C . MET B 1 130 ? 47.496 61.949 27.576 1.00 10.90 130 MET B C 1
ATOM 3174 O O . MET B 1 130 ? 46.292 62.191 27.569 1.00 11.14 130 MET B O 1
ATOM 3179 N N . ALA B 1 131 ? 48.241 61.935 26.471 1.00 10.25 131 ALA B N 1
ATOM 3180 C CA . ALA B 1 131 ? 47.649 62.201 25.156 1.00 9.73 131 ALA B CA 1
ATOM 3181 C C . ALA B 1 131 ? 46.604 61.110 24.825 1.00 11.29 131 ALA B C 1
ATOM 3182 O O . ALA B 1 131 ? 45.545 61.418 24.268 1.00 8.17 131 ALA B O 1
ATOM 3184 N N . ALA B 1 132 ? 46.894 59.850 25.184 1.00 9.30 132 ALA B N 1
ATOM 3185 C CA . ALA B 1 132 ? 45.966 58.742 24.926 1.00 8.68 132 ALA B CA 1
ATOM 3186 C C . ALA B 1 132 ? 44.700 58.893 25.776 1.00 11.67 132 ALA B C 1
ATOM 3187 O O . ALA B 1 132 ? 43.592 58.580 25.312 1.00 10.60 132 ALA B O 1
ATOM 3189 N N . LYS B 1 133 ? 44.868 59.368 27.016 1.00 11.66 133 LYS B N 1
ATOM 3190 C CA . LYS B 1 133 ? 43.745 59.574 27.934 1.00 14.72 133 LYS B CA 1
ATOM 3191 C C . LYS B 1 133 ? 42.857 60.703 27.411 1.00 12.99 133 LYS B C 1
ATOM 3192 O O . LYS B 1 133 ? 41.641 60.585 27.401 1.00 10.71 133 LYS B O 1
ATOM 3198 N N . LEU B 1 134 ? 43.493 61.800 27.003 1.00 12.58 134 LEU B N 1
ATOM 3199 C CA . LEU B 1 134 ? 42.810 62.970 26.460 1.00 11.65 134 LEU B CA 1
ATOM 3200 C C . LEU B 1 134 ? 42.054 62.592 25.182 1.00 12.14 134 LEU B C 1
ATOM 3201 O O . LEU B 1 134 ? 40.883 62.943 25.038 1.00 12.75 134 LEU B O 1
ATOM 3206 N N . THR B 1 135 ? 42.722 61.866 24.280 1.00 8.95 135 THR B N 1
ATOM 3207 C CA . THR B 1 135 ? 42.129 61.428 23.011 1.00 9.60 135 THR B CA 1
ATOM 3208 C C . THR B 1 135 ? 40.933 60.502 23.287 1.00 11.48 135 THR B C 1
ATOM 3209 O O . THR B 1 135 ? 39.943 60.542 22.549 1.00 10.68 135 THR B O 1
ATOM 3213 N N . ALA B 1 136 ? 41.016 59.688 24.349 1.00 9.96 136 ALA B N 1
ATOM 3214 C CA . ALA B 1 136 ? 39.915 58.776 24.716 1.00 10.47 136 ALA B CA 1
ATOM 3215 C C . ALA B 1 136 ? 38.686 59.571 25.136 1.00 11.15 136 ALA B C 1
ATOM 3216 O O . ALA B 1 136 ? 37.553 59.156 24.875 1.00 10.51 136 ALA B O 1
ATOM 3218 N N . ARG B 1 137 ? 38.923 60.697 25.811 1.00 11.33 137 ARG B N 1
ATOM 3219 C CA . ARG B 1 137 ? 37.844 61.587 26.273 1.00 14.23 137 ARG B CA 1
ATOM 3220 C C . ARG B 1 137 ? 37.142 62.226 25.085 1.00 12.33 137 ARG B C 1
ATOM 3221 O O . ARG B 1 137 ? 35.914 62.340 25.077 1.00 12.40 137 ARG B O 1
ATOM 3229 N N . VAL B 1 138 ? 37.930 62.651 24.102 1.00 10.91 138 VAL B N 1
ATOM 3230 C CA . VAL B 1 138 ? 37.389 63.254 22.905 1.00 10.12 138 VAL B CA 1
ATOM 3231 C C . VAL B 1 138 ? 36.550 62.210 22.137 1.00 12.95 138 VAL B C 1
ATOM 3232 O O . VAL B 1 138 ? 35.451 62.527 21.661 1.00 13.42 138 VAL B O 1
ATOM 3236 N N . ALA B 1 139 ? 37.042 60.964 22.070 1.00 11.90 139 ALA B N 1
ATOM 3237 C CA . ALA B 1 139 ? 36.339 59.869 21.383 1.00 11.95 139 ALA B CA 1
ATOM 3238 C C . ALA B 1 139 ? 35.062 59.475 22.134 1.00 12.27 139 ALA B C 1
ATOM 3239 O O . ALA B 1 139 ? 34.035 59.187 21.519 1.00 13.11 139 ALA B O 1
ATOM 3241 N N . GLN B 1 140 ? 35.125 59.481 23.464 1.00 13.77 140 GLN B N 1
ATOM 3242 C CA . GLN B 1 140 ? 33.975 59.134 24.302 1.00 15.04 140 GLN B CA 1
ATOM 3243 C C . GLN B 1 140 ? 32.820 60.110 24.099 1.00 15.88 140 GLN B C 1
ATOM 3244 O O . GLN B 1 140 ? 31.655 59.703 24.073 1.00 15.82 140 GLN B O 1
ATOM 3250 N N . LEU B 1 141 ? 33.149 61.389 23.946 1.00 14.59 141 LEU B N 1
ATOM 3251 C CA . LEU B 1 141 ? 32.134 62.421 23.768 1.00 15.42 141 LEU B CA 1
ATOM 3252 C C . LEU B 1 141 ? 31.636 62.651 22.329 1.00 15.06 141 LEU B C 1
ATOM 3253 O O . LEU B 1 141 ? 30.425 62.827 22.115 1.00 14.34 141 LEU B O 1
ATOM 3258 N N . TYR B 1 142 ? 32.549 62.633 21.354 1.00 13.76 142 TYR B N 1
ATOM 3259 C CA . TYR B 1 142 ? 32.187 62.864 19.945 1.00 11.95 142 TYR B CA 1
ATOM 3260 C C . TYR B 1 142 ? 32.139 61.657 19.010 1.00 12.97 142 TYR B C 1
ATOM 3261 O O . TYR B 1 142 ? 31.731 61.795 17.858 1.00 14.31 142 TYR B O 1
ATOM 3270 N N . GLY B 1 143 ? 32.567 60.488 19.487 1.00 15.19 143 GLY B N 1
ATOM 3271 C CA . GLY B 1 143 ? 32.557 59.297 18.653 1.00 14.44 143 GLY B CA 1
ATOM 3272 C C . GLY B 1 143 ? 31.270 58.511 18.761 1.00 18.19 143 GLY B C 1
ATOM 3273 O O . GLY B 1 143 ? 30.500 58.722 19.697 1.00 18.58 143 GLY B O 1
ATOM 3274 N N . GLU B 1 144 ? 31.015 57.609 17.813 1.00 19.88 144 GLU B N 1
ATOM 3275 C CA . GLU B 1 144 ? 29.795 56.813 17.884 1.00 21.78 144 GLU B CA 1
ATOM 3276 C C . GLU B 1 144 ? 30.049 55.341 18.116 1.00 19.64 144 GLU B C 1
ATOM 3277 O O . GLU B 1 144 ? 30.911 54.739 17.475 1.00 17.57 144 GLU B O 1
ATOM 3283 N N . ARG B 1 145 ? 29.293 54.777 19.056 1.00 20.73 145 ARG B N 1
ATOM 3284 C CA . ARG B 1 145 ? 29.398 53.366 19.412 1.00 20.22 145 ARG B CA 1
ATOM 3285 C C . ARG B 1 145 ? 28.902 52.474 18.276 1.00 19.02 145 ARG B C 1
ATOM 3286 O O . ARG B 1 145 ? 27.991 52.840 17.528 1.00 17.46 145 ARG B O 1
ATOM 3294 N N . LEU B 1 146 ? 29.519 51.310 18.137 1.00 15.97 146 LEU B N 1
ATOM 3295 C CA . LEU B 1 146 ? 29.098 50.372 17.114 1.00 15.73 146 LEU B CA 1
ATOM 3296 C C . LEU B 1 146 ? 27.899 49.664 17.730 1.00 15.59 146 LEU B C 1
ATOM 3297 O O . LEU B 1 146 ? 27.911 49.348 18.919 1.00 14.78 146 LEU B O 1
ATOM 3302 N N . ASP B 1 147 ? 26.859 49.437 16.933 1.00 18.63 147 ASP B N 1
ATOM 3303 C CA . ASP B 1 147 ? 25.647 48.759 17.418 1.00 21.77 147 ASP B CA 1
ATOM 3304 C C . ASP B 1 147 ? 25.874 47.271 17.625 1.00 20.96 147 ASP B C 1
ATOM 3305 O O . ASP B 1 147 ? 25.375 46.693 18.590 1.00 22.46 147 ASP B O 1
ATOM 3310 N N . ASP B 1 148 ? 26.624 46.663 16.705 1.00 21.62 148 ASP B N 1
ATOM 3311 C CA . ASP B 1 148 ? 26.928 45.237 16.752 1.00 22.40 148 ASP B CA 1
ATOM 3312 C C . ASP B 1 148 ? 28.026 44.851 17.741 1.00 22.62 148 ASP B C 1
ATOM 3313 O O . ASP B 1 148 ? 28.078 43.715 18.206 1.00 22.17 148 ASP B O 1
ATOM 3318 N N . PHE B 1 149 ? 28.896 45.801 18.067 1.00 21.42 149 PHE B N 1
ATOM 3319 C CA . PHE B 1 149 ? 29.986 45.569 19.015 1.00 21.12 149 PHE B CA 1
ATOM 3320 C C . PHE B 1 149 ? 30.043 46.826 19.881 1.00 20.93 149 PHE B C 1
ATOM 3321 O O . PHE B 1 149 ? 30.967 47.642 19.759 1.00 19.49 149 PHE B O 1
ATOM 3329 N N . PRO B 1 150 ? 29.046 46.983 20.784 1.00 21.75 150 PRO B N 1
ATOM 3330 C CA . PRO B 1 150 ? 28.907 48.118 21.705 1.00 22.15 150 PRO B CA 1
ATOM 3331 C C . PRO B 1 150 ? 30.080 48.487 22.609 1.00 23.32 150 PRO B C 1
ATOM 3332 O O . PRO B 1 150 ? 30.109 49.605 23.126 1.00 26.16 150 PRO B O 1
ATOM 3336 N N . GLU B 1 151 ? 31.038 47.578 22.793 1.00 20.77 151 GLU B N 1
ATOM 3337 C CA . GLU B 1 151 ? 32.193 47.863 23.637 1.00 23.10 151 GLU B CA 1
ATOM 3338 C C . GLU B 1 151 ? 33.154 48.817 22.898 1.00 22.27 151 GLU B C 1
ATOM 3339 O O . GLU B 1 151 ? 34.033 49.431 23.518 1.00 21.70 151 GLU B O 1
ATOM 3345 N N . TYR B 1 152 ? 32.949 48.948 21.582 1.00 17.04 152 TYR B N 1
ATOM 3346 C CA . TYR B 1 152 ? 33.757 49.815 20.724 1.00 14.82 152 TYR B CA 1
ATOM 3347 C C . TYR B 1 152 ? 33.058 51.094 20.292 1.00 16.03 152 TYR B C 1
ATOM 3348 O O . TYR B 1 152 ? 31.857 51.107 20.017 1.00 15.90 152 TYR B O 1
ATOM 3357 N N . ILE B 1 153 ? 33.842 52.164 20.210 1.00 14.96 153 ILE B N 1
ATOM 3358 C CA . ILE B 1 153 ? 33.371 53.482 19.786 1.00 14.07 153 ILE B CA 1
ATOM 3359 C C . ILE B 1 153 ? 34.269 53.850 18.601 1.00 13.84 153 ILE B C 1
ATOM 3360 O O . ILE B 1 153 ? 35.479 53.570 18.612 1.00 15.24 153 ILE B O 1
ATOM 3365 N N . CYS B 1 154 ? 33.683 54.430 17.560 1.00 12.21 154 CYS B N 1
ATOM 3366 C CA . CYS B 1 154 ? 34.460 54.849 16.396 1.00 11.94 154 CYS B CA 1
ATOM 3367 C C . CYS B 1 154 ? 35.060 56.201 16.706 1.00 11.77 154 CYS B C 1
ATOM 3368 O O . CYS B 1 154 ? 34.441 57.010 17.408 1.00 11.15 154 CYS B O 1
ATOM 3371 N N . PHE B 1 155 ? 36.245 56.458 16.164 1.00 9.36 155 PHE B N 1
ATOM 3372 C CA . PHE B 1 155 ? 36.908 57.739 16.378 1.00 11.35 155 PHE B CA 1
ATOM 3373 C C . PHE B 1 155 ? 35.974 58.824 15.820 1.00 11.75 155 PHE B C 1
ATOM 3374 O O . PHE B 1 155 ? 35.266 58.588 14.828 1.00 11.39 155 PHE B O 1
ATOM 3382 N N . PRO B 1 156 ? 35.928 60.010 16.461 1.00 12.23 156 PRO B N 1
ATOM 3383 C CA . PRO B 1 156 ? 35.057 61.094 15.981 1.00 12.80 156 PRO B CA 1
ATOM 3384 C C . PRO B 1 156 ? 35.205 61.442 14.493 1.00 13.49 156 PRO B C 1
ATOM 3385 O O . PRO B 1 156 ? 36.324 61.490 13.949 1.00 11.77 156 PRO B O 1
ATOM 3389 N N . THR B 1 157 ? 34.064 61.653 13.836 1.00 14.61 157 THR B N 1
ATOM 3390 C CA . THR B 1 157 ? 34.040 62.012 12.405 1.00 13.63 157 THR B CA 1
ATOM 3391 C C . THR B 1 157 ? 34.411 63.491 12.300 1.00 11.56 157 THR B C 1
ATOM 3392 O O . THR B 1 157 ? 34.246 64.245 13.269 1.00 12.52 157 THR B O 1
ATOM 3396 N N . PRO B 1 158 ? 34.934 63.929 11.145 1.00 13.37 158 PRO B N 1
ATOM 3397 C CA . PRO B 1 158 ? 35.287 65.346 11.028 1.00 11.41 158 PRO B CA 1
ATOM 3398 C C . PRO B 1 158 ? 34.034 66.242 11.130 1.00 14.35 158 PRO B C 1
ATOM 3399 O O . PRO B 1 158 ? 34.149 67.413 11.495 1.00 12.87 158 PRO B O 1
ATOM 3403 N N . GLN B 1 159 ? 32.850 65.678 10.846 1.00 12.46 159 GLN B N 1
ATOM 3404 C CA . GLN B 1 159 ? 31.586 66.421 10.939 1.00 16.49 159 GLN B CA 1
ATOM 3405 C C . GLN B 1 159 ? 31.282 66.759 12.411 1.00 17.34 159 GLN B C 1
ATOM 3406 O O . GLN B 1 159 ? 30.835 67.870 12.716 1.00 16.54 159 GLN B O 1
ATOM 3412 N N . ARG B 1 160 ? 31.504 65.785 13.307 1.00 14.15 160 ARG B N 1
ATOM 3413 C CA . ARG B 1 160 ? 31.268 65.969 14.739 1.00 13.09 160 ARG B CA 1
ATOM 3414 C C . ARG B 1 160 ? 32.248 66.950 15.366 1.00 12.23 160 ARG B C 1
ATOM 3415 O O . ARG B 1 160 ? 31.846 67.800 16.155 1.00 13.73 160 ARG B O 1
ATOM 3423 N N . LEU B 1 161 ? 33.530 66.834 15.025 1.00 12.61 161 LEU B N 1
ATOM 3424 C CA . LEU B 1 161 ? 34.534 67.731 15.585 1.00 13.66 161 LEU B CA 1
ATOM 3425 C C . LEU B 1 161 ? 34.499 69.134 15.006 1.00 13.67 161 LEU B C 1
ATOM 3426 O O . LEU B 1 161 ? 34.877 70.093 15.682 1.00 13.13 161 LEU B O 1
ATOM 3431 N N . ALA B 1 162 ? 34.050 69.255 13.756 1.00 15.42 162 ALA B N 1
ATOM 3432 C CA . ALA B 1 162 ? 33.942 70.560 13.098 1.00 15.16 162 ALA B CA 1
ATOM 3433 C C . ALA B 1 162 ? 32.823 71.377 13.746 1.00 14.31 162 ALA B C 1
ATOM 3434 O O . ALA B 1 162 ? 32.881 72.601 13.762 1.00 15.06 162 ALA B O 1
ATOM 3436 N N . ALA B 1 163 ? 31.816 70.683 14.275 1.00 14.07 163 ALA B N 1
ATOM 3437 C CA . ALA B 1 163 ? 30.661 71.302 14.919 1.00 14.48 163 ALA B CA 1
ATOM 3438 C C . ALA B 1 163 ? 30.835 71.495 16.410 1.00 16.08 163 ALA B C 1
ATOM 3439 O O . ALA B 1 163 ? 29.972 72.097 17.059 1.00 15.61 163 ALA B O 1
ATOM 3441 N N . ALA B 1 164 ? 31.941 70.984 16.949 1.00 15.88 164 ALA B N 1
ATOM 3442 C CA . ALA B 1 164 ? 32.230 71.076 18.383 1.00 17.11 164 ALA B CA 1
ATOM 3443 C C . ALA B 1 164 ? 32.509 72.473 18.935 1.00 16.15 164 ALA B C 1
ATOM 3444 O O . ALA B 1 164 ? 33.080 73.332 18.262 1.00 15.52 164 ALA B O 1
ATOM 3446 N N . ASP B 1 165 ? 32.092 72.675 20.178 1.00 14.33 165 ASP B N 1
ATOM 3447 C CA . ASP B 1 165 ? 32.294 73.933 20.885 1.00 13.86 165 ASP B CA 1
ATOM 3448 C C . ASP B 1 165 ? 33.765 73.942 21.343 1.00 12.61 165 ASP B C 1
ATOM 3449 O O . ASP B 1 165 ? 34.202 73.026 22.040 1.00 11.63 165 ASP B O 1
ATOM 3454 N N . PRO B 1 166 ? 34.546 74.972 20.953 1.00 13.10 166 PRO B N 1
ATOM 3455 C CA . PRO B 1 166 ? 35.958 75.057 21.351 1.00 13.00 166 PRO B CA 1
ATOM 3456 C C . PRO B 1 166 ? 36.078 74.954 22.876 1.00 11.62 166 PRO B C 1
ATOM 3457 O O . PRO B 1 166 ? 37.028 74.374 23.398 1.00 11.78 166 PRO B O 1
ATOM 3461 N N . GLN B 1 167 ? 35.096 75.509 23.581 1.00 10.93 167 GLN B N 1
ATOM 3462 C CA . GLN B 1 167 ? 35.081 75.482 25.049 1.00 11.66 167 GLN B CA 1
ATOM 3463 C C . GLN B 1 167 ? 34.896 74.083 25.630 1.00 9.60 167 GLN B C 1
ATOM 3464 O O . GLN B 1 167 ? 35.414 73.788 26.706 1.00 8.17 167 GLN B O 1
ATOM 3470 N N . ALA B 1 168 ? 34.145 73.240 24.919 1.00 8.91 168 ALA B N 1
ATOM 3471 C CA . ALA B 1 168 ? 33.898 71.862 25.338 1.00 9.71 168 ALA B CA 1
ATOM 3472 C C . ALA B 1 168 ? 35.208 71.075 25.221 1.00 11.80 168 ALA B C 1
ATOM 3473 O O . ALA B 1 168 ? 35.637 70.430 26.184 1.00 13.30 168 ALA B O 1
ATOM 3475 N N . LEU B 1 169 ? 35.854 71.156 24.052 1.00 11.64 169 LEU B N 1
ATOM 3476 C CA . LEU B 1 169 ? 37.122 70.463 23.811 1.00 9.06 169 LEU B CA 1
ATOM 3477 C C . LEU B 1 169 ? 38.163 70.950 24.813 1.00 11.68 169 LEU B C 1
ATOM 3478 O O . LEU B 1 169 ? 38.866 70.145 25.422 1.00 9.21 169 LEU B O 1
ATOM 3483 N N . LYS B 1 170 ? 38.243 72.268 25.008 1.00 12.75 170 LYS B N 1
ATOM 3484 C CA . LYS B 1 170 ? 39.194 72.852 25.970 1.00 12.48 170 LYS B CA 1
ATOM 3485 C C . LYS B 1 170 ? 38.994 72.260 27.376 1.00 12.76 170 LYS B C 1
ATOM 3486 O O . LYS B 1 170 ? 39.956 71.901 28.062 1.00 13.41 170 LYS B O 1
ATOM 3492 N N . ALA B 1 171 ? 37.731 72.155 27.780 1.00 11.97 171 ALA B N 1
ATOM 3493 C CA . ALA B 1 171 ? 37.350 71.629 29.085 1.00 12.59 171 ALA B CA 1
ATOM 3494 C C . ALA B 1 171 ? 37.723 70.170 29.320 1.00 12.88 171 ALA B C 1
ATOM 3495 O O . ALA B 1 171 ? 37.804 69.725 30.473 1.00 13.44 171 ALA B O 1
ATOM 3497 N N . LEU B 1 172 ? 37.932 69.421 28.237 1.00 12.83 172 LEU B N 1
ATOM 3498 C CA . LEU B 1 172 ? 38.315 68.014 28.356 1.00 12.10 172 LEU B CA 1
ATOM 3499 C C . LEU B 1 172 ? 39.796 67.875 28.741 1.00 11.42 172 LEU B C 1
ATOM 3500 O O . LEU B 1 172 ? 40.245 66.788 29.095 1.00 11.95 172 LEU B O 1
ATOM 3505 N N . GLY B 1 173 ? 40.546 68.972 28.637 1.00 11.85 173 GLY B N 1
ATOM 3506 C CA . GLY B 1 173 ? 41.949 68.955 29.006 1.00 10.35 173 GLY B CA 1
ATOM 3507 C C . GLY B 1 173 ? 42.993 69.429 28.014 1.00 10.89 173 GLY B C 1
ATOM 3508 O O . GLY B 1 173 ? 44.047 68.799 27.911 1.00 12.11 173 GLY B O 1
ATOM 3509 N N . MET B 1 174 ? 42.736 70.541 27.322 1.00 11.07 174 MET B N 1
ATOM 3510 C CA . MET B 1 174 ? 43.680 71.099 26.334 1.00 10.42 174 MET B CA 1
ATOM 3511 C C . MET B 1 174 ? 43.491 72.611 26.257 1.00 10.41 174 MET B C 1
ATOM 3512 O O . MET B 1 174 ? 42.462 73.130 26.676 1.00 10.99 174 MET B O 1
ATOM 3517 N N . PRO B 1 175 ? 44.514 73.347 25.790 1.00 14.01 175 PRO B N 1
ATOM 3518 C CA . PRO B 1 175 ? 44.421 74.810 25.669 1.00 15.85 175 PRO B CA 1
ATOM 3519 C C . PRO B 1 175 ? 43.425 75.149 24.549 1.00 16.69 175 PRO B C 1
ATOM 3520 O O . PRO B 1 175 ? 43.283 74.375 23.593 1.00 17.38 175 PRO B O 1
ATOM 3524 N N . LEU B 1 176 ? 42.764 76.301 24.653 1.00 16.03 176 LEU B N 1
ATOM 3525 C CA . LEU B 1 176 ? 41.797 76.745 23.652 1.00 17.15 176 LEU B CA 1
ATOM 3526 C C . LEU B 1 176 ? 42.377 76.668 22.227 1.00 16.54 176 LEU B C 1
ATOM 3527 O O . LEU B 1 176 ? 41.705 76.242 21.295 1.00 15.61 176 LEU B O 1
ATOM 3532 N N . LYS B 1 177 ? 43.635 77.064 22.079 1.00 18.58 177 LYS B N 1
ATOM 3533 C CA . LYS B 1 177 ? 44.326 77.034 20.795 1.00 19.20 177 LYS B CA 1
ATOM 3534 C C . LYS B 1 177 ? 44.327 75.614 20.175 1.00 18.35 177 LYS B C 1
ATOM 3535 O O . LYS B 1 177 ? 44.188 75.483 18.956 1.00 20.03 177 LYS B O 1
ATOM 3541 N N . ARG B 1 178 ? 44.464 74.565 20.995 1.00 15.33 178 ARG B N 1
ATOM 3542 C CA . ARG B 1 178 ? 44.461 73.191 20.478 1.00 14.44 178 ARG B CA 1
ATOM 3543 C C . ARG B 1 178 ? 43.064 72.779 20.061 1.00 13.58 178 ARG B C 1
ATOM 3544 O O . ARG B 1 178 ? 42.905 72.087 19.060 1.00 12.56 178 ARG B O 1
ATOM 3552 N N . ALA B 1 179 ? 42.059 73.195 20.833 1.00 12.28 179 ALA B N 1
ATOM 3553 C CA . ALA B 1 179 ? 40.669 72.873 20.509 1.00 11.99 179 ALA B CA 1
ATOM 3554 C C . ALA B 1 179 ? 40.367 73.512 19.175 1.00 11.36 179 ALA B C 1
ATOM 3555 O O . ALA B 1 179 ? 39.810 72.871 18.300 1.00 10.39 179 ALA B O 1
ATOM 3557 N N . GLU B 1 180 ? 40.744 74.781 19.036 1.00 13.85 180 GLU B N 1
ATOM 3558 C CA . GLU B 1 180 ? 40.530 75.524 17.797 1.00 15.42 180 GLU B CA 1
ATOM 3559 C C . GLU B 1 180 ? 41.267 74.867 16.625 1.00 15.18 180 GLU B C 1
ATOM 3560 O O . GLU B 1 180 ? 40.767 74.879 15.497 1.00 15.11 180 GLU B O 1
ATOM 3566 N N . ALA B 1 181 ? 42.436 74.282 16.900 1.00 12.91 181 ALA B N 1
ATOM 3567 C CA . ALA B 1 181 ? 43.219 73.607 15.876 1.00 12.14 181 ALA B CA 1
ATOM 3568 C C . ALA B 1 181 ? 42.513 72.332 15.418 1.00 12.92 181 ALA B C 1
ATOM 3569 O O . ALA B 1 181 ? 42.534 72.034 14.224 1.00 12.15 181 ALA B O 1
ATOM 3571 N N . LEU B 1 182 ? 41.895 71.591 16.350 1.00 11.33 182 LEU B N 1
ATOM 3572 C CA . LEU B 1 182 ? 41.169 70.350 16.023 1.00 12.76 182 LEU B CA 1
ATOM 3573 C C . LEU B 1 182 ? 39.976 70.640 15.133 1.00 13.25 182 LEU B C 1
ATOM 3574 O O . LEU B 1 182 ? 39.697 69.902 14.180 1.00 11.32 182 LEU B O 1
ATOM 3579 N N . ILE B 1 183 ? 39.259 71.706 15.479 1.00 13.87 183 ILE B N 1
ATOM 3580 C CA . ILE B 1 183 ? 38.085 72.131 14.726 1.00 14.65 183 ILE B CA 1
ATOM 3581 C C . ILE B 1 183 ? 38.519 72.558 13.307 1.00 15.73 183 ILE B C 1
ATOM 3582 O O . ILE B 1 183 ? 37.875 72.190 12.317 1.00 15.11 183 ILE B O 1
ATOM 3587 N N . HIS B 1 184 ? 39.621 73.300 13.213 1.00 15.82 184 HIS B N 1
ATOM 3588 C CA . HIS B 1 184 ? 40.122 73.747 11.918 1.00 19.53 184 HIS B CA 1
ATOM 3589 C C . HIS B 1 184 ? 40.543 72.542 11.067 1.00 18.92 184 HIS B C 1
ATOM 3590 O O . HIS B 1 184 ? 40.281 72.500 9.859 1.00 17.35 184 HIS B O 1
ATOM 3597 N N . LEU B 1 185 ? 41.177 71.558 11.709 1.00 18.83 185 LEU B N 1
ATOM 3598 C CA . LEU B 1 185 ? 41.634 70.343 11.030 1.00 17.28 185 LEU B CA 1
ATOM 3599 C C . LEU B 1 185 ? 40.420 69.525 10.550 1.00 18.18 185 LEU B C 1
ATOM 3600 O O . LEU B 1 185 ? 40.474 68.864 9.509 1.00 18.02 185 LEU B O 1
ATOM 3605 N N . ALA B 1 186 ? 39.338 69.571 11.328 1.00 16.84 186 ALA B N 1
ATOM 3606 C CA . ALA B 1 186 ? 38.094 68.870 11.010 1.00 16.38 186 ALA B CA 1
ATOM 3607 C C . ALA B 1 186 ? 37.479 69.463 9.730 1.00 16.80 186 ALA B C 1
ATOM 3608 O O . ALA B 1 186 ? 37.079 68.726 8.819 1.00 13.84 186 ALA B O 1
ATOM 3610 N N . ASN B 1 187 ? 37.437 70.794 9.654 1.00 14.13 187 ASN B N 1
ATOM 3611 C CA . ASN B 1 187 ? 36.887 71.468 8.481 1.00 15.71 187 ASN B CA 1
ATOM 3612 C C . ASN B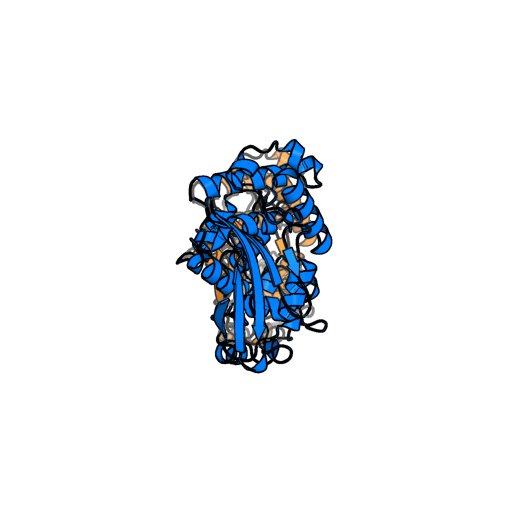 1 187 ? 37.708 71.185 7.246 1.00 14.26 187 ASN B C 1
ATOM 3613 O O . ASN B 1 187 ? 37.148 71.060 6.165 1.00 14.21 187 ASN B O 1
ATOM 3618 N N . ALA B 1 188 ? 39.027 71.071 7.420 1.00 11.66 188 ALA B N 1
ATOM 3619 C CA . ALA B 1 188 ? 39.946 70.791 6.323 1.00 12.91 188 ALA B CA 1
ATOM 3620 C C . ALA B 1 188 ? 39.648 69.419 5.735 1.00 14.96 188 ALA B C 1
ATOM 3621 O O . ALA B 1 188 ? 39.597 69.271 4.518 1.00 13.88 188 ALA B O 1
ATOM 3623 N N . ALA B 1 189 ? 39.431 68.429 6.602 1.00 13.93 189 ALA B N 1
ATOM 3624 C CA . ALA B 1 189 ? 39.119 67.071 6.162 1.00 14.07 189 ALA B CA 1
ATOM 3625 C C . ALA B 1 189 ? 37.798 67.052 5.400 1.00 15.40 189 ALA B C 1
ATOM 3626 O O . ALA B 1 189 ? 37.649 66.277 4.453 1.00 18.16 189 ALA B O 1
ATOM 3628 N N . LEU B 1 190 ? 36.848 67.900 5.812 1.00 14.33 190 LEU B N 1
ATOM 3629 C CA . LEU B 1 190 ? 35.543 67.987 5.149 1.00 14.79 190 LEU B CA 1
ATOM 3630 C C . LEU B 1 190 ? 35.664 68.571 3.733 1.00 14.47 190 LEU B C 1
ATOM 3631 O O . LEU B 1 190 ? 35.078 68.051 2.796 1.00 15.22 190 LEU B O 1
ATOM 3636 N N . GLU B 1 191 ? 36.443 69.628 3.555 1.00 17.04 191 GLU B N 1
ATOM 3637 C CA . GLU B 1 191 ? 36.569 70.193 2.213 1.00 21.12 191 GLU B CA 1
ATOM 3638 C C . GLU B 1 191 ? 37.721 69.661 1.380 1.00 20.42 191 GLU B C 1
ATOM 3639 O O . GLU B 1 191 ? 38.026 70.185 0.303 1.00 22.56 191 GLU B O 1
ATOM 3645 N N . GLY B 1 192 ? 38.345 68.607 1.891 1.00 17.90 192 GLY B N 1
ATOM 3646 C CA . GLY B 1 192 ? 39.449 67.962 1.211 1.00 17.33 192 GLY B CA 1
ATOM 3647 C C . GLY B 1 192 ? 40.796 68.652 1.143 1.00 16.52 192 GLY B C 1
ATOM 3648 O O . GLY B 1 192 ? 41.636 68.238 0.339 1.00 20.04 192 GLY B O 1
ATOM 3649 N N . THR B 1 193 ? 41.024 69.676 1.966 1.00 15.82 193 THR B N 1
ATOM 3650 C CA . THR B 1 193 ? 42.311 70.370 1.937 1.00 16.55 193 THR B CA 1
ATOM 3651 C C . THR B 1 193 ? 43.371 69.674 2.781 1.00 15.76 193 THR B C 1
ATOM 3652 O O . THR B 1 193 ? 44.547 70.021 2.702 1.00 16.27 193 THR B O 1
ATOM 3656 N N . LEU B 1 194 ? 42.967 68.704 3.599 1.00 14.87 194 LEU B N 1
ATOM 3657 C CA . LEU B 1 194 ? 43.948 67.973 4.417 1.00 15.62 194 LEU B CA 1
ATOM 3658 C C . LEU B 1 194 ? 44.355 66.727 3.619 1.00 14.65 194 LEU B C 1
ATOM 3659 O O . LEU B 1 194 ? 43.532 65.831 3.429 1.00 15.80 194 LEU B O 1
ATOM 3664 N N . PRO B 1 195 ? 45.617 66.659 3.129 1.00 14.88 195 PRO B N 1
ATOM 3665 C CA . PRO B 1 195 ? 46.064 65.489 2.355 1.00 14.44 195 PRO B CA 1
ATOM 3666 C C . PRO B 1 195 ? 45.869 64.204 3.164 1.00 16.71 195 PRO B C 1
ATOM 3667 O O . PRO B 1 195 ? 46.449 64.045 4.242 1.00 16.93 195 PRO B O 1
ATOM 3671 N N . MET B 1 196 ? 45.019 63.311 2.660 1.00 17.48 196 MET B N 1
ATOM 3672 C CA . MET B 1 196 ? 44.730 62.047 3.343 1.00 20.12 196 MET B CA 1
ATOM 3673 C C . MET B 1 196 ? 45.716 60.942 3.011 1.00 21.17 196 MET B C 1
ATOM 3674 O O . MET B 1 196 ? 45.739 59.893 3.657 1.00 23.42 196 MET B O 1
ATOM 3679 N N . THR B 1 197 ? 46.523 61.197 1.993 1.00 22.61 197 THR B N 1
ATOM 3680 C CA . THR B 1 197 ? 47.532 60.270 1.522 1.00 23.04 197 THR B CA 1
ATOM 3681 C C . THR B 1 197 ? 48.775 61.128 1.356 1.00 20.40 197 THR B C 1
ATOM 3682 O O . THR B 1 197 ? 48.668 62.340 1.144 1.00 19.51 197 THR B O 1
ATOM 3686 N N . ILE B 1 198 ? 49.951 60.507 1.455 1.00 20.67 198 ILE B N 1
ATOM 3687 C CA . ILE B 1 198 ? 51.199 61.244 1.320 1.00 18.35 198 ILE B CA 1
ATOM 3688 C C . ILE B 1 198 ? 51.297 61.995 -0.002 1.00 19.66 198 ILE B C 1
ATOM 3689 O O . ILE B 1 198 ? 51.184 61.405 -1.086 1.00 19.81 198 ILE B O 1
ATOM 3694 N N . PRO B 1 199 ? 51.423 63.328 0.071 1.00 19.57 199 PRO B N 1
ATOM 3695 C CA . PRO B 1 199 ? 51.531 64.123 -1.150 1.00 21.07 199 PRO B CA 1
ATOM 3696 C C . PRO B 1 199 ? 52.887 63.910 -1.819 1.00 21.53 199 PRO B C 1
ATOM 3697 O O . PRO B 1 199 ? 53.844 63.450 -1.179 1.00 21.25 199 PRO B O 1
ATOM 3701 N N . GLY B 1 200 ? 52.949 64.226 -3.111 1.00 21.68 200 GLY B N 1
ATOM 3702 C CA . GLY B 1 200 ? 54.179 64.082 -3.872 1.00 23.76 200 GLY B CA 1
ATOM 3703 C C . GLY B 1 200 ? 55.304 64.972 -3.365 1.00 23.05 200 GLY B C 1
ATOM 3704 O O . GLY B 1 200 ? 56.482 64.711 -3.618 1.00 23.59 200 GLY B O 1
ATOM 3705 N N . ASP B 1 201 ? 54.948 66.030 -2.648 1.00 23.63 201 ASP B N 1
ATOM 3706 C CA . ASP B 1 201 ? 55.954 66.924 -2.108 1.00 25.52 201 ASP B CA 1
ATOM 3707 C C . ASP B 1 201 ? 55.643 67.129 -0.632 1.00 25.86 201 ASP B C 1
ATOM 3708 O O . ASP B 1 201 ? 54.859 68.014 -0.272 1.00 26.50 201 ASP B O 1
ATOM 3713 N N . VAL B 1 202 ? 56.273 66.311 0.213 1.00 25.52 202 VAL B N 1
ATOM 3714 C CA . VAL B 1 202 ? 56.078 66.359 1.671 1.00 26.47 202 VAL B CA 1
ATOM 3715 C C . VAL B 1 202 ? 56.411 67.697 2.353 1.00 28.16 202 VAL B C 1
ATOM 3716 O O . VAL B 1 202 ? 55.588 68.211 3.121 1.00 26.51 202 VAL B O 1
ATOM 3720 N N . GLU B 1 203 ? 57.600 68.248 2.084 1.00 29.76 203 GLU B N 1
ATOM 3721 C CA . GLU B 1 203 ? 58.020 69.525 2.676 1.00 31.63 203 GLU B CA 1
ATOM 3722 C C . GLU B 1 203 ? 57.059 70.670 2.361 1.00 31.28 203 GLU B C 1
ATOM 3723 O O . GLU B 1 203 ? 56.755 71.494 3.224 1.00 29.71 203 GLU B O 1
ATOM 3729 N N . GLN B 1 204 ? 56.579 70.688 1.120 1.00 31.86 204 GLN B N 1
ATOM 3730 C CA . GLN B 1 204 ? 55.642 71.698 0.633 1.00 30.13 204 GLN B CA 1
ATOM 3731 C C . GLN B 1 204 ? 54.302 71.560 1.365 1.00 28.12 204 GLN B C 1
ATOM 3732 O O . GLN B 1 204 ? 53.657 72.553 1.722 1.00 26.82 204 GLN B O 1
ATOM 3738 N N . ALA B 1 205 ? 53.885 70.316 1.582 1.00 25.24 205 ALA B N 1
ATOM 3739 C CA . ALA B 1 205 ? 52.633 70.052 2.268 1.00 24.01 205 ALA B CA 1
ATOM 3740 C C . ALA B 1 205 ? 52.727 70.372 3.768 1.00 22.32 205 ALA B C 1
ATOM 3741 O O . ALA B 1 205 ? 51.754 70.829 4.359 1.00 21.89 205 ALA B O 1
ATOM 3743 N N . MET B 1 206 ? 53.888 70.138 4.382 1.00 24.61 206 MET B N 1
ATOM 3744 C CA . MET B 1 206 ? 54.053 70.436 5.802 1.00 26.99 206 MET B CA 1
ATOM 3745 C C . MET B 1 206 ? 54.054 71.945 6.005 1.00 28.96 206 MET B C 1
ATOM 3746 O O . MET B 1 206 ? 53.518 72.425 7.010 1.00 29.64 206 MET B O 1
ATOM 3751 N N . LYS B 1 207 ? 54.649 72.683 5.058 1.00 29.22 207 LYS B N 1
ATOM 3752 C CA . LYS B 1 207 ? 54.693 74.151 5.121 1.00 30.59 207 LYS B CA 1
ATOM 3753 C C . LYS B 1 207 ? 53.260 74.668 5.210 1.00 28.50 207 LYS B C 1
ATOM 3754 O O . LYS B 1 207 ? 52.945 75.504 6.061 1.00 29.01 207 LYS B O 1
ATOM 3760 N N . THR B 1 208 ? 52.402 74.135 4.334 1.00 28.47 208 THR B N 1
ATOM 3761 C CA . THR B 1 208 ? 50.979 74.487 4.269 1.00 28.96 208 THR B CA 1
ATOM 3762 C C . THR B 1 208 ? 50.306 74.171 5.612 1.00 29.17 208 THR B C 1
ATOM 3763 O O . THR B 1 208 ? 49.568 74.996 6.147 1.00 29.78 208 THR B O 1
ATOM 3767 N N . LEU B 1 209 ? 50.586 72.987 6.155 1.00 29.10 209 LEU B N 1
ATOM 3768 C CA . LEU B 1 209 ? 50.025 72.554 7.436 1.00 30.46 209 LEU B CA 1
ATOM 3769 C C . LEU B 1 209 ? 50.328 73.481 8.600 1.00 30.21 209 LEU B C 1
ATOM 3770 O O . LEU B 1 209 ? 49.463 73.693 9.450 1.00 29.34 209 LEU B O 1
ATOM 3775 N N . GLN B 1 210 ? 51.560 73.997 8.652 1.00 31.46 210 GLN B N 1
ATOM 3776 C CA . GLN B 1 210 ? 51.993 74.911 9.717 1.00 34.19 210 GLN B CA 1
ATOM 3777 C C . GLN B 1 210 ? 51.320 76.285 9.643 1.00 36.00 210 GLN B C 1
ATOM 3778 O O . GLN B 1 210 ? 51.373 77.060 10.607 1.00 37.32 210 GLN B O 1
ATOM 3784 N N . THR B 1 211 ? 50.712 76.578 8.489 1.00 37.64 211 THR B N 1
ATOM 3785 C CA . THR B 1 211 ? 49.994 77.830 8.242 1.00 39.59 211 THR B CA 1
ATOM 3786 C C . THR B 1 211 ? 48.589 77.727 8.902 1.00 41.08 211 THR B C 1
ATOM 3787 O O . THR B 1 211 ? 47.849 78.721 8.997 1.00 41.41 211 THR B O 1
ATOM 3791 N N . PHE B 1 212 ? 48.235 76.516 9.351 1.00 40.21 212 PHE B N 1
ATOM 3792 C CA . PHE B 1 212 ? 46.962 76.257 10.031 1.00 39.74 212 PHE B CA 1
ATOM 3793 C C . PHE B 1 212 ? 47.148 76.757 11.463 1.00 39.30 212 PHE B C 1
ATOM 3794 O O . PHE B 1 212 ? 48.237 76.617 12.047 1.00 40.19 212 PHE B O 1
ATOM 3802 N N . PRO B 1 213 ? 46.094 77.346 12.054 1.00 39.21 213 PRO B N 1
ATOM 3803 C CA . PRO B 1 213 ? 46.195 77.854 13.426 1.00 37.91 213 PRO B CA 1
ATOM 3804 C C . PRO B 1 213 ? 46.403 76.738 14.446 1.00 35.92 213 PRO B C 1
ATOM 3805 O O . PRO B 1 213 ? 45.618 75.789 14.507 1.00 36.03 213 PRO B O 1
ATOM 3809 N N . GLY B 1 214 ? 47.469 76.847 15.230 1.00 33.06 214 GLY B N 1
ATOM 3810 C CA . GLY B 1 214 ? 47.740 75.836 16.236 1.00 31.03 214 GLY B CA 1
ATOM 3811 C C . GLY B 1 214 ? 48.555 74.629 15.798 1.00 28.43 214 GLY B C 1
ATOM 3812 O O . GLY B 1 214 ? 48.724 73.687 16.578 1.00 26.84 214 GLY B O 1
ATOM 3813 N N . ILE B 1 215 ? 49.041 74.635 14.558 1.00 27.32 215 ILE B N 1
ATOM 3814 C CA . ILE B 1 215 ? 49.856 73.521 14.063 1.00 26.96 215 ILE B CA 1
ATOM 3815 C C . ILE B 1 215 ? 51.298 73.992 13.971 1.00 25.75 215 ILE B C 1
ATOM 3816 O O . ILE B 1 215 ? 51.687 74.664 13.003 1.00 28.75 215 ILE B O 1
ATOM 3821 N N . GLY B 1 216 ? 52.082 73.660 14.990 1.00 25.51 216 GLY B N 1
ATOM 3822 C CA . GLY B 1 216 ? 53.481 74.061 14.994 1.00 24.46 216 GLY B CA 1
ATOM 3823 C C . GLY B 1 216 ? 54.348 73.117 14.185 1.00 24.06 216 GLY B C 1
ATOM 3824 O O . GLY B 1 216 ? 53.832 72.251 13.473 1.00 23.00 216 GLY B O 1
ATOM 3825 N N . ARG B 1 217 ? 55.664 73.258 14.326 1.00 21.51 217 ARG B N 1
ATOM 3826 C CA . ARG B 1 217 ? 56.624 72.426 13.613 1.00 22.19 217 ARG B CA 1
ATOM 3827 C C . ARG B 1 217 ? 56.573 70.935 13.999 1.00 19.46 217 ARG B C 1
ATOM 3828 O O . ARG B 1 217 ? 56.508 70.072 13.123 1.00 16.90 217 ARG B O 1
ATOM 3836 N N . TRP B 1 218 ? 56.581 70.632 15.296 1.00 18.60 218 TRP B N 1
ATOM 3837 C CA . TRP B 1 218 ? 56.538 69.242 15.741 1.00 16.92 218 TRP B CA 1
ATOM 3838 C C . TRP B 1 218 ? 55.289 68.505 15.261 1.00 15.45 218 TRP B C 1
ATOM 3839 O O . TRP B 1 218 ? 55.380 67.369 14.805 1.00 12.56 218 TRP B O 1
ATOM 3850 N N . THR B 1 219 ? 54.127 69.147 15.387 1.00 15.53 219 THR B N 1
ATOM 3851 C CA . THR B 1 219 ? 52.867 68.546 14.969 1.00 14.78 219 THR B CA 1
ATOM 3852 C C . THR B 1 219 ? 52.877 68.273 13.472 1.00 12.95 219 THR B C 1
ATOM 3853 O O . THR B 1 219 ? 52.448 67.204 13.043 1.00 12.63 219 THR B O 1
ATOM 3857 N N . ALA B 1 220 ? 53.394 69.212 12.680 1.00 13.15 220 ALA B N 1
ATOM 3858 C CA . ALA B 1 220 ? 53.444 69.019 11.225 1.00 13.38 220 ALA B CA 1
ATOM 3859 C C . ALA B 1 220 ? 54.330 67.821 10.846 1.00 12.02 220 ALA B C 1
ATOM 3860 O O . ALA B 1 220 ? 53.946 67.004 10.010 1.00 10.95 220 ALA B O 1
ATOM 3862 N N . ASN B 1 221 ? 55.497 67.725 11.487 1.00 10.58 221 ASN B N 1
ATOM 3863 C CA . ASN B 1 221 ? 56.459 66.651 11.236 1.00 10.69 221 ASN B CA 1
ATOM 3864 C C . ASN B 1 221 ? 55.893 65.307 11.690 1.00 9.35 221 ASN B C 1
ATOM 3865 O O . ASN B 1 221 ? 55.919 64.340 10.943 1.00 10.73 221 ASN B O 1
ATOM 3870 N N . TYR B 1 222 ? 55.397 65.257 12.924 1.00 7.39 222 TYR B N 1
ATOM 3871 C CA . TYR B 1 222 ? 54.834 64.030 13.484 1.00 9.38 222 TYR B CA 1
ATOM 3872 C C . TYR B 1 222 ? 53.637 63.573 12.657 1.00 11.44 222 TYR B C 1
ATOM 3873 O O . TYR B 1 222 ? 53.452 62.368 12.463 1.00 9.74 222 TYR B O 1
ATOM 3882 N N . PHE B 1 223 ? 52.834 64.525 12.164 1.00 11.46 223 PHE B N 1
ATOM 3883 C CA . PHE B 1 223 ? 51.677 64.166 11.333 1.00 11.90 223 PHE B CA 1
ATOM 3884 C C . PHE B 1 223 ? 52.181 63.571 10.011 1.00 9.52 223 PHE B C 1
ATOM 3885 O O . PHE B 1 223 ? 51.690 62.533 9.594 1.00 8.83 223 PHE B O 1
ATOM 3893 N N . ALA B 1 224 ? 53.150 64.223 9.363 1.00 9.49 224 ALA B N 1
ATOM 3894 C CA . ALA B 1 224 ? 53.707 63.719 8.097 1.00 8.76 224 ALA B CA 1
ATOM 3895 C C . ALA B 1 224 ? 54.261 62.302 8.286 1.00 12.50 224 ALA B C 1
ATOM 3896 O O . ALA B 1 224 ? 54.011 61.404 7.473 1.00 12.76 224 ALA B O 1
ATOM 3898 N N . LEU B 1 225 ? 55.005 62.118 9.375 1.00 9.14 225 LEU B N 1
ATOM 3899 C CA . LEU B 1 225 ? 55.612 60.840 9.693 1.00 10.52 225 LEU B CA 1
ATOM 3900 C C . LEU B 1 225 ? 54.569 59.732 9.893 1.00 9.73 225 LEU B C 1
ATOM 3901 O O . LEU B 1 225 ? 54.671 58.699 9.266 1.00 10.19 225 LEU B O 1
ATOM 3906 N N . ARG B 1 226 ? 53.562 59.953 10.734 1.00 11.23 226 ARG B N 1
ATOM 3907 C CA . ARG B 1 226 ? 52.559 58.918 10.961 1.00 10.47 226 ARG B CA 1
ATOM 3908 C C . ARG B 1 226 ? 51.319 58.958 10.085 1.00 11.02 226 ARG B C 1
ATOM 3909 O O . ARG B 1 226 ? 50.834 57.914 9.663 1.00 11.12 226 ARG B O 1
ATOM 3917 N N . GLY B 1 227 ? 50.818 60.164 9.827 1.00 11.80 227 GLY B N 1
ATOM 3918 C CA . GLY B 1 227 ? 49.627 60.363 9.006 1.00 9.98 227 GLY B CA 1
ATOM 3919 C C . GLY B 1 227 ? 49.846 60.094 7.535 1.00 9.70 227 GLY B C 1
ATOM 3920 O O . GLY B 1 227 ? 48.918 59.696 6.842 1.00 12.41 227 GLY B O 1
ATOM 3921 N N . TRP B 1 228 ? 51.050 60.354 7.045 1.00 9.04 228 TRP B N 1
ATOM 3922 C CA . TRP B 1 228 ? 51.365 60.106 5.646 1.00 9.44 228 TRP B CA 1
ATOM 3923 C C . TRP B 1 228 ? 52.405 59.016 5.505 1.00 10.02 228 TRP B C 1
ATOM 3924 O O . TRP B 1 228 ? 52.676 58.571 4.388 1.00 11.09 228 TRP B O 1
ATOM 3935 N N . GLN B 1 229 ? 52.977 58.579 6.629 1.00 8.49 229 GLN B N 1
ATOM 3936 C CA . GLN B 1 229 ? 54.034 57.559 6.638 1.00 8.48 229 GLN B CA 1
ATOM 3937 C C . GLN B 1 229 ? 55.211 58.056 5.806 1.00 8.05 229 GLN B C 1
ATOM 3938 O O . GLN B 1 229 ? 55.829 57.296 5.057 1.00 10.31 229 GLN B O 1
ATOM 3944 N N . ALA B 1 230 ? 55.487 59.359 5.911 1.00 8.02 230 ALA B N 1
ATOM 3945 C CA . ALA B 1 230 ? 56.605 59.997 5.202 1.00 7.80 230 ALA B CA 1
ATOM 3946 C C . ALA B 1 230 ? 57.843 59.356 5.837 1.00 7.49 230 ALA B C 1
ATOM 3947 O O . ALA B 1 230 ? 57.955 59.311 7.068 1.00 6.87 230 ALA B O 1
ATOM 3949 N N . LYS B 1 231 ? 58.739 58.836 4.998 1.00 9.19 231 LYS B N 1
ATOM 3950 C CA . LYS B 1 231 ? 59.935 58.144 5.474 1.00 8.23 231 LYS B CA 1
ATOM 3951 C C . LYS B 1 231 ? 61.195 58.933 5.789 1.00 8.27 231 LYS B C 1
ATOM 3952 O O . LYS B 1 231 ? 62.124 58.389 6.398 1.00 8.25 231 LYS B O 1
ATOM 3958 N N . ASP B 1 232 ? 61.228 60.204 5.408 1.00 8.65 232 ASP B N 1
ATOM 3959 C CA . ASP B 1 232 ? 62.408 61.017 5.658 1.00 10.30 232 ASP B CA 1
ATOM 3960 C C . ASP B 1 232 ? 62.150 62.231 6.555 1.00 10.97 232 ASP B C 1
ATOM 3961 O O . ASP B 1 232 ? 62.589 63.357 6.259 1.00 10.76 232 ASP B O 1
ATOM 3966 N N . VAL B 1 233 ? 61.467 61.977 7.668 1.00 10.08 233 VAL B N 1
ATOM 3967 C CA . VAL B 1 233 ? 61.115 63.000 8.635 1.00 10.38 233 VAL B CA 1
ATOM 3968 C C . VAL B 1 233 ? 61.722 62.792 10.027 1.00 12.54 233 VAL B C 1
ATOM 3969 O O . VAL B 1 233 ? 61.523 61.753 10.648 1.00 13.04 233 VAL B O 1
ATOM 3973 N N . PHE B 1 234 ? 62.458 63.778 10.525 1.00 12.57 234 PHE B N 1
ATOM 3974 C CA . PHE B 1 234 ? 63.023 63.646 11.869 1.00 11.67 234 PHE B CA 1
ATOM 3975 C C . PHE B 1 234 ? 62.226 64.592 12.778 1.00 9.91 234 PHE B C 1
ATOM 3976 O O . PHE B 1 234 ? 61.499 65.460 12.293 1.00 10.85 234 PHE B O 1
ATOM 3984 N N . LEU B 1 235 ? 62.334 64.413 14.090 1.00 9.84 235 LEU B N 1
ATOM 3985 C CA . LEU B 1 235 ? 61.604 65.261 15.040 1.00 11.20 235 LEU B CA 1
ATOM 3986 C C . LEU B 1 235 ? 62.571 65.973 16.005 1.00 11.89 235 LEU B C 1
ATOM 3987 O O . LEU B 1 235 ? 62.722 65.567 17.158 1.00 11.68 235 LEU B O 1
ATOM 3992 N N . PRO B 1 236 ? 63.215 67.063 15.541 1.00 13.67 236 PRO B N 1
ATOM 3993 C CA . PRO B 1 236 ? 64.173 67.869 16.312 1.00 15.51 236 PRO B CA 1
ATOM 3994 C C . PRO B 1 236 ? 63.574 68.493 17.571 1.00 16.72 236 PRO B C 1
ATOM 3995 O O . PRO B 1 236 ? 64.265 68.679 18.571 1.00 16.85 236 PRO B O 1
ATOM 3999 N N . ASP B 1 237 ? 62.287 68.811 17.511 1.00 17.92 237 ASP B N 1
ATOM 4000 C CA . ASP B 1 237 ? 61.587 69.423 18.642 1.00 18.66 237 ASP B CA 1
ATOM 4001 C C . ASP B 1 237 ? 60.991 68.426 19.627 1.00 17.77 237 ASP B C 1
ATOM 4002 O O . ASP B 1 237 ? 60.395 68.841 20.619 1.00 18.73 237 ASP B O 1
ATOM 4007 N N . ASP B 1 238 ? 61.142 67.127 19.362 1.00 15.59 238 ASP B N 1
ATOM 4008 C CA . ASP B 1 238 ? 60.594 66.106 20.252 1.00 16.27 238 ASP B CA 1
ATOM 4009 C C . ASP B 1 238 ? 61.265 66.091 21.620 1.00 17.69 238 ASP B C 1
ATOM 4010 O O . ASP B 1 238 ? 62.487 66.135 21.725 1.00 15.50 238 ASP B O 1
ATOM 4015 N N . TYR B 1 239 ? 60.439 65.989 22.658 1.00 19.82 239 TYR B N 1
ATOM 4016 C CA . TYR B 1 239 ? 60.901 65.973 24.044 1.00 21.53 239 TYR B CA 1
ATOM 4017 C C . TYR B 1 239 ? 61.951 64.898 24.336 1.00 19.22 239 TYR B C 1
ATOM 4018 O O . TYR B 1 239 ? 62.992 65.205 24.912 1.00 19.47 239 TYR B O 1
ATOM 4027 N N . LEU B 1 240 ? 61.691 63.650 23.950 1.00 18.62 240 LEU B N 1
ATOM 4028 C CA . LEU B 1 240 ? 62.656 62.586 24.187 1.00 15.79 240 LEU B CA 1
ATOM 4029 C C . LEU B 1 240 ? 63.911 62.779 23.312 1.00 18.57 240 LEU B C 1
ATOM 4030 O O . LEU B 1 240 ? 65.037 62.514 23.763 1.00 19.20 240 LEU B O 1
ATOM 4035 N N . ILE B 1 241 ? 63.729 63.260 22.080 1.00 15.66 241 ILE B N 1
ATOM 4036 C CA . ILE B 1 241 ? 64.853 63.500 21.174 1.00 15.65 241 ILE B CA 1
ATOM 4037 C C . ILE B 1 241 ? 65.822 64.528 21.779 1.00 16.91 241 ILE B C 1
ATOM 4038 O O . ILE B 1 241 ? 67.029 64.394 21.633 1.00 16.44 241 ILE B O 1
ATOM 4043 N N . LYS B 1 242 ? 65.284 65.535 22.468 1.00 18.45 242 LYS B N 1
ATOM 4044 C CA . LYS B 1 242 ? 66.110 66.562 23.104 1.00 19.91 242 LYS B CA 1
ATOM 4045 C C . LYS B 1 242 ? 66.986 65.920 24.166 1.00 20.03 242 LYS B C 1
ATOM 4046 O O . LYS B 1 242 ? 68.117 66.354 24.378 1.00 20.28 242 LYS B O 1
ATOM 4052 N N . GLN B 1 243 ? 66.471 64.878 24.821 1.00 21.20 243 GLN B N 1
ATOM 4053 C CA . GLN B 1 243 ? 67.250 64.189 25.842 1.00 22.56 243 GLN B CA 1
ATOM 4054 C C . GLN B 1 243 ? 68.311 63.299 25.196 1.00 19.38 243 GLN B C 1
ATOM 4055 O O . GLN B 1 243 ? 69.375 63.089 25.781 1.00 18.87 243 GLN B O 1
ATOM 4061 N N . ARG B 1 244 ? 68.023 62.771 24.004 1.00 15.00 244 ARG B N 1
ATOM 4062 C CA . ARG B 1 244 ? 68.968 61.908 23.279 1.00 12.53 244 ARG B CA 1
ATOM 4063 C C . ARG B 1 244 ? 70.129 62.729 22.735 1.00 13.70 244 ARG B C 1
ATOM 4064 O O . ARG B 1 244 ? 71.230 62.209 22.554 1.00 12.96 244 ARG B O 1
ATOM 4072 N N . PHE B 1 245 ? 69.867 64.010 22.460 1.00 14.09 245 PHE B N 1
ATOM 4073 C CA . PHE B 1 245 ? 70.872 64.950 21.951 1.00 15.65 245 PHE B CA 1
ATOM 4074 C C . PHE B 1 245 ? 70.988 66.035 23.035 1.00 19.26 245 PHE B C 1
ATOM 4075 O O . PHE B 1 245 ? 70.521 67.170 22.833 1.00 18.84 245 PHE B O 1
ATOM 4083 N N . PRO B 1 246 ? 71.633 65.711 24.185 1.00 20.51 246 PRO B N 1
ATOM 4084 C CA . PRO B 1 246 ? 71.829 66.612 25.332 1.00 21.66 246 PRO B CA 1
ATOM 4085 C C . PRO B 1 246 ? 72.413 67.965 24.992 1.00 20.78 246 PRO B C 1
ATOM 4086 O O . PRO B 1 246 ? 73.446 68.057 24.338 1.00 22.82 246 PRO B O 1
ATOM 4090 N N . GLY B 1 247 ? 71.723 69.009 25.439 1.00 24.22 247 GLY B N 1
ATOM 4091 C CA . GLY B 1 247 ? 72.166 70.373 25.199 1.00 24.97 247 GLY B CA 1
ATOM 4092 C C . GLY B 1 247 ? 72.114 70.889 23.771 1.00 25.05 247 GLY B C 1
ATOM 4093 O O . GLY B 1 247 ? 72.498 72.029 23.527 1.00 27.14 247 GLY B O 1
ATOM 4094 N N . MET B 1 248 ? 71.666 70.064 22.826 1.00 22.58 248 MET B N 1
ATOM 4095 C CA . MET B 1 248 ? 71.582 70.490 21.439 1.00 21.22 248 MET B CA 1
ATOM 4096 C C . MET B 1 248 ? 70.212 71.054 21.160 1.00 20.96 248 MET B C 1
ATOM 4097 O O . MET B 1 248 ? 69.198 70.530 21.632 1.00 20.32 248 MET B O 1
ATOM 4102 N N . THR B 1 249 ? 70.197 72.145 20.401 1.00 18.79 249 THR B N 1
ATOM 4103 C CA . THR B 1 249 ? 68.967 72.823 20.029 1.00 16.53 249 THR B CA 1
ATOM 4104 C C . THR B 1 249 ? 68.352 72.090 18.848 1.00 14.80 249 THR B C 1
ATOM 4105 O O . THR B 1 249 ? 69.032 71.294 18.201 1.00 13.54 249 THR B O 1
ATOM 4109 N N . PRO B 1 250 ? 67.060 72.352 18.556 1.00 15.84 250 PRO B N 1
ATOM 4110 C CA . PRO B 1 250 ? 66.347 71.724 17.439 1.00 14.70 250 PRO B CA 1
ATOM 4111 C C . PRO B 1 250 ? 67.122 71.862 16.109 1.00 14.28 250 PRO B C 1
ATOM 4112 O O . PRO B 1 250 ? 67.197 70.898 15.332 1.00 14.75 250 PRO B O 1
ATOM 4116 N N . ALA B 1 251 ? 67.717 73.040 15.867 1.00 12.08 251 ALA B N 1
ATOM 4117 C CA . ALA B 1 251 ? 68.497 73.303 14.650 1.00 11.37 251 ALA B CA 1
ATOM 4118 C C . ALA B 1 251 ? 69.728 72.390 14.564 1.00 12.53 251 ALA B C 1
ATOM 4119 O O . ALA B 1 251 ? 70.050 71.880 13.490 1.00 12.26 251 ALA B O 1
ATOM 4121 N N . GLN B 1 252 ? 70.407 72.186 15.698 1.00 13.40 252 GLN B N 1
ATOM 4122 C CA . GLN B 1 252 ? 71.592 71.317 15.766 1.00 12.99 252 GLN B CA 1
ATOM 4123 C C . GLN B 1 252 ? 71.201 69.860 15.553 1.00 11.99 252 GLN B C 1
ATOM 4124 O O . GLN B 1 252 ? 71.895 69.130 14.851 1.00 14.64 252 GLN B O 1
ATOM 4130 N N . ILE B 1 253 ? 70.091 69.448 16.166 1.00 12.40 253 ILE B N 1
ATOM 4131 C CA . ILE B 1 253 ? 69.580 68.081 16.034 1.00 13.15 253 ILE B CA 1
ATOM 4132 C C . ILE B 1 253 ? 69.223 67.834 14.560 1.00 12.49 253 ILE B C 1
ATOM 4133 O O . ILE B 1 253 ? 69.605 66.810 14.000 1.00 11.75 253 ILE B O 1
ATOM 4138 N N . ARG B 1 254 ? 68.526 68.789 13.935 1.00 13.93 254 ARG B N 1
ATOM 4139 C CA . ARG B 1 254 ? 68.144 68.684 12.516 1.00 15.41 254 ARG B CA 1
ATOM 4140 C C . ARG B 1 254 ? 69.400 68.540 11.622 1.00 16.17 254 ARG B C 1
ATOM 4141 O O . ARG B 1 254 ? 69.407 67.744 10.687 1.00 12.38 254 ARG B O 1
ATOM 4149 N N . ARG B 1 255 ? 70.458 69.310 11.914 1.00 16.05 255 ARG B N 1
ATOM 4150 C CA . ARG B 1 255 ? 71.682 69.224 11.127 1.00 15.25 255 ARG B CA 1
ATOM 4151 C C . ARG B 1 255 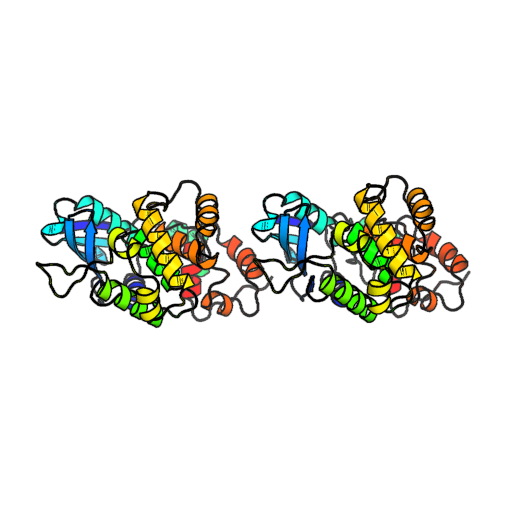? 72.305 67.829 11.316 1.00 14.56 255 ARG B C 1
ATOM 4152 O O . ARG B 1 255 ? 72.708 67.185 10.345 1.00 14.25 255 ARG B O 1
ATOM 4160 N N . TYR B 1 256 ? 72.369 67.368 12.565 1.00 12.37 256 TYR B N 1
ATOM 4161 C CA . TYR B 1 256 ? 72.941 66.059 12.869 1.00 10.43 256 TYR B CA 1
ATOM 4162 C C . TYR B 1 256 ? 72.199 64.955 12.121 1.00 10.26 256 TYR B C 1
ATOM 4163 O O . TYR B 1 256 ? 72.814 64.090 11.492 1.00 11.04 256 TYR B O 1
ATOM 4172 N N . ALA B 1 257 ? 70.870 65.013 12.191 1.00 12.34 257 ALA B N 1
ATOM 4173 C CA . ALA B 1 257 ? 69.990 64.027 11.558 1.00 11.14 257 ALA B CA 1
ATOM 4174 C C . ALA B 1 257 ? 70.054 63.882 10.047 1.00 11.05 257 ALA B C 1
ATOM 4175 O O . ALA B 1 257 ? 69.593 62.879 9.513 1.00 12.54 257 ALA B O 1
ATOM 4177 N N . GLU B 1 258 ? 70.622 64.870 9.358 1.00 10.66 258 GLU B N 1
ATOM 4178 C CA . GLU B 1 258 ? 70.733 64.833 7.901 1.00 12.48 258 GLU B CA 1
ATOM 4179 C C . GLU B 1 258 ? 71.510 63.625 7.396 1.00 11.66 258 GLU B C 1
ATOM 4180 O O . GLU B 1 258 ? 71.251 63.137 6.290 1.00 11.55 258 GLU B O 1
ATOM 4186 N N . ARG B 1 259 ? 72.428 63.133 8.228 1.00 11.69 259 ARG B N 1
ATOM 4187 C CA . ARG B 1 259 ? 73.258 61.978 7.896 1.00 12.95 259 ARG B CA 1
ATOM 4188 C C . ARG B 1 259 ? 72.418 60.738 7.613 1.00 12.79 259 ARG B C 1
ATOM 4189 O O . ARG B 1 259 ? 72.869 59.843 6.902 1.00 13.65 259 ARG B O 1
ATOM 4197 N N . TRP B 1 260 ? 71.184 60.712 8.135 1.00 14.17 260 TRP B N 1
ATOM 4198 C CA . TRP B 1 260 ? 70.289 59.569 7.939 1.00 12.09 260 TRP B CA 1
ATOM 4199 C C . TRP B 1 260 ? 69.340 59.616 6.749 1.00 11.84 260 TRP B C 1
ATOM 4200 O O . TRP B 1 260 ? 68.554 58.695 6.549 1.00 11.73 260 TRP B O 1
ATOM 4211 N N . LYS B 1 261 ? 69.420 60.684 5.961 1.00 11.36 261 LYS B N 1
ATOM 4212 C CA . LYS B 1 261 ? 68.595 60.842 4.771 1.00 12.18 261 LYS B CA 1
ATOM 4213 C C . LYS B 1 261 ? 68.944 59.645 3.862 1.00 13.58 261 LYS B C 1
ATOM 4214 O O . LYS B 1 261 ? 70.099 59.235 3.808 1.00 15.83 261 LYS B O 1
ATOM 4220 N N . PRO B 1 262 ? 67.967 59.081 3.129 1.00 12.91 262 PRO B N 1
ATOM 4221 C CA . PRO B 1 262 ? 66.545 59.408 3.018 1.00 14.33 262 PRO B CA 1
ATOM 4222 C C . PRO B 1 262 ? 65.616 58.626 3.948 1.00 13.72 262 PRO B C 1
ATOM 4223 O O . PRO B 1 262 ? 64.428 58.496 3.664 1.00 14.11 262 PRO B O 1
ATOM 4227 N N . TRP B 1 263 ? 66.148 58.150 5.070 1.00 11.92 263 TRP B N 1
ATOM 4228 C CA . TRP B 1 263 ? 65.361 57.375 6.024 1.00 9.13 263 TRP B CA 1
ATOM 4229 C C . TRP B 1 263 ? 65.313 57.968 7.434 1.00 7.70 263 TRP B C 1
ATOM 4230 O O . TRP B 1 263 ? 65.338 57.218 8.416 1.00 6.19 263 TRP B O 1
ATOM 4241 N N . ARG B 1 264 ? 65.222 59.295 7.549 1.00 7.57 264 ARG B N 1
ATOM 4242 C CA . ARG B 1 264 ? 65.175 59.928 8.869 1.00 7.93 264 ARG B CA 1
ATOM 4243 C C . ARG B 1 264 ? 64.023 59.512 9.763 1.00 8.21 264 ARG B C 1
ATOM 4244 O O . ARG B 1 264 ? 64.106 59.667 10.991 1.00 8.42 264 ARG B O 1
ATOM 4252 N N . SER B 1 265 ? 62.943 59.007 9.159 1.00 8.19 265 SER B N 1
ATOM 4253 C CA . SER B 1 265 ? 61.787 58.559 9.941 1.00 8.34 265 SER B CA 1
ATOM 4254 C C . SER B 1 265 ? 62.133 57.279 10.669 1.00 6.99 265 SER B C 1
ATOM 4255 O O . SER B 1 265 ? 61.744 57.106 11.820 1.00 8.23 265 SER B O 1
ATOM 4258 N N . TYR B 1 266 ? 62.851 56.379 9.999 1.00 7.88 266 TYR B N 1
ATOM 4259 C CA . TYR B 1 266 ? 63.262 55.123 10.639 1.00 10.22 266 TYR B CA 1
ATOM 4260 C C . TYR B 1 266 ? 64.343 55.417 11.683 1.00 10.35 266 TYR B C 1
ATOM 4261 O O . TYR B 1 266 ? 64.359 54.809 12.745 1.00 9.20 266 TYR B O 1
ATOM 4270 N N . ALA B 1 267 ? 65.216 56.375 11.366 1.00 10.64 267 ALA B N 1
ATOM 4271 C CA . ALA B 1 267 ? 66.295 56.806 12.255 1.00 9.32 267 ALA B CA 1
ATOM 4272 C C . ALA B 1 267 ? 65.691 57.316 13.559 1.00 9.85 267 ALA B C 1
ATOM 4273 O O . ALA B 1 267 ? 66.179 57.004 14.643 1.00 9.21 267 ALA B O 1
ATOM 4275 N N . LEU B 1 268 ? 64.622 58.107 13.440 1.00 10.17 268 LEU B N 1
ATOM 4276 C CA . LEU B 1 268 ? 63.918 58.672 14.586 1.00 12.58 268 LEU B CA 1
ATOM 4277 C C . LEU B 1 268 ? 63.453 57.577 15.539 1.00 12.37 268 LEU B C 1
ATOM 4278 O O . LEU B 1 268 ? 63.700 57.666 16.739 1.00 12.88 268 LEU B O 1
ATOM 4283 N N . LEU B 1 269 ? 62.771 56.565 14.998 1.00 12.01 269 LEU B N 1
ATOM 4284 C CA . LEU B 1 269 ? 62.258 55.444 15.788 1.00 12.47 269 LEU B CA 1
ATOM 4285 C C . LEU B 1 269 ? 63.358 54.681 16.523 1.00 11.96 269 LEU B C 1
ATOM 4286 O O . LEU B 1 269 ? 63.197 54.339 17.699 1.00 14.92 269 LEU B O 1
ATOM 4291 N N . HIS B 1 270 ? 64.471 54.423 15.843 1.00 13.43 270 HIS B N 1
ATOM 4292 C CA . HIS B 1 270 ? 65.583 53.729 16.473 1.00 14.48 270 HIS B CA 1
ATOM 4293 C C . HIS B 1 270 ? 66.169 54.526 17.644 1.00 17.46 270 HIS B C 1
ATOM 4294 O O . HIS B 1 270 ? 66.395 53.972 18.724 1.00 18.40 270 HIS B O 1
ATOM 4301 N N . ILE B 1 271 ? 66.367 55.830 17.453 1.00 15.18 271 ILE B N 1
ATOM 4302 C CA . ILE B 1 271 ? 66.912 56.674 18.511 1.00 13.57 271 ILE B CA 1
ATOM 4303 C C . ILE B 1 271 ? 65.965 56.714 19.684 1.00 13.80 271 ILE B C 1
ATOM 4304 O O . ILE B 1 271 ? 66.399 56.625 20.828 1.00 15.18 271 ILE B O 1
ATOM 4309 N N . TRP B 1 272 ? 64.668 56.806 19.395 1.00 13.09 272 TRP B N 1
ATOM 4310 C CA . TRP B 1 272 ? 63.647 56.835 20.428 1.00 13.53 272 TRP B CA 1
ATOM 4311 C C . TRP B 1 272 ? 63.738 55.571 21.289 1.00 16.85 272 TRP B C 1
ATOM 4312 O O . TRP B 1 272 ? 63.598 55.631 22.517 1.00 17.27 272 TRP B O 1
ATOM 4323 N N . TYR B 1 273 ? 63.982 54.435 20.630 1.00 17.08 273 TYR B N 1
ATOM 4324 C CA . TYR B 1 273 ? 64.075 53.145 21.301 1.00 19.43 273 TYR B CA 1
ATOM 4325 C C . TYR B 1 273 ? 65.468 52.569 21.573 1.00 20.49 273 TYR B C 1
ATOM 4326 O O . TYR B 1 273 ? 65.638 51.357 21.708 1.00 20.13 273 TYR B O 1
ATOM 4335 N N . THR B 1 274 ? 66.462 53.451 21.654 1.00 20.12 274 THR B N 1
ATOM 4336 C CA . THR B 1 274 ? 67.838 53.042 21.954 1.00 20.77 274 THR B CA 1
ATOM 4337 C C . THR B 1 274 ? 68.169 53.870 23.203 1.00 22.70 274 THR B C 1
ATOM 4338 O O . THR B 1 274 ? 68.660 55.000 23.117 1.00 20.58 274 THR B O 1
ATOM 4342 N N . GLU B 1 275 ? 67.867 53.295 24.363 1.00 23.93 275 GLU B N 1
ATOM 4343 C CA . GLU B 1 275 ? 68.080 53.963 25.647 1.00 27.62 275 GLU B CA 1
ATOM 4344 C C . GLU B 1 275 ? 69.441 54.600 25.888 1.00 24.16 275 GLU B C 1
ATOM 4345 O O . GLU B 1 275 ? 69.505 55.721 26.391 1.00 24.42 275 GLU B O 1
ATOM 4351 N N . GLY B 1 276 ? 70.511 53.898 25.525 1.00 20.72 276 GLY B N 1
ATOM 4352 C CA . GLY B 1 276 ? 71.847 54.437 25.733 1.00 21.30 276 GLY B CA 1
ATOM 4353 C C . GLY B 1 276 ? 72.482 55.172 24.569 1.00 19.68 276 GLY B C 1
ATOM 4354 O O . GLY B 1 276 ? 73.704 55.339 24.545 1.00 19.13 276 GLY B O 1
ATOM 4355 N N . TRP B 1 277 ? 71.664 55.602 23.607 1.00 18.49 277 TRP B N 1
ATOM 4356 C CA . TRP B 1 277 ? 72.157 56.310 22.434 1.00 17.36 277 TRP B CA 1
ATOM 4357 C C . TRP B 1 277 ? 72.611 57.723 22.782 1.00 17.65 277 TRP B C 1
ATOM 4358 O O . TRP B 1 277 ? 72.018 58.391 23.637 1.00 17.82 277 TRP B O 1
ATOM 4369 N N . GLN B 1 278 ? 73.679 58.156 22.124 1.00 17.47 278 GLN B N 1
ATOM 4370 C CA . GLN B 1 278 ? 74.215 59.495 22.303 1.00 18.45 278 GLN B CA 1
ATOM 4371 C C . GLN B 1 278 ? 74.934 59.833 21.012 1.00 19.24 278 GLN B C 1
ATOM 4372 O O . GLN B 1 278 ? 75.437 58.946 20.319 1.00 18.99 278 GLN B O 1
ATOM 4378 N N . PRO B 1 279 ? 74.969 61.121 20.648 1.00 22.60 279 PRO B N 1
ATOM 4379 C CA . PRO B 1 279 ? 75.637 61.548 19.414 1.00 25.07 279 PRO B CA 1
ATOM 4380 C C . PRO B 1 279 ? 77.162 61.420 19.313 1.00 30.66 279 PRO B C 1
ATOM 4381 O O . PRO B 1 279 ? 77.871 61.331 20.330 1.00 31.58 279 PRO B O 1
ATOM 4385 N N . ASP B 1 280 ? 77.638 61.378 18.065 1.00 34.20 280 ASP B N 1
ATOM 4386 C CA . ASP B 1 280 ? 79.062 61.286 17.726 1.00 39.02 280 ASP B CA 1
ATOM 4387 C C . ASP B 1 280 ? 79.686 62.671 17.774 1.00 40.63 280 ASP B C 1
ATOM 4388 O O . ASP B 1 280 ? 79.000 63.672 17.555 1.00 40.72 280 ASP B O 1
ATOM 4393 N N . GLU B 1 281 ? 80.989 62.720 18.043 1.00 44.45 281 GLU B N 1
ATOM 4394 C CA . GLU B 1 281 ? 81.723 63.986 18.113 1.00 47.94 281 GLU B CA 1
ATOM 4395 C C . GLU B 1 281 ? 82.399 64.347 16.787 1.00 50.05 281 GLU B C 1
ATOM 4396 O O . GLU B 1 281 ? 82.715 63.458 15.980 1.00 50.01 281 GLU B O 1
ATOM 4402 N N . ALA B 1 282 ? 82.607 65.651 16.567 1.00 52.00 282 ALA B N 1
ATOM 4403 C CA . ALA B 1 282 ? 83.236 66.161 15.336 1.00 53.30 282 ALA B CA 1
ATOM 4404 C C . ALA B 1 282 ? 84.368 67.175 15.558 1.00 53.79 282 ALA B C 1
ATOM 4405 O O . ALA B 1 282 ? 84.706 67.465 16.727 1.00 53.30 282 ALA B O 1
#

GO terms:
  GO:0005515 protein binding (F, IPI)
  GO:0005737 cytoplasm (C, IDA)
  GO:0003905 alkylbase DNA N-glycosylase activity (F, IDA)
  GO:0006281 DNA repair (P, IDA)
  GO:0006284 base-excision repair (P, IDA)
  GO:0006307 DNA alkylation repair (P, IMP)
  GO:0006974 DNA damage response (P, IMP)

Secondary structure (DSSP, 8-state):
-EEEE-PSP--HHHHHHHHHHHPPTTTEEE-SS-EEEEEEETTEEEEEEEEEETTTTEEEEEE-GGGGGGHHHHHHHHHHHHTTT--HHHHHHHHGGGGTT-TT------S-HHHHHHHHHHTTTS-HHHHHHHHHHHHHHHPPBPSS-TT-BPPPPHHHHHT--HHHHHHTTS-HHHHHHHHHHHHHHHHT-S-SS--S-HHHHHHHHTTSTT--HHHHHHHHHHHS--SS---TT-HHHHHHSTT--HHHHHHHHGGGTT-HHHHHHHHHT-TT--PPP-/-EEEE-PSP--HHHHHHHHHHHPPTTTEEE-SS-EEEEEEETTEEEEEEEEEETTTTEEEEEE-GGGGGGHHHHHHHHHHHTTTT--HHHHHHHHGGGTTT-TT------S-HHHHHHHHHHTTTS-HHHHHHHHHHHHHHHS-B-SSSTT-BPPPPHHHHHSS-HHHHHHTTS-HHHHHHHHHHHHHHHHT-S-SS--S-HHHHHHHHHTSTT--HHHHHHHHHHHS--SS---TT-HHHHHHSTT--HHHHHHHHGGGTT-HHHHHHHHHT-TT--PPP-

Foldseek 3Di:
DDKDAADDDADLQVLLVVCVLQPAFQAWDGDNFKIKGWDDDPPQIWMWIWGAPRVRRMIDIDTDVSCVVVVVLQVVLVCLQRVRVDDLCVLCVQVPPLCVVPSNDHQGAGNWLLLLLLLLLLPPPDDSNNSSQLQNLQQVVAWDADPVHRSHTHRHALVSLLPDDLVVSVVSPDPSQSSVLSNQSSVCVVVVNQPGEQDPDLVVNLVVVCVRGSQDNQSSQSSCCHRHVQQAGARLPDPLLCVQEDPDHSVRSVVQLVSSPPGSSSSRVSSSVPVPHHDDDD/DDKDAADDDAPLQVLLVVCVLQPAFQAWDGDNFKIKGWDDDPPQIWMKIWGADRVRRMIDIDTDVSCVVVVVLQVVLVCLQRVRVDDLVVLCVLVPPLCPVPSNDHQGAGSWLLLLLLLLLLPPPDDSNVSSHLQNLQQVPQWAADPVHRSHTHRHALVSLLPDDLVVSVVSPHPSQSSQLSNQSSVCVVVVVQDQEQDPDLVVNLVVVCVGGSQHDQSSQSSCCHRHVQFQGARLPDPLLCVQEDPDHSVRSVVQLVSSPPGSSSSRVSSSVPVPHHDDDD

Sequence (564 aa):
MYTLNWQPPYDWSWMLGFLAARAVSSVETVADSYYARSLAVGEYRGVVTAIPDIARHTLHINLSAGLEPVAAECLAKMSRLFDLQCNPQIVNGALGRLGAARPGLRLPGCVDAFEQGVRAILGQLVSVAMAAKLTARVAQLYGERLDDFPEYICFPTPQRLAAADPQALKALGMPLKRAEALIHLANAALEGTLPMTIPGDVEQAMKTLQTFPGIGRWTANYFALRGWQAKDVFLPDDYLIKQRFPGMTPAQIRRYAERWKPWRSYALLHIWYTEGWQPDEAMYTLNWQPPYDWSWMLGFLAARAVSSVETVADSYYARSLAVGEYRGVVTAIPDIARHTLHINLSAGLEPVAAECLAKMSRLFDLQCNPQIVNGALGRLGAARPGLRLPGCVDAFEQGVRAILGQLVSVAMAAKLTARVAQLYGERLDDFPEYICFPTPQRLAAADPQALKALGMPLKRAEALIHLANAALEGTLPMTIPGDVEQAMKTLQTFPGIGRWTANYFALRGWQAKDVFLPDDYLIKQRFPGMTPAQIRRYAERWKPWRSYALLHIWYTEGWQPDEA

CATH classification: 3.30.310.20 (+2 more: 1.10.340.30, 1.10.1670.10)

Organism: Escherichia coli (strain K12) (NCBI:txid83333)

Radius of gyration: 30.34 Å; Cα contacts (8 Å, |Δi|>4): 984; chains: 2; bounding box: 87×83×34 Å